Protein AF-E2SQD8-F1 (afdb_monomer)

Sequence (393 aa):
MLCFIKYACALCVSYMKLYTPKISGMHRVQAGEDYRCAGCKIPEKFRKTITMKTQLFQQERSAYTQLVFFISFQKEKTQGFQICFIYGIIYKRESWEYMNFLVISPQFPATNWNFCDRLKLNGINTLGIGYVPYEELRIEVRHALQDYIQIQQSQSYDAMLRAAAFFIYRYGRLHGIESFQEANCFVDARLRTDFHVTSGSRISEVQRYLDIGTRRAWMKACGLPLFPAQRAVSRQQLMRLMESATSISLYTPEQERLRVYQDKDKLLQAVNLCHDMLLPAGKEPLYVWEALLDHQGNIRIEAMQCNGLVIRKEEKKELSDFAEQACLRLTKAGWSCSFVHMLLVKQQSSWAVLDIHTGADCCHLLHETQDIYQLWADCICEEMEQALDTQEH

Mean predicted aligned error: 13.67 Å

Structure (mmCIF, N/CA/C/O backbone):
data_AF-E2SQD8-F1
#
_entry.id   AF-E2SQD8-F1
#
loop_
_atom_site.group_PDB
_atom_site.id
_atom_site.type_symbol
_atom_site.label_atom_id
_atom_site.label_alt_id
_atom_site.label_comp_id
_atom_site.label_asym_id
_atom_site.label_entity_id
_atom_site.label_seq_id
_atom_site.pdbx_PDB_ins_code
_atom_site.Cartn_x
_atom_site.Cartn_y
_atom_site.Cartn_z
_atom_site.occupancy
_atom_site.B_iso_or_equiv
_atom_site.auth_seq_id
_atom_site.auth_comp_id
_atom_site.auth_asym_id
_atom_site.auth_atom_id
_atom_site.pdbx_PDB_model_num
ATOM 1 N N . MET A 1 1 ? 3.929 -20.633 -33.764 1.00 28.05 1 MET A N 1
ATOM 2 C CA . MET A 1 1 ? 3.235 -21.852 -33.276 1.00 28.05 1 MET A CA 1
ATOM 3 C C . MET A 1 1 ? 4.158 -23.072 -33.122 1.00 28.05 1 MET A C 1
ATOM 5 O O . MET A 1 1 ? 4.371 -23.504 -31.998 1.00 28.05 1 MET A O 1
ATOM 9 N N . LEU A 1 2 ? 4.791 -23.593 -34.186 1.00 24.06 2 LEU A N 1
ATOM 10 C CA . LEU A 1 2 ? 5.706 -24.758 -34.106 1.00 24.06 2 LEU A CA 1
ATOM 11 C C . LEU A 1 2 ? 6.974 -24.535 -33.249 1.00 24.06 2 LEU A C 1
ATOM 13 O O . LEU A 1 2 ? 7.446 -25.471 -32.606 1.00 24.06 2 LEU A O 1
ATOM 17 N N . CYS A 1 3 ? 7.504 -23.306 -33.182 1.00 25.22 3 CYS A N 1
ATOM 18 C CA . CYS A 1 3 ? 8.618 -22.971 -32.280 1.00 25.22 3 CYS A CA 1
ATOM 19 C C . CYS A 1 3 ? 8.219 -22.991 -30.796 1.00 25.22 3 CYS A C 1
ATOM 21 O O . CYS A 1 3 ? 9.014 -23.427 -29.971 1.00 25.22 3 CYS A O 1
ATOM 23 N N . PHE A 1 4 ? 6.986 -22.596 -30.465 1.00 29.97 4 PHE A N 1
ATOM 24 C CA . PHE A 1 4 ? 6.482 -22.550 -29.086 1.00 29.97 4 PHE A CA 1
ATOM 25 C C . PHE A 1 4 ? 6.256 -23.960 -28.522 1.00 29.97 4 PHE A C 1
ATOM 27 O O . PHE A 1 4 ? 6.627 -24.253 -27.390 1.00 29.97 4 PHE A O 1
ATOM 34 N N . ILE A 1 5 ? 5.758 -24.874 -29.362 1.00 31.84 5 ILE A N 1
ATOM 35 C CA . ILE A 1 5 ? 5.580 -26.295 -29.019 1.00 31.84 5 ILE A CA 1
ATOM 36 C C . ILE A 1 5 ? 6.935 -26.973 -28.760 1.00 31.84 5 ILE A C 1
ATOM 38 O O . ILE A 1 5 ? 7.075 -27.738 -27.805 1.00 31.84 5 ILE A O 1
ATOM 42 N N . LYS A 1 6 ? 7.963 -26.653 -29.563 1.00 28.39 6 LYS A N 1
ATOM 43 C CA . LYS A 1 6 ? 9.334 -27.132 -29.321 1.00 28.39 6 LYS A CA 1
ATOM 44 C C . LYS A 1 6 ? 9.913 -26.581 -28.015 1.00 28.39 6 LYS A C 1
ATOM 46 O O . LYS A 1 6 ? 10.590 -27.325 -27.312 1.00 28.39 6 LYS A O 1
ATOM 51 N N . TYR A 1 7 ? 9.623 -25.322 -27.681 1.00 30.86 7 TYR A N 1
ATOM 52 C CA . TYR A 1 7 ? 10.106 -24.671 -26.460 1.00 30.86 7 TYR A CA 1
ATOM 53 C C . TYR A 1 7 ? 9.458 -25.254 -25.195 1.00 30.86 7 TYR A C 1
ATOM 55 O O . TYR A 1 7 ? 10.164 -25.606 -24.254 1.00 30.86 7 TYR A O 1
ATOM 63 N N . ALA A 1 8 ? 8.138 -25.463 -25.205 1.00 33.09 8 ALA A N 1
ATOM 64 C CA . ALA A 1 8 ? 7.403 -26.069 -24.093 1.00 33.09 8 ALA A CA 1
ATOM 65 C C . ALA A 1 8 ? 7.830 -27.528 -23.836 1.00 33.09 8 ALA A C 1
ATOM 67 O O . ALA A 1 8 ? 8.062 -27.920 -22.692 1.00 33.09 8 ALA A O 1
ATOM 68 N N . CYS A 1 9 ? 8.034 -28.320 -24.897 1.00 33.72 9 CYS A N 1
ATOM 69 C CA . CYS A 1 9 ? 8.573 -29.678 -24.762 1.00 33.72 9 CYS A CA 1
ATOM 70 C C . CYS A 1 9 ? 10.020 -29.677 -24.239 1.00 33.72 9 CYS A C 1
ATOM 72 O O . CYS A 1 9 ? 10.372 -30.514 -23.408 1.00 33.72 9 CYS A O 1
ATOM 74 N N . ALA A 1 10 ? 10.859 -28.735 -24.685 1.00 31.33 10 ALA A N 1
ATOM 75 C CA . ALA A 1 10 ? 12.237 -28.608 -24.210 1.00 31.33 10 ALA A CA 1
ATOM 76 C C . ALA A 1 10 ? 12.311 -28.198 -22.728 1.00 31.33 10 ALA A C 1
ATOM 78 O O . ALA A 1 10 ? 13.168 -28.709 -22.005 1.00 31.33 10 ALA A O 1
ATOM 79 N N . LEU A 1 11 ? 11.395 -27.342 -22.261 1.00 32.06 11 LEU A N 1
ATOM 80 C CA . LEU A 1 11 ? 11.258 -26.954 -20.853 1.00 32.06 11 LEU A CA 1
ATOM 81 C C . LEU A 1 11 ? 10.825 -28.134 -19.979 1.00 32.06 11 LEU A C 1
ATOM 83 O O . LEU A 1 11 ? 11.507 -28.424 -19.000 1.00 32.06 11 LEU A O 1
ATOM 87 N N . CYS A 1 12 ? 9.793 -28.890 -20.370 1.00 33.22 12 CYS A N 1
ATOM 88 C CA . CYS A 1 12 ? 9.381 -30.092 -19.632 1.00 33.22 12 CYS A CA 1
ATOM 89 C C . CYS A 1 12 ? 10.502 -31.141 -19.534 1.00 33.22 12 CYS A C 1
ATOM 91 O O . CYS A 1 12 ? 10.715 -31.724 -18.472 1.00 33.22 12 CYS A O 1
ATOM 93 N N . VAL A 1 13 ? 11.258 -31.367 -20.615 1.00 34.00 13 VAL A N 1
ATOM 94 C CA . VAL A 1 13 ? 12.369 -32.338 -20.627 1.00 34.00 13 VAL A CA 1
ATOM 95 C C . VAL A 1 13 ? 13.571 -31.843 -19.812 1.00 34.00 13 VAL A C 1
ATOM 97 O O . VAL A 1 13 ? 14.222 -32.640 -19.134 1.00 34.00 13 VAL A O 1
ATOM 100 N N . SER A 1 14 ? 13.860 -30.539 -19.832 1.00 31.72 14 SER A N 1
ATOM 101 C CA . SER A 1 14 ? 14.956 -29.948 -19.048 1.00 31.72 14 SER A CA 1
ATOM 102 C C . SER A 1 14 ? 14.639 -29.928 -17.550 1.00 31.72 14 SER A C 1
ATOM 104 O O . SER A 1 14 ? 15.516 -30.219 -16.740 1.00 31.72 14 SER A O 1
ATOM 106 N N . TYR A 1 15 ? 13.375 -29.692 -17.182 1.00 31.97 15 TYR A N 1
ATOM 107 C CA . TYR A 1 15 ? 12.914 -29.741 -15.793 1.00 31.97 15 TYR A CA 1
ATOM 108 C C . TYR A 1 15 ? 12.914 -31.176 -15.238 1.00 31.97 15 TYR A C 1
ATOM 110 O O . TYR A 1 15 ? 13.343 -31.411 -14.111 1.00 31.97 15 TYR A O 1
ATOM 118 N N . MET A 1 16 ? 12.553 -32.172 -16.058 1.00 31.48 16 MET A N 1
ATOM 119 C CA . MET A 1 16 ? 12.647 -33.591 -15.680 1.00 31.48 16 MET A CA 1
ATOM 120 C C . MET A 1 16 ? 14.098 -34.047 -15.447 1.00 31.48 16 MET A C 1
ATOM 122 O O . MET A 1 16 ? 14.350 -34.833 -14.533 1.00 31.48 16 MET A O 1
ATOM 126 N N . LYS A 1 17 ? 15.073 -33.515 -16.202 1.00 30.58 17 LYS A N 1
ATOM 127 C CA . LYS A 1 17 ? 16.509 -33.782 -15.980 1.00 30.58 17 LYS A CA 1
ATOM 128 C C . LYS A 1 17 ? 17.045 -33.206 -14.665 1.00 30.58 17 LYS A C 1
ATOM 130 O O . LYS A 1 17 ? 17.930 -33.817 -14.076 1.00 30.58 17 LYS A O 1
ATOM 135 N N . LEU A 1 18 ? 16.520 -32.068 -14.205 1.00 34.59 18 LEU A N 1
ATOM 136 C CA . LEU A 1 18 ? 16.942 -31.434 -12.947 1.00 34.59 18 LEU A CA 1
ATOM 137 C C . LEU A 1 18 ? 16.490 -32.217 -11.704 1.00 34.59 18 LEU A C 1
ATOM 139 O O . LEU A 1 18 ? 17.184 -32.191 -10.692 1.00 34.59 18 LEU A O 1
ATOM 143 N N . TYR A 1 19 ? 15.385 -32.965 -11.794 1.00 30.92 19 TYR A N 1
ATOM 144 C CA . TYR A 1 19 ? 14.799 -33.690 -10.657 1.00 30.92 19 TYR A CA 1
ATOM 145 C C . TYR A 1 19 ? 14.907 -35.226 -10.736 1.00 30.92 19 TYR A C 1
ATOM 147 O O . TYR A 1 19 ? 14.483 -35.914 -9.809 1.00 30.92 19 TYR A O 1
ATOM 155 N N . THR A 1 20 ? 15.524 -35.794 -11.785 1.00 29.77 20 THR A N 1
ATOM 156 C CA . THR A 1 20 ? 15.876 -37.230 -11.844 1.00 29.77 20 THR A CA 1
ATOM 157 C C . THR A 1 20 ? 17.321 -37.450 -12.330 1.00 29.77 20 THR A C 1
ATOM 159 O O . THR A 1 20 ? 17.601 -37.340 -13.523 1.00 29.77 20 THR A O 1
ATOM 162 N N . PRO A 1 21 ? 18.280 -37.809 -11.452 1.00 26.97 21 PRO A N 1
ATOM 163 C CA . PRO A 1 21 ? 19.713 -37.740 -11.766 1.00 26.97 21 PRO A CA 1
ATOM 164 C C . PRO A 1 21 ? 20.279 -38.940 -12.558 1.00 26.97 21 PRO A C 1
ATOM 166 O O . PRO A 1 21 ? 21.449 -39.282 -12.406 1.00 26.97 21 PRO A O 1
ATOM 169 N N . LYS A 1 22 ? 19.497 -39.619 -13.410 1.00 31.19 22 LYS A N 1
ATOM 170 C CA . LYS A 1 22 ? 19.991 -40.774 -14.195 1.00 31.19 22 LYS A CA 1
ATOM 171 C C . LYS A 1 22 ? 19.363 -40.891 -15.583 1.00 31.19 22 LYS A C 1
ATOM 173 O O . LYS A 1 22 ? 18.696 -41.877 -15.871 1.00 31.19 22 LYS A O 1
ATOM 178 N N . ILE A 1 23 ? 19.602 -39.929 -16.471 1.00 33.47 23 ILE A N 1
ATOM 179 C CA . ILE A 1 23 ? 19.393 -40.155 -17.911 1.00 33.47 23 ILE A CA 1
ATOM 180 C C . ILE A 1 2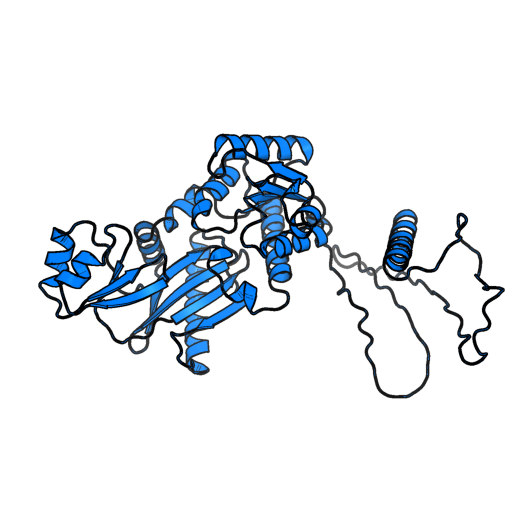3 ? 20.538 -39.493 -18.687 1.00 33.47 23 ILE A C 1
ATOM 182 O O . ILE A 1 23 ? 20.478 -38.314 -19.037 1.00 33.47 23 ILE A O 1
ATOM 186 N N . SER A 1 24 ? 21.607 -40.253 -18.934 1.00 26.92 24 SER A N 1
ATOM 187 C CA . SER A 1 24 ? 22.672 -39.885 -19.868 1.00 26.92 24 SER A CA 1
ATOM 188 C C . SER A 1 24 ? 22.360 -40.440 -21.261 1.00 26.92 24 SER A C 1
ATOM 190 O O . SER A 1 24 ? 22.044 -41.616 -21.420 1.00 26.92 24 SER A O 1
ATOM 192 N N . GLY A 1 25 ? 22.462 -39.571 -22.270 1.00 30.61 25 GLY A N 1
ATOM 193 C CA . GLY A 1 25 ? 22.346 -39.917 -23.689 1.00 30.61 25 GLY A CA 1
ATOM 194 C C . GLY A 1 25 ? 21.094 -39.346 -24.355 1.00 30.61 25 GLY A C 1
ATOM 195 O O . GLY A 1 25 ? 20.023 -39.935 -24.288 1.00 30.61 25 GLY A O 1
ATOM 196 N N . MET A 1 26 ? 21.230 -38.213 -25.048 1.00 27.81 26 MET A N 1
ATOM 197 C CA . MET A 1 26 ? 20.252 -37.786 -26.055 1.00 27.81 26 MET A CA 1
ATOM 198 C C . MET A 1 26 ? 20.970 -37.129 -27.236 1.00 27.81 26 MET A C 1
ATOM 200 O O . MET A 1 26 ? 21.639 -36.109 -27.075 1.00 27.81 26 MET A O 1
ATOM 204 N N . HIS A 1 27 ? 20.794 -37.719 -28.419 1.00 28.69 27 HIS A N 1
ATOM 205 C CA . HIS A 1 27 ? 21.041 -37.087 -29.713 1.00 28.69 27 HIS A CA 1
ATOM 206 C C . HIS A 1 27 ? 19.819 -36.246 -30.137 1.00 28.69 27 HIS A C 1
ATOM 208 O O . HIS A 1 27 ? 18.712 -36.446 -29.636 1.00 28.69 27 HIS A O 1
ATOM 214 N N . ARG A 1 28 ? 20.034 -35.278 -31.044 1.00 27.42 28 ARG A N 1
ATOM 215 C CA . ARG A 1 28 ? 19.006 -34.369 -31.595 1.00 27.42 28 ARG A CA 1
ATOM 216 C C . ARG A 1 28 ? 17.809 -35.143 -32.168 1.00 27.42 28 ARG A C 1
ATOM 218 O O . ARG A 1 28 ? 18.001 -36.027 -32.992 1.00 27.42 28 ARG A O 1
ATOM 225 N N . VAL A 1 29 ? 16.591 -34.735 -31.802 1.00 30.00 29 VAL A N 1
ATOM 226 C CA . VAL A 1 29 ? 15.326 -35.311 -32.296 1.00 30.00 29 VAL A CA 1
ATOM 227 C C . VAL A 1 29 ? 14.751 -34.448 -33.429 1.00 30.00 29 VAL A C 1
ATOM 229 O O . VAL A 1 29 ? 14.577 -33.238 -33.260 1.00 30.00 29 VAL A O 1
ATOM 232 N N . GLN A 1 30 ? 14.440 -35.064 -34.574 1.00 25.22 30 GLN A N 1
ATOM 233 C CA . GLN A 1 30 ? 13.564 -34.505 -35.613 1.00 25.22 30 GLN A CA 1
ATOM 234 C C . GLN A 1 30 ? 12.126 -35.016 -35.421 1.00 25.22 30 GLN A C 1
ATOM 236 O O . GLN A 1 30 ? 11.902 -36.087 -34.866 1.00 25.22 30 GLN A O 1
ATOM 241 N N . ALA A 1 31 ? 11.144 -34.209 -35.824 1.00 27.17 31 ALA A N 1
ATOM 242 C CA . ALA A 1 31 ? 9.727 -34.482 -35.595 1.00 27.17 31 ALA A CA 1
ATOM 243 C C . ALA A 1 31 ? 9.215 -35.599 -36.520 1.00 27.17 31 ALA A C 1
ATOM 245 O O . ALA A 1 31 ? 9.308 -35.447 -37.735 1.00 27.17 31 ALA A O 1
ATOM 246 N N . GLY A 1 32 ? 8.634 -36.664 -35.952 1.00 31.66 32 GLY A N 1
ATOM 247 C CA . GLY A 1 32 ? 7.845 -37.641 -36.715 1.00 31.66 32 GLY A CA 1
ATOM 248 C C . GLY A 1 32 ? 8.047 -39.129 -36.411 1.00 31.66 32 GLY A C 1
ATOM 249 O O . GLY A 1 32 ? 7.373 -39.930 -37.047 1.00 31.66 32 GLY A O 1
ATOM 250 N N . GLU A 1 33 ? 8.910 -39.533 -35.473 1.00 25.84 33 GLU A N 1
ATOM 251 C CA . GLU A 1 33 ? 9.147 -40.965 -35.206 1.00 25.84 33 GLU A CA 1
ATOM 252 C C . GLU A 1 33 ? 8.548 -41.457 -33.876 1.00 25.84 33 GLU A C 1
ATOM 254 O O . GLU A 1 33 ? 8.748 -40.856 -32.817 1.00 25.84 33 GLU A O 1
ATOM 259 N N . ASP A 1 34 ? 7.839 -42.591 -33.940 1.00 30.59 34 ASP A N 1
ATOM 260 C CA . ASP A 1 34 ? 7.335 -43.346 -32.789 1.00 30.59 34 ASP A CA 1
ATOM 261 C C . ASP A 1 34 ? 8.496 -43.968 -31.998 1.00 30.59 34 ASP A C 1
ATOM 263 O O . ASP A 1 34 ? 9.201 -44.863 -32.473 1.00 30.59 34 ASP A O 1
ATOM 267 N N . TYR A 1 35 ? 8.679 -43.548 -30.746 1.00 31.03 35 TYR A N 1
ATOM 268 C CA . TYR A 1 35 ? 9.737 -44.093 -29.896 1.00 31.03 35 TYR A CA 1
ATOM 269 C C . TYR A 1 35 ? 9.362 -45.490 -29.365 1.00 31.03 35 TYR A C 1
ATOM 271 O O . TYR A 1 35 ? 8.487 -45.634 -28.509 1.00 31.03 35 TYR A O 1
ATOM 279 N N . ARG A 1 36 ? 10.077 -46.539 -29.795 1.00 29.88 36 ARG A N 1
ATOM 280 C CA . ARG A 1 36 ? 10.145 -47.825 -29.073 1.00 29.88 36 ARG A CA 1
ATOM 281 C C . ARG A 1 36 ? 11.468 -47.895 -28.316 1.00 29.88 36 ARG A C 1
ATOM 283 O O . ARG A 1 36 ? 12.525 -48.046 -28.916 1.00 29.88 36 ARG A O 1
ATOM 290 N N . CYS A 1 37 ? 11.421 -47.812 -26.987 1.00 29.22 37 CYS A N 1
ATOM 291 C CA . CYS A 1 37 ? 12.603 -48.017 -26.149 1.00 29.22 37 CYS A CA 1
ATOM 292 C C . CYS A 1 37 ? 13.043 -49.493 -26.216 1.00 29.22 37 CYS A C 1
ATOM 294 O O . CYS A 1 37 ? 12.456 -50.361 -25.565 1.00 29.22 37 CYS A O 1
ATOM 296 N N . ALA A 1 38 ? 14.063 -49.791 -27.023 1.00 27.52 38 ALA A N 1
ATOM 297 C CA . ALA A 1 38 ? 14.763 -51.069 -26.992 1.00 27.52 38 ALA A CA 1
ATOM 298 C C . ALA A 1 38 ? 15.727 -51.076 -25.794 1.00 27.52 38 ALA A C 1
ATOM 300 O O . ALA A 1 38 ? 16.647 -50.266 -25.731 1.00 27.52 38 ALA A O 1
ATOM 301 N N . GLY A 1 39 ? 15.495 -51.970 -24.828 1.00 30.00 39 GLY A N 1
ATOM 302 C CA . GLY A 1 39 ? 16.414 -52.215 -23.706 1.00 30.00 39 GLY A CA 1
ATOM 303 C C . GLY A 1 39 ? 15.804 -52.147 -22.304 1.00 30.00 39 GLY A C 1
ATOM 304 O O . GLY A 1 39 ? 16.452 -52.561 -21.349 1.00 30.00 39 GLY A O 1
ATOM 305 N N . CYS A 1 40 ? 14.554 -51.703 -22.146 1.00 28.03 40 CYS A N 1
ATOM 306 C CA . CYS A 1 40 ? 13.905 -51.655 -20.833 1.00 28.03 40 CYS A CA 1
ATOM 307 C C . CYS A 1 40 ? 13.006 -52.888 -20.614 1.00 28.03 40 CYS A C 1
ATOM 309 O O . CYS A 1 40 ? 11.961 -53.027 -21.256 1.00 28.03 40 CYS A O 1
ATOM 311 N N . LYS A 1 41 ? 13.390 -53.793 -19.700 1.00 31.84 41 LYS A N 1
ATOM 312 C CA . LYS A 1 41 ? 12.522 -54.883 -19.213 1.00 31.84 41 LYS A CA 1
ATOM 313 C C . LYS A 1 41 ? 11.462 -54.311 -18.265 1.00 31.84 41 LYS A C 1
ATOM 315 O O . LYS A 1 41 ? 11.554 -54.446 -17.051 1.00 31.84 41 LYS A O 1
ATOM 320 N N . ILE A 1 42 ? 10.457 -53.656 -18.835 1.00 32.00 42 ILE A N 1
ATOM 321 C CA . ILE A 1 42 ? 9.232 -53.283 -18.125 1.00 32.00 42 ILE A CA 1
ATOM 322 C C . ILE A 1 42 ? 8.286 -54.499 -18.184 1.00 32.00 42 ILE A C 1
ATOM 324 O O . ILE A 1 42 ? 8.060 -55.011 -19.284 1.00 32.00 42 ILE A O 1
ATOM 328 N N . PRO A 1 43 ? 7.740 -54.987 -17.052 1.00 28.59 43 PRO A N 1
ATOM 329 C CA . PRO A 1 43 ? 6.798 -56.105 -17.040 1.00 28.59 43 PRO A CA 1
ATOM 330 C C . PRO A 1 43 ? 5.602 -55.838 -17.963 1.00 28.59 43 PRO A C 1
ATOM 332 O O . PRO A 1 43 ? 5.042 -54.742 -17.951 1.00 28.59 43 PRO A O 1
ATOM 335 N N . GLU A 1 44 ? 5.185 -56.852 -18.722 1.00 31.86 44 GLU A N 1
ATOM 336 C CA . GLU A 1 44 ? 4.204 -56.779 -19.824 1.00 31.86 44 GLU A CA 1
ATOM 337 C C . GLU A 1 44 ? 2.888 -56.056 -19.469 1.00 31.86 44 GLU A C 1
ATOM 339 O O . GLU A 1 44 ? 2.280 -55.395 -20.307 1.00 31.86 44 GLU A O 1
ATOM 344 N N . LYS A 1 45 ? 2.510 -56.067 -18.186 1.00 30.84 45 LYS A N 1
ATOM 345 C CA . LYS A 1 45 ? 1.338 -55.382 -17.616 1.00 30.84 45 LYS A CA 1
ATOM 346 C C . LYS A 1 45 ? 1.378 -53.840 -17.623 1.00 30.84 45 LYS A C 1
ATOM 348 O O . LYS A 1 45 ? 0.353 -53.223 -17.336 1.00 30.84 45 LYS A O 1
ATOM 353 N N . PHE A 1 46 ? 2.513 -53.212 -17.948 1.00 29.92 46 PHE A N 1
ATOM 354 C CA . PHE A 1 46 ? 2.673 -51.745 -17.954 1.00 29.92 46 PHE A CA 1
ATOM 355 C C . PHE A 1 46 ? 2.919 -51.122 -19.337 1.00 29.92 46 PHE A C 1
ATOM 357 O O . PHE A 1 46 ? 3.073 -49.906 -19.437 1.00 29.92 46 PHE A O 1
ATOM 364 N N . ARG A 1 47 ? 2.902 -51.900 -20.428 1.00 32.84 47 ARG A N 1
ATOM 365 C CA . ARG A 1 47 ? 2.923 -51.325 -21.784 1.00 32.84 47 ARG A CA 1
ATOM 366 C C . ARG A 1 47 ? 1.538 -50.782 -22.142 1.00 32.84 47 ARG A C 1
ATOM 368 O O . ARG A 1 47 ? 0.683 -51.525 -22.612 1.00 32.84 47 ARG A O 1
ATOM 375 N N . LYS A 1 48 ? 1.311 -49.483 -21.946 1.00 31.44 48 LYS A N 1
ATOM 376 C CA . LYS A 1 48 ? 0.206 -48.765 -22.595 1.00 31.44 48 LYS A CA 1
ATOM 377 C C . LYS A 1 48 ? 0.750 -47.575 -23.376 1.00 31.44 48 LYS A C 1
ATOM 379 O O . LYS A 1 48 ? 1.414 -46.706 -22.825 1.00 31.44 48 LYS A O 1
ATOM 384 N N . THR A 1 49 ? 0.484 -47.602 -24.674 1.00 30.64 49 THR A N 1
ATOM 385 C CA . THR A 1 49 ? 0.848 -46.609 -25.683 1.00 30.64 49 THR A CA 1
ATOM 386 C C . THR A 1 49 ? 0.278 -45.238 -25.319 1.00 30.64 49 THR A C 1
ATOM 388 O O . THR A 1 49 ? -0.936 -45.093 -25.183 1.00 30.64 49 THR A O 1
ATOM 391 N N . ILE A 1 50 ? 1.134 -44.225 -25.175 1.00 29.75 50 ILE A N 1
ATOM 392 C CA . ILE A 1 50 ? 0.702 -42.824 -25.096 1.00 29.75 50 ILE A CA 1
ATOM 393 C C . ILE A 1 50 ? 0.444 -42.371 -26.532 1.00 29.75 50 ILE A C 1
ATOM 395 O O . ILE A 1 50 ? 1.371 -42.311 -27.331 1.00 29.75 50 ILE A O 1
ATOM 399 N N . THR A 1 51 ? -0.811 -42.079 -26.871 1.00 28.36 51 THR A N 1
ATOM 400 C CA . THR A 1 51 ? -1.164 -41.462 -28.157 1.00 28.36 51 THR A CA 1
ATOM 401 C C . THR A 1 51 ? -1.569 -40.020 -27.874 1.00 28.36 51 THR A C 1
ATOM 403 O O . THR A 1 51 ? -2.624 -39.791 -27.286 1.00 28.36 51 THR A O 1
ATOM 406 N N . MET A 1 52 ? -0.737 -39.042 -28.242 1.00 27.48 52 MET A N 1
ATOM 407 C CA . MET A 1 52 ? -1.138 -37.634 -28.179 1.00 27.48 52 MET A CA 1
ATOM 408 C C . MET A 1 52 ? -2.022 -37.313 -29.385 1.00 27.48 52 MET A C 1
ATOM 410 O O . MET A 1 52 ? -1.575 -37.406 -30.525 1.00 27.48 52 MET A O 1
ATOM 414 N N . LYS A 1 53 ? -3.275 -36.922 -29.141 1.00 24.83 53 LYS A N 1
ATOM 415 C CA . LYS A 1 53 ? -4.129 -36.284 -30.149 1.00 24.83 53 LYS A CA 1
ATOM 416 C C . LYS A 1 53 ? -4.266 -34.808 -29.804 1.00 24.83 53 LYS A C 1
ATOM 418 O O . LYS A 1 53 ? -4.846 -34.467 -28.781 1.00 24.83 53 LYS A O 1
ATOM 423 N N . THR A 1 54 ? -3.751 -33.942 -30.665 1.00 27.69 54 THR A N 1
ATOM 424 C CA . THR A 1 54 ? -4.018 -32.502 -30.645 1.00 27.69 54 THR A CA 1
ATOM 425 C C . THR A 1 54 ? -5.263 -32.226 -31.487 1.00 27.69 54 THR A C 1
ATOM 427 O O . THR A 1 54 ? -5.284 -32.529 -32.677 1.00 27.69 54 THR A O 1
ATOM 430 N N . GLN A 1 55 ? -6.303 -31.649 -30.887 1.00 26.22 55 GLN A N 1
ATOM 431 C CA . GLN A 1 55 ? -7.412 -31.028 -31.616 1.00 26.22 55 GLN A CA 1
ATOM 432 C C . GLN A 1 55 ? -7.428 -29.540 -31.267 1.00 26.22 55 GLN A C 1
ATOM 434 O O . GLN A 1 55 ? -7.519 -29.184 -30.097 1.00 26.22 55 GLN A O 1
ATOM 439 N N . LEU A 1 56 ? -7.299 -28.684 -32.283 1.00 26.52 56 LEU A N 1
ATOM 440 C CA . LEU A 1 56 ? -7.514 -27.245 -32.159 1.00 26.52 56 LEU A CA 1
ATOM 441 C C . LEU A 1 56 ? -9.010 -26.967 -32.315 1.00 26.52 56 LEU A C 1
ATOM 443 O O . LEU A 1 56 ? -9.583 -27.285 -33.354 1.00 26.52 56 LEU A O 1
ATOM 447 N N . PHE A 1 57 ? -9.617 -26.349 -31.307 1.00 26.02 57 PHE A N 1
ATOM 448 C CA . PHE A 1 57 ? -10.912 -25.688 -31.440 1.00 26.02 57 PHE A CA 1
ATOM 449 C C . PHE A 1 57 ? -10.674 -24.178 -31.389 1.00 26.02 57 PHE A C 1
ATOM 451 O O . PHE A 1 57 ? -10.282 -23.647 -30.356 1.00 26.02 57 PHE A O 1
ATOM 458 N N . GLN A 1 58 ? -10.883 -23.495 -32.515 1.00 25.67 58 GLN A N 1
ATOM 459 C CA . GLN A 1 58 ? -11.029 -22.041 -32.559 1.00 25.67 58 GLN A CA 1
ATOM 460 C C . GLN A 1 58 ? -12.521 -21.734 -32.452 1.00 25.67 58 GLN A C 1
ATOM 462 O O . GLN A 1 58 ? -13.299 -22.154 -33.307 1.00 25.67 58 GLN A O 1
ATOM 467 N N . GLN A 1 59 ? -12.924 -21.019 -31.406 1.00 26.42 59 GLN A N 1
ATOM 468 C CA . GLN A 1 59 ? -14.262 -20.450 -31.320 1.00 26.42 59 GLN A CA 1
ATOM 469 C C . GLN A 1 59 ? -14.116 -18.939 -31.144 1.00 26.42 59 GLN A C 1
ATOM 471 O O . GLN A 1 59 ? -13.718 -18.460 -30.087 1.00 26.42 59 GLN A O 1
ATOM 476 N N . GLU A 1 60 ? -14.385 -18.191 -32.213 1.00 27.38 60 GLU A N 1
ATOM 477 C CA . GLU A 1 60 ? -14.340 -16.731 -32.209 1.00 27.38 60 GLU A CA 1
ATOM 478 C C . GLU A 1 60 ? -15.541 -16.166 -31.446 1.00 27.38 60 GLU A C 1
ATOM 480 O O . GLU A 1 60 ? -16.650 -16.071 -31.972 1.00 27.38 60 GLU A O 1
ATOM 485 N N . ARG A 1 61 ? -15.316 -15.753 -30.198 1.00 25.77 61 ARG A N 1
ATOM 486 C CA . ARG A 1 61 ? -16.073 -14.674 -29.554 1.00 25.77 61 ARG A CA 1
ATOM 487 C C . ARG A 1 61 ? -15.119 -13.876 -28.671 1.00 25.77 61 ARG A C 1
ATOM 489 O O . ARG A 1 61 ? -14.737 -14.357 -27.616 1.00 25.77 61 ARG A O 1
ATOM 496 N N . SER A 1 62 ? -14.791 -12.662 -29.123 1.00 32.00 62 SER A N 1
ATOM 497 C CA . SER A 1 62 ? -14.124 -11.587 -28.370 1.00 32.00 62 SER A CA 1
ATOM 498 C C . SER A 1 62 ? -12.773 -11.955 -27.731 1.00 32.00 62 SER A C 1
ATOM 500 O O . SER A 1 62 ? -12.750 -12.496 -26.644 1.00 32.00 62 SER A O 1
ATOM 502 N N . ALA A 1 63 ? -11.655 -11.607 -28.378 1.00 31.27 63 ALA A N 1
ATOM 503 C CA . ALA A 1 63 ? -10.323 -11.396 -27.774 1.00 31.27 63 ALA A CA 1
ATOM 504 C C . ALA A 1 63 ? -9.751 -12.439 -26.771 1.00 31.27 63 ALA A C 1
ATOM 506 O O . ALA A 1 63 ? -8.950 -12.079 -25.913 1.00 31.27 63 ALA A O 1
ATOM 507 N N . TYR A 1 64 ? -10.082 -13.730 -26.885 1.00 34.09 64 TYR A N 1
ATOM 508 C CA . TYR A 1 64 ? -9.466 -14.790 -26.072 1.00 34.09 64 TYR A CA 1
ATOM 509 C C . TYR A 1 64 ? -8.946 -15.934 -26.950 1.00 34.09 64 TYR A C 1
ATOM 511 O O . TYR A 1 64 ? -9.697 -16.504 -27.741 1.00 34.09 64 TYR A O 1
ATOM 519 N N . THR A 1 65 ? -7.685 -16.338 -26.762 1.00 30.20 65 THR A N 1
ATOM 520 C CA . THR A 1 65 ? -7.157 -17.600 -27.307 1.00 30.20 65 THR A CA 1
ATOM 521 C C . THR A 1 65 ? -7.100 -18.640 -26.189 1.00 30.20 65 THR A C 1
ATOM 523 O O . THR A 1 65 ? -6.185 -18.643 -25.370 1.00 30.20 65 THR A O 1
ATOM 526 N N . GLN A 1 66 ? -8.081 -19.544 -26.135 1.00 30.56 66 GLN A N 1
ATOM 527 C CA . GLN A 1 66 ? -8.044 -20.699 -25.232 1.00 30.56 66 GLN A CA 1
ATOM 528 C C . GLN A 1 66 ? -7.147 -21.798 -25.822 1.00 30.56 66 GLN A C 1
ATOM 530 O O . GLN A 1 66 ? -7.472 -22.378 -26.857 1.00 30.56 66 GLN A O 1
ATOM 535 N N . LEU A 1 67 ?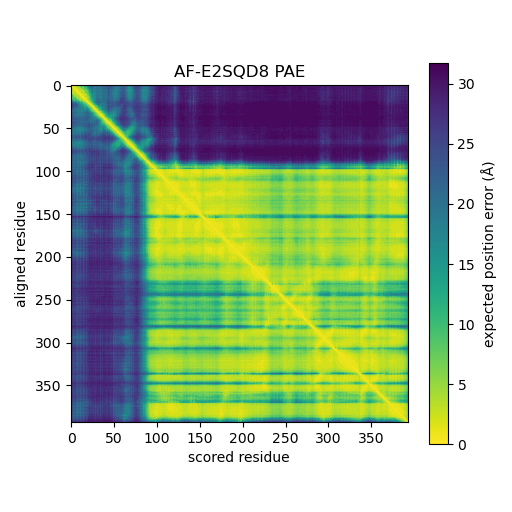 -6.037 -22.133 -25.155 1.00 31.64 67 LEU A N 1
ATOM 536 C CA . LEU A 1 67 ? -5.275 -23.351 -25.447 1.00 31.64 67 LEU A CA 1
ATOM 537 C C . LEU A 1 67 ? -5.630 -24.431 -24.419 1.00 31.64 67 LEU A C 1
ATOM 539 O O . LEU A 1 67 ? -5.105 -24.454 -23.308 1.00 31.64 67 LEU A O 1
ATOM 543 N N . VAL A 1 68 ? -6.532 -25.341 -24.789 1.00 30.28 68 VAL A N 1
ATOM 544 C CA . VAL A 1 68 ? -6.894 -26.494 -23.954 1.00 30.28 68 VAL A CA 1
ATOM 545 C C . VAL A 1 68 ? -6.071 -27.707 -24.390 1.00 30.28 68 VAL A C 1
ATOM 547 O O . VAL A 1 68 ? -6.249 -28.225 -25.492 1.00 30.28 68 VAL A O 1
ATOM 550 N N . PHE A 1 69 ? -5.176 -28.192 -23.526 1.00 31.27 69 PHE A N 1
ATOM 551 C CA . PHE A 1 69 ? -4.498 -29.475 -23.726 1.00 31.27 69 PHE A CA 1
ATOM 552 C C . PHE A 1 69 ? -5.281 -30.595 -23.030 1.00 31.27 69 PHE A C 1
ATOM 554 O O . PHE A 1 69 ? -5.286 -30.691 -21.806 1.00 31.27 69 PHE A O 1
ATOM 561 N N . PHE A 1 70 ? -5.912 -31.481 -23.803 1.00 27.39 70 PHE A N 1
ATOM 562 C CA . PHE A 1 70 ? -6.479 -32.724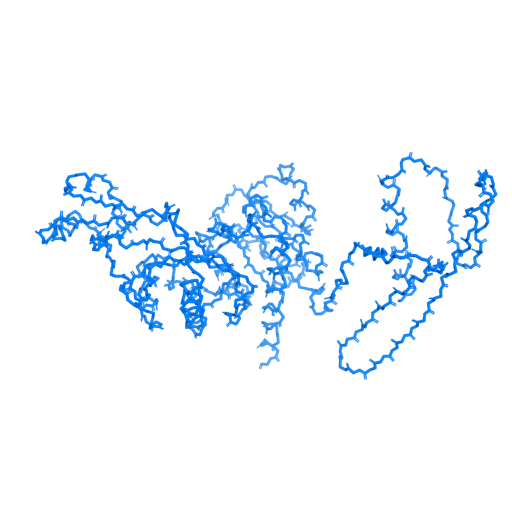 -23.273 1.00 27.39 70 PHE A CA 1
ATOM 563 C C . PHE A 1 70 ? -5.427 -33.838 -23.291 1.00 27.39 70 PHE A C 1
ATOM 565 O O . PHE A 1 70 ? -5.023 -34.305 -24.355 1.00 27.39 70 PHE A O 1
ATOM 572 N N . ILE A 1 71 ? -5.032 -34.329 -22.114 1.00 29.77 71 ILE A N 1
ATOM 573 C CA . ILE A 1 71 ? -4.337 -35.616 -21.980 1.00 29.77 71 ILE A CA 1
ATOM 574 C C . ILE A 1 71 ? -5.365 -36.632 -21.474 1.00 29.77 71 ILE A C 1
ATOM 576 O O . ILE A 1 71 ? -5.680 -36.684 -20.289 1.00 29.77 71 ILE A O 1
ATOM 580 N N . SER A 1 72 ? -5.935 -37.425 -22.383 1.00 24.44 72 SER A N 1
ATOM 581 C CA . SER A 1 72 ? -6.863 -38.501 -22.016 1.00 24.44 72 SER A CA 1
ATOM 582 C C . SER A 1 72 ? -6.099 -39.765 -21.622 1.00 24.44 72 SER A C 1
ATOM 584 O O . SER A 1 72 ? -5.452 -40.388 -22.462 1.00 24.44 72 SER A O 1
ATOM 586 N N . PHE A 1 73 ? -6.233 -40.197 -20.367 1.00 24.73 73 PHE A N 1
ATOM 587 C CA . PHE A 1 73 ? -5.880 -41.554 -19.948 1.00 24.73 73 PHE A CA 1
ATOM 588 C C . PHE A 1 73 ? -7.143 -42.416 -19.919 1.00 24.73 73 PHE A C 1
ATOM 590 O O . PHE A 1 73 ? -8.009 -42.233 -19.069 1.00 24.73 73 PHE A O 1
ATOM 597 N N . GLN A 1 74 ? -7.254 -43.389 -20.826 1.00 25.50 74 GLN A N 1
ATOM 598 C CA . GLN A 1 74 ? -8.302 -44.404 -20.725 1.00 25.50 74 GLN A CA 1
ATOM 599 C C . GLN A 1 74 ? -7.862 -45.545 -19.798 1.00 25.50 74 GLN A C 1
ATOM 601 O O . GLN A 1 74 ? -7.009 -46.373 -20.152 1.00 25.50 74 GLN A O 1
ATOM 606 N N . LYS A 1 75 ? -8.503 -45.654 -18.630 1.00 26.11 75 LYS A N 1
ATOM 607 C CA . LYS A 1 75 ? -8.675 -46.953 -17.974 1.00 26.11 75 LYS A CA 1
ATOM 608 C C . LYS A 1 75 ? -9.983 -47.018 -17.182 1.00 26.11 75 LYS A C 1
ATOM 610 O O . LYS A 1 75 ? -10.343 -46.087 -16.474 1.00 26.11 75 LYS A O 1
ATOM 615 N N . GLU A 1 76 ? -10.688 -48.124 -17.387 1.00 29.28 76 GLU A N 1
ATOM 616 C CA . GLU A 1 76 ? -12.031 -48.423 -16.899 1.00 29.28 76 GLU A CA 1
ATOM 617 C C . GLU A 1 76 ? -12.132 -48.475 -15.368 1.00 29.28 76 GLU A C 1
ATOM 619 O O . GLU A 1 76 ? -11.260 -49.021 -14.698 1.00 29.28 76 GLU A O 1
ATOM 624 N N . LYS A 1 77 ? -13.261 -47.941 -14.876 1.00 32.22 77 LYS A N 1
ATOM 625 C CA . LYS A 1 77 ? -13.962 -48.241 -13.616 1.00 32.22 77 LYS A CA 1
ATOM 626 C C . LYS A 1 77 ? -13.088 -48.526 -12.387 1.00 32.22 77 LYS A C 1
ATOM 628 O O . LYS A 1 77 ? -12.856 -49.683 -12.075 1.00 32.22 77 LYS A O 1
ATOM 633 N N . THR A 1 78 ? -12.782 -47.476 -11.622 1.00 23.17 78 THR A N 1
ATOM 634 C CA . THR A 1 78 ? -12.987 -47.400 -10.155 1.00 23.17 78 THR A CA 1
ATOM 635 C C . THR A 1 78 ? -12.573 -46.014 -9.655 1.00 23.17 78 THR A C 1
ATOM 637 O O . THR A 1 78 ? -11.467 -45.586 -9.950 1.00 23.17 78 THR A O 1
ATOM 640 N N . GLN A 1 79 ? -13.484 -45.362 -8.920 1.00 24.84 79 GLN A N 1
ATOM 641 C CA . GLN A 1 79 ? -13.315 -44.220 -8.001 1.00 24.84 79 GLN A CA 1
ATOM 642 C C . GLN A 1 79 ? -12.414 -43.054 -8.454 1.00 24.84 79 GLN A C 1
ATOM 644 O O . GLN A 1 79 ? -11.197 -43.161 -8.555 1.00 24.84 79 GLN A O 1
ATOM 649 N N . GLY A 1 80 ? -13.056 -41.905 -8.687 1.00 26.45 80 GLY A N 1
ATOM 650 C CA . GLY A 1 80 ? -12.438 -40.674 -9.168 1.00 26.45 80 GLY A CA 1
ATOM 651 C C . GLY A 1 80 ? -11.283 -40.189 -8.298 1.00 26.45 80 GLY A C 1
ATOM 652 O O . GLY A 1 80 ? -11.490 -39.554 -7.272 1.00 26.45 80 GLY A O 1
ATOM 653 N N . PHE A 1 81 ? -10.067 -40.428 -8.778 1.00 23.75 81 PHE A N 1
ATOM 654 C CA . PHE A 1 81 ? -8.894 -39.631 -8.455 1.00 23.75 81 PHE A CA 1
ATOM 655 C C . PHE A 1 81 ? -8.767 -38.557 -9.538 1.00 23.75 81 PHE A C 1
ATOM 657 O O . PHE A 1 81 ? -8.300 -38.822 -10.647 1.00 23.75 81 PHE A O 1
ATOM 664 N N . GLN A 1 82 ? -9.224 -37.342 -9.229 1.00 25.83 82 GLN A N 1
ATOM 665 C CA . GLN A 1 82 ? -8.833 -36.150 -9.975 1.00 25.83 82 GLN A CA 1
ATOM 666 C C . GLN A 1 82 ? -7.339 -35.936 -9.742 1.00 25.83 82 GLN A C 1
ATOM 668 O O . GLN A 1 82 ? -6.924 -35.390 -8.725 1.00 25.83 82 GLN A O 1
ATOM 673 N N . ILE A 1 83 ? -6.512 -36.382 -10.683 1.00 26.12 83 ILE A N 1
ATOM 674 C CA . ILE A 1 83 ? -5.138 -35.900 -10.765 1.00 26.12 83 ILE A CA 1
ATOM 675 C C . ILE A 1 83 ? -5.216 -34.527 -11.434 1.00 26.12 83 ILE A C 1
ATOM 677 O O . ILE A 1 83 ? -5.062 -34.390 -12.646 1.00 26.12 83 ILE A O 1
ATOM 681 N N . CYS A 1 84 ? -5.513 -33.513 -10.621 1.00 25.12 84 CYS A N 1
ATOM 682 C CA . CYS A 1 84 ? -5.179 -32.128 -10.910 1.00 25.12 84 CYS A CA 1
ATOM 683 C C . CYS A 1 84 ? -3.653 -32.054 -11.006 1.00 25.12 84 CYS A C 1
ATOM 685 O O . CYS A 1 84 ? -2.964 -31.916 -9.996 1.00 25.12 84 CYS A O 1
ATOM 687 N N . PHE A 1 85 ? -3.107 -32.201 -12.212 1.00 32.19 85 PHE A N 1
ATOM 688 C CA . PHE A 1 85 ? -1.728 -31.812 -12.473 1.00 32.19 85 PHE A CA 1
ATOM 689 C C . PHE A 1 85 ? -1.640 -30.288 -12.347 1.00 32.19 85 PHE A C 1
ATOM 691 O O . PHE A 1 85 ? -1.936 -29.555 -13.281 1.00 32.19 85 PHE A O 1
ATOM 698 N N . ILE A 1 86 ? -1.351 -29.859 -11.117 1.00 32.12 86 ILE A N 1
ATOM 699 C CA . ILE A 1 86 ? -0.390 -28.832 -10.697 1.00 32.12 86 ILE A CA 1
ATOM 700 C C . ILE A 1 86 ? 0.127 -27.986 -11.862 1.00 32.12 86 ILE A C 1
ATOM 702 O O . ILE A 1 86 ? 1.192 -28.250 -12.391 1.00 32.12 86 ILE A O 1
ATOM 706 N N . TYR A 1 87 ? -0.696 -27.055 -12.305 1.00 34.38 87 TYR A N 1
ATOM 707 C CA . TYR A 1 87 ? -0.425 -25.669 -12.671 1.00 34.38 87 TYR A CA 1
ATOM 708 C C . TYR A 1 87 ? -1.795 -25.224 -13.161 1.00 34.38 87 TYR A C 1
ATOM 710 O O . TYR A 1 87 ? -2.278 -25.699 -14.191 1.00 34.38 87 TYR A O 1
ATOM 718 N N . GLY A 1 88 ? -2.478 -24.404 -12.357 1.00 34.72 88 GLY A N 1
ATOM 719 C CA . GLY A 1 88 ? -3.687 -23.737 -12.819 1.00 34.72 88 GLY A CA 1
ATOM 720 C C . GLY A 1 88 ? -3.400 -23.142 -14.191 1.00 34.72 88 GLY A C 1
ATOM 721 O O . GLY A 1 88 ? -2.278 -22.707 -14.450 1.00 34.72 88 GLY A O 1
ATOM 722 N N . ILE A 1 89 ? -4.376 -23.202 -15.092 1.00 42.38 89 ILE A N 1
ATOM 723 C CA . ILE A 1 89 ? -4.308 -22.473 -16.354 1.00 42.38 89 ILE A CA 1
ATOM 724 C C . ILE A 1 89 ? -3.989 -21.026 -15.967 1.00 42.38 89 ILE A C 1
ATOM 726 O O . ILE A 1 89 ? -4.859 -20.330 -15.451 1.00 42.38 89 ILE A O 1
ATOM 730 N N . ILE A 1 90 ? -2.730 -20.606 -16.122 1.00 45.03 90 ILE A N 1
ATOM 731 C CA . ILE A 1 90 ? -2.365 -19.201 -16.006 1.00 45.03 90 ILE A CA 1
ATOM 732 C C . ILE A 1 90 ? -3.044 -18.591 -17.220 1.00 45.03 90 ILE A C 1
ATOM 734 O O . ILE A 1 90 ? -2.597 -18.784 -18.353 1.00 45.03 90 ILE A O 1
ATOM 738 N N . TYR A 1 91 ? -4.195 -17.960 -16.994 1.00 46.66 91 TYR A N 1
ATOM 739 C CA . TYR A 1 91 ? -4.871 -17.155 -17.998 1.00 46.66 91 TYR A CA 1
ATOM 740 C C . TYR A 1 91 ? -4.000 -15.927 -18.233 1.00 46.66 91 TYR A C 1
ATOM 742 O O . TYR A 1 91 ? -4.218 -14.865 -17.661 1.00 46.66 91 TYR A O 1
ATOM 750 N N . LYS A 1 92 ? -2.944 -16.113 -19.019 1.00 52.62 92 LYS A N 1
ATOM 751 C CA . LYS A 1 92 ? -1.986 -15.065 -19.314 1.00 52.62 92 LYS A CA 1
ATOM 752 C C . LYS A 1 92 ? -2.636 -14.128 -20.324 1.00 52.62 92 LYS A C 1
ATOM 754 O O . LYS A 1 92 ? -2.915 -14.536 -21.452 1.00 52.62 92 LYS A O 1
ATOM 759 N N . ARG A 1 93 ? -2.960 -12.909 -19.893 1.00 66.75 93 ARG A N 1
ATOM 760 C CA . ARG A 1 93 ? -3.457 -11.867 -20.794 1.00 66.75 93 ARG A CA 1
ATOM 761 C C . ARG A 1 93 ? -2.282 -11.342 -21.610 1.00 66.75 93 ARG A C 1
ATOM 763 O O . ARG A 1 93 ? -1.256 -10.983 -21.041 1.00 66.75 93 ARG A O 1
ATOM 770 N N . GLU A 1 94 ? -2.429 -11.299 -22.933 1.00 67.38 94 GLU A N 1
ATOM 771 C CA . GLU A 1 94 ? -1.372 -10.802 -23.830 1.00 67.38 94 GLU A CA 1
ATOM 772 C C . GLU A 1 94 ? -0.999 -9.341 -23.523 1.00 67.38 94 GLU A C 1
ATOM 774 O O . GLU A 1 94 ? 0.165 -8.969 -23.653 1.00 67.38 94 GLU A O 1
ATOM 779 N N . SER A 1 95 ? -1.955 -8.537 -23.039 1.00 74.00 95 SER A N 1
ATOM 780 C CA . SER A 1 95 ? -1.742 -7.143 -22.624 1.00 74.00 95 SER A CA 1
ATOM 781 C C . SER A 1 95 ? -0.676 -6.993 -21.535 1.00 74.00 95 SER A C 1
ATOM 783 O O . SER A 1 95 ? 0.012 -5.977 -21.482 1.00 74.00 95 SER A O 1
ATOM 785 N N . TRP A 1 96 ? -0.493 -8.005 -20.685 1.00 80.25 96 TRP A N 1
ATOM 786 C CA . TRP A 1 96 ? 0.439 -7.946 -19.561 1.00 80.25 96 TRP A CA 1
ATOM 787 C C . TRP A 1 96 ? 1.882 -8.278 -19.963 1.00 80.25 96 TRP A C 1
ATOM 789 O O . TRP A 1 96 ? 2.814 -7.800 -19.326 1.00 80.25 96 TRP A O 1
ATOM 799 N N . GLU A 1 97 ? 2.110 -9.042 -21.036 1.00 76.06 97 GLU A N 1
ATOM 800 C CA . GLU A 1 97 ? 3.433 -9.609 -21.374 1.00 76.06 97 GLU A CA 1
ATOM 801 C C . GLU A 1 97 ? 4.525 -8.578 -21.727 1.00 76.06 97 GLU A C 1
ATOM 803 O O . GLU A 1 97 ? 5.687 -8.942 -21.916 1.00 76.06 97 GLU A O 1
ATOM 808 N N . TYR A 1 98 ? 4.174 -7.294 -21.805 1.00 76.50 98 TYR A N 1
ATOM 809 C CA . TYR A 1 98 ? 5.080 -6.210 -22.187 1.00 76.50 98 TYR A CA 1
ATOM 810 C C . TYR A 1 98 ? 5.163 -5.080 -21.158 1.00 76.50 98 TYR A C 1
ATOM 812 O O . TYR A 1 98 ? 5.816 -4.064 -21.409 1.00 76.50 98 TYR A O 1
ATOM 820 N N . MET A 1 99 ? 4.526 -5.237 -19.998 1.00 94.31 99 MET A N 1
ATOM 821 C CA . MET A 1 99 ? 4.590 -4.224 -18.953 1.00 94.31 99 MET A CA 1
ATOM 822 C C . MET A 1 99 ? 5.869 -4.354 -18.124 1.00 94.31 99 MET A C 1
ATOM 824 O O . MET A 1 99 ? 6.436 -5.434 -17.949 1.00 94.31 99 MET A O 1
ATOM 828 N N . ASN A 1 100 ? 6.308 -3.226 -17.577 1.00 97.62 100 ASN A N 1
ATOM 829 C CA . ASN A 1 100 ? 7.482 -3.125 -16.718 1.00 97.62 100 ASN A CA 1
ATOM 830 C C . ASN A 1 100 ? 7.041 -2.611 -15.351 1.00 97.62 100 ASN A C 1
ATOM 832 O O . ASN A 1 100 ? 6.451 -1.532 -15.266 1.00 97.62 100 ASN A O 1
ATOM 836 N N . PHE A 1 101 ? 7.360 -3.348 -14.295 1.00 97.88 101 PHE A N 1
ATOM 837 C CA . PHE A 1 101 ? 7.031 -2.981 -12.925 1.00 97.88 101 PHE A CA 1
ATOM 838 C C . PHE A 1 101 ? 8.307 -2.774 -12.117 1.00 97.88 101 PHE A C 1
ATOM 840 O O . PHE A 1 101 ? 9.142 -3.675 -12.027 1.00 97.88 101 PHE A O 1
ATOM 847 N N . LEU A 1 102 ? 8.460 -1.591 -11.528 1.00 97.88 102 LEU A N 1
ATOM 848 C CA . LEU A 1 102 ? 9.591 -1.258 -10.671 1.00 97.88 102 LEU A CA 1
ATOM 849 C C . LEU A 1 102 ? 9.259 -1.557 -9.204 1.00 97.88 102 LEU A C 1
ATOM 851 O O . LEU A 1 102 ? 8.357 -0.957 -8.627 1.00 97.88 102 LEU A O 1
ATOM 855 N N . VAL A 1 103 ? 10.043 -2.432 -8.585 1.00 96.00 103 VAL A N 1
ATOM 856 C CA . VAL A 1 103 ? 9.982 -2.733 -7.154 1.00 96.00 103 VAL A CA 1
ATOM 857 C C . VAL A 1 103 ? 11.156 -2.070 -6.441 1.00 96.00 103 VAL A C 1
ATOM 859 O O . VAL A 1 103 ? 12.322 -2.308 -6.774 1.00 96.00 103 VAL A O 1
ATOM 862 N N . ILE A 1 104 ? 10.860 -1.260 -5.428 1.00 94.56 104 ILE A N 1
ATOM 863 C CA . ILE A 1 104 ? 11.866 -0.628 -4.571 1.00 94.56 104 ILE A CA 1
ATOM 864 C C . ILE A 1 104 ? 12.057 -1.477 -3.317 1.00 94.56 104 ILE A C 1
ATOM 866 O O . ILE A 1 104 ? 11.108 -1.837 -2.634 1.00 94.56 104 ILE A O 1
ATOM 870 N N . SER A 1 105 ? 13.311 -1.775 -2.989 1.00 92.00 105 SER A N 1
ATOM 871 C CA . SER A 1 105 ? 13.706 -2.680 -1.907 1.00 92.00 105 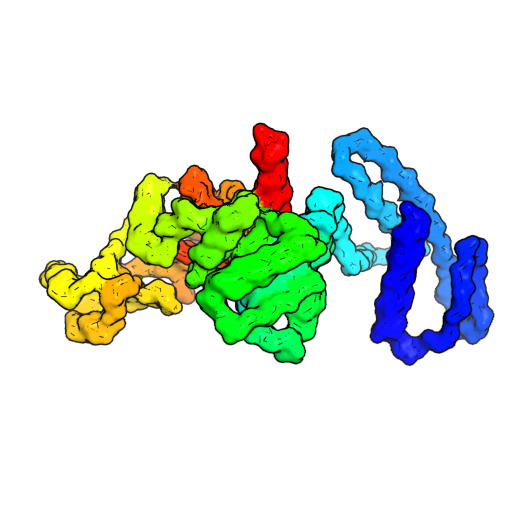SER A CA 1
ATOM 872 C C . SER A 1 105 ? 13.038 -4.064 -1.999 1.00 92.00 105 SER A C 1
ATOM 874 O O . SER A 1 105 ? 12.398 -4.493 -1.042 1.00 92.00 105 SER A O 1
ATOM 876 N N . PRO A 1 106 ? 13.219 -4.814 -3.105 1.00 92.06 106 PRO A N 1
ATOM 877 C CA . PRO A 1 106 ? 12.548 -6.104 -3.336 1.00 92.06 106 PRO A CA 1
ATOM 878 C C . PRO A 1 106 ? 12.865 -7.187 -2.285 1.00 92.06 106 PRO A C 1
ATOM 880 O O . PRO A 1 106 ? 12.172 -8.198 -2.193 1.00 92.06 106 PRO A O 1
ATOM 883 N N . GLN A 1 107 ? 13.910 -6.993 -1.477 1.00 87.19 107 GLN A N 1
ATOM 884 C CA . GLN A 1 107 ? 14.256 -7.849 -0.343 1.00 87.19 107 GLN A CA 1
ATOM 885 C C . GLN A 1 107 ? 13.362 -7.652 0.895 1.00 87.19 107 GLN A C 1
ATOM 887 O O . GLN A 1 107 ? 13.460 -8.446 1.834 1.00 87.19 107 GLN A O 1
ATOM 892 N N . PHE A 1 108 ? 12.555 -6.588 0.934 1.00 85.44 108 PHE A N 1
ATOM 893 C CA . PHE A 1 108 ? 11.723 -6.226 2.076 1.00 85.44 108 PHE A CA 1
ATOM 894 C C . PHE A 1 108 ? 10.246 -6.036 1.668 1.00 85.44 108 PHE A C 1
ATOM 896 O O . PHE A 1 108 ? 9.983 -5.416 0.639 1.00 85.44 108 PHE A O 1
ATOM 903 N N . PRO A 1 109 ? 9.285 -6.542 2.467 1.00 83.06 109 PRO A N 1
ATOM 904 C CA . PRO A 1 109 ? 9.475 -7.547 3.520 1.00 83.06 109 PRO A CA 1
ATOM 905 C C . PRO A 1 109 ? 10.084 -8.851 2.964 1.00 83.06 109 PRO A C 1
ATOM 907 O O . PRO A 1 109 ? 10.134 -9.068 1.757 1.00 83.06 109 PRO A O 1
ATOM 910 N N . ALA A 1 110 ? 10.571 -9.740 3.836 1.00 82.56 110 ALA A N 1
ATOM 911 C CA . ALA A 1 110 ? 11.354 -10.920 3.431 1.00 82.56 110 ALA A CA 1
ATOM 912 C C . ALA A 1 110 ? 10.628 -11.887 2.469 1.00 82.56 110 ALA A C 1
ATOM 914 O O . ALA A 1 110 ? 11.265 -12.742 1.851 1.00 82.56 110 ALA A O 1
ATOM 915 N N . THR A 1 111 ? 9.304 -11.776 2.369 1.00 85.06 111 THR A N 1
ATOM 916 C CA . THR A 1 111 ? 8.421 -12.567 1.507 1.00 85.06 111 THR A CA 1
ATOM 917 C C . THR A 1 111 ? 8.003 -11.837 0.226 1.00 85.06 111 THR A C 1
ATOM 919 O O . THR A 1 111 ? 7.354 -12.449 -0.618 1.00 85.06 111 THR A O 1
ATOM 922 N N . ASN A 1 112 ? 8.396 -10.573 0.035 1.00 86.38 112 ASN A N 1
ATOM 923 C CA . ASN A 1 112 ? 7.987 -9.727 -1.093 1.00 86.38 112 ASN A CA 1
ATOM 924 C C . ASN A 1 112 ? 8.458 -10.249 -2.464 1.00 86.38 112 ASN A C 1
ATOM 926 O O . ASN A 1 112 ? 7.846 -9.990 -3.499 1.00 86.38 112 ASN A O 1
ATOM 930 N N . TRP A 1 113 ? 9.500 -11.081 -2.484 1.00 90.62 113 TRP A N 1
ATOM 931 C CA . TRP A 1 113 ? 9.902 -11.791 -3.697 1.00 90.62 113 TRP A CA 1
ATOM 932 C C . TRP A 1 113 ? 8.778 -12.666 -4.273 1.00 90.62 113 TRP A C 1
ATOM 934 O O . TRP A 1 113 ? 8.756 -12.861 -5.482 1.00 90.62 113 TRP A O 1
ATOM 944 N N . ASN A 1 114 ? 7.828 -13.155 -3.458 1.00 91.62 114 ASN A N 1
ATOM 945 C CA . ASN A 1 114 ? 6.685 -13.923 -3.961 1.00 91.62 114 ASN A CA 1
ATOM 946 C C . ASN A 1 114 ? 5.810 -13.072 -4.884 1.00 91.62 114 ASN A C 1
ATOM 948 O O . ASN A 1 114 ? 5.384 -13.554 -5.926 1.00 91.62 114 ASN A O 1
ATOM 952 N N . PHE A 1 115 ? 5.571 -11.806 -4.532 1.00 92.12 115 PHE A N 1
ATOM 953 C CA . PHE A 1 115 ? 4.842 -10.875 -5.390 1.00 92.12 115 PHE A CA 1
ATOM 954 C C . PHE A 1 115 ? 5.580 -10.649 -6.713 1.00 92.12 115 PHE A C 1
ATOM 956 O O . PHE A 1 115 ? 4.992 -10.780 -7.785 1.00 92.12 115 PHE A O 1
ATOM 963 N N . CYS A 1 116 ? 6.889 -10.388 -6.639 1.00 94.25 116 CYS A N 1
ATOM 964 C CA . CYS A 1 116 ? 7.734 -10.215 -7.821 1.00 94.25 116 CYS A CA 1
ATOM 965 C C . CYS A 1 116 ? 7.702 -11.467 -8.720 1.00 94.25 116 CYS A C 1
ATOM 967 O O . CYS A 1 116 ? 7.584 -11.365 -9.937 1.00 94.25 116 CYS A O 1
ATOM 969 N N . ASP A 1 117 ? 7.752 -12.657 -8.121 1.00 93.31 117 ASP A N 1
ATOM 970 C CA . ASP A 1 117 ? 7.652 -13.926 -8.837 1.00 93.31 117 ASP A CA 1
ATOM 971 C C . ASP A 1 117 ? 6.292 -14.064 -9.535 1.00 93.31 117 ASP A C 1
ATOM 973 O O . ASP A 1 117 ? 6.247 -14.422 -10.711 1.00 93.31 117 ASP A O 1
ATOM 977 N N . ARG A 1 118 ? 5.185 -13.700 -8.868 1.00 93.44 118 ARG A N 1
ATOM 978 C CA . ARG A 1 118 ? 3.838 -13.759 -9.464 1.00 93.44 118 ARG A CA 1
ATOM 979 C C . ARG A 1 118 ? 3.654 -12.768 -10.609 1.00 93.44 118 ARG A C 1
ATOM 981 O O . ARG A 1 118 ? 3.150 -13.162 -11.656 1.00 93.44 118 ARG A O 1
ATOM 988 N N . LEU A 1 119 ? 4.148 -11.536 -10.477 1.00 93.50 119 LEU A N 1
ATOM 989 C CA . LEU A 1 119 ? 4.188 -10.584 -11.593 1.00 93.50 119 LEU A CA 1
ATOM 990 C C . LEU A 1 119 ? 4.984 -11.143 -12.783 1.00 93.50 119 LEU A C 1
ATOM 992 O O . LEU A 1 119 ? 4.527 -11.090 -13.926 1.00 93.50 119 LEU A O 1
ATOM 996 N N . LYS A 1 120 ? 6.154 -11.734 -12.523 1.00 92.31 120 LYS A N 1
ATOM 997 C CA . LYS A 1 120 ? 6.996 -12.329 -13.567 1.00 92.31 120 LYS A CA 1
ATOM 998 C C . LYS A 1 120 ? 6.323 -13.524 -14.246 1.00 92.31 120 LYS A C 1
ATOM 1000 O O . LYS A 1 120 ? 6.387 -13.650 -15.469 1.00 92.31 120 LYS A O 1
ATOM 1005 N N . LEU A 1 121 ? 5.630 -14.377 -13.489 1.00 90.06 121 LEU A N 1
ATOM 1006 C CA . LEU A 1 121 ? 4.819 -15.476 -14.031 1.00 90.06 121 LEU A CA 1
ATOM 1007 C C . LEU A 1 121 ? 3.633 -14.967 -14.866 1.00 90.06 121 LEU A C 1
ATOM 1009 O O . LEU A 1 121 ? 3.315 -15.570 -15.895 1.00 90.06 121 LEU A O 1
ATOM 1013 N N . ASN A 1 122 ? 3.057 -13.820 -14.495 1.00 88.56 122 ASN A N 1
ATOM 1014 C CA . ASN A 1 122 ? 2.048 -13.107 -15.285 1.00 88.56 122 ASN A CA 1
ATOM 1015 C C . ASN A 1 122 ? 2.622 -12.493 -16.581 1.00 88.56 122 ASN A C 1
ATOM 1017 O O . ASN A 1 122 ? 1.861 -12.104 -17.461 1.00 88.56 122 ASN A O 1
ATOM 1021 N N . GLY A 1 123 ? 3.949 -12.491 -16.760 1.00 89.88 123 GLY A N 1
ATOM 1022 C CA . GLY A 1 123 ? 4.638 -11.996 -17.956 1.00 89.88 123 GLY A CA 1
ATOM 1023 C C . GLY A 1 123 ? 5.202 -10.584 -17.831 1.00 89.88 123 GLY A C 1
ATOM 1024 O O . GLY A 1 123 ? 5.772 -10.096 -18.799 1.00 89.88 123 GLY A O 1
ATOM 1025 N N . ILE A 1 124 ? 5.079 -9.955 -16.662 1.00 94.12 124 ILE A N 1
ATOM 1026 C CA . ILE A 1 124 ? 5.581 -8.608 -16.388 1.00 94.12 124 ILE A CA 1
ATOM 1027 C C . ILE A 1 124 ? 7.104 -8.647 -16.202 1.00 94.12 124 ILE A C 1
ATOM 1029 O O . ILE A 1 124 ? 7.637 -9.516 -15.505 1.00 94.12 124 ILE A O 1
ATOM 1033 N N . ASN A 1 125 ? 7.820 -7.662 -16.742 1.00 95.69 125 ASN A N 1
ATOM 1034 C CA . ASN A 1 125 ? 9.224 -7.447 -16.397 1.00 95.69 125 ASN A CA 1
ATOM 1035 C C . ASN A 1 125 ? 9.323 -6.791 -15.017 1.00 95.69 125 ASN A C 1
ATOM 1037 O O . ASN A 1 125 ? 8.998 -5.616 -14.847 1.00 95.69 125 ASN A O 1
ATOM 1041 N N . THR A 1 126 ? 9.805 -7.536 -14.030 1.00 96.88 126 THR A N 1
ATOM 1042 C CA . THR A 1 126 ? 10.002 -7.056 -12.659 1.00 96.88 126 THR A CA 1
ATOM 1043 C C . THR A 1 126 ? 11.405 -6.487 -12.469 1.00 96.88 126 THR A C 1
ATOM 1045 O O . THR A 1 126 ? 12.406 -7.196 -12.526 1.00 96.88 126 THR A O 1
ATOM 1048 N N . LEU A 1 127 ? 11.510 -5.183 -12.249 1.00 98.25 127 LEU A N 1
ATOM 1049 C CA . LEU A 1 127 ? 12.776 -4.455 -12.172 1.00 98.25 127 LEU A CA 1
ATOM 1050 C C . LEU A 1 127 ? 13.019 -4.036 -10.725 1.00 98.25 127 LEU A C 1
ATOM 1052 O O . LEU A 1 127 ? 12.134 -3.462 -10.104 1.00 98.25 127 LEU A O 1
ATOM 1056 N N . GLY A 1 128 ? 14.188 -4.334 -10.165 1.00 97.25 128 GLY A N 1
ATOM 1057 C CA . GLY A 1 128 ? 14.485 -4.062 -8.759 1.00 97.25 128 GLY A CA 1
ATOM 1058 C C . GLY A 1 128 ? 15.456 -2.902 -8.560 1.00 97.25 128 GLY A C 1
ATOM 1059 O O . GLY A 1 128 ? 16.500 -2.846 -9.207 1.00 97.25 128 GLY A O 1
ATOM 1060 N N . ILE A 1 129 ? 15.169 -2.015 -7.607 1.00 97.00 129 ILE A N 1
ATOM 1061 C CA . ILE A 1 129 ? 16.156 -1.076 -7.049 1.00 97.00 129 ILE A CA 1
ATOM 1062 C C . ILE A 1 129 ? 16.297 -1.371 -5.564 1.00 97.00 129 ILE A C 1
ATOM 1064 O O . ILE A 1 129 ? 15.306 -1.384 -4.842 1.00 97.00 129 ILE A O 1
ATOM 1068 N N . GLY A 1 130 ? 17.513 -1.577 -5.074 1.00 94.62 130 GLY A N 1
ATOM 1069 C CA . GLY A 1 130 ? 17.748 -1.819 -3.652 1.00 94.62 130 GLY A CA 1
ATOM 1070 C C . GLY A 1 130 ? 19.150 -1.417 -3.229 1.00 94.62 130 GLY A C 1
ATOM 1071 O O . GLY A 1 130 ? 19.963 -1.003 -4.044 1.00 94.62 130 GLY A O 1
ATOM 1072 N N . TYR A 1 131 ? 19.439 -1.512 -1.937 1.00 92.38 131 TYR A N 1
ATOM 1073 C CA . TYR A 1 131 ? 20.749 -1.150 -1.384 1.00 92.38 131 TYR A CA 1
ATOM 1074 C C . TYR A 1 131 ? 21.625 -2.364 -1.059 1.00 92.38 131 TYR A C 1
ATOM 1076 O O . TYR A 1 131 ? 22.837 -2.235 -0.885 1.00 92.38 131 TYR A O 1
ATOM 1084 N N . VAL A 1 132 ? 21.018 -3.551 -0.995 1.00 93.50 132 VAL A N 1
ATOM 1085 C CA . VAL A 1 132 ? 21.720 -4.803 -0.713 1.00 93.50 132 VAL A CA 1
ATOM 1086 C C . VAL A 1 132 ? 22.562 -5.193 -1.934 1.00 93.50 132 VAL A C 1
ATOM 1088 O O . VAL A 1 132 ? 22.047 -5.134 -3.058 1.00 93.50 132 VAL A O 1
ATOM 1091 N N . PRO A 1 133 ? 23.838 -5.578 -1.755 1.00 94.81 133 PRO A N 1
ATOM 1092 C CA . PRO A 1 133 ? 24.650 -6.119 -2.837 1.00 94.81 133 PRO A CA 1
ATOM 1093 C C . PRO A 1 133 ? 23.965 -7.278 -3.555 1.00 94.81 133 PRO A C 1
ATOM 1095 O O . PRO A 1 133 ? 23.373 -8.143 -2.916 1.00 94.81 133 PRO A O 1
ATOM 1098 N N . TYR A 1 134 ? 24.057 -7.319 -4.888 1.00 95.06 134 TYR A N 1
ATOM 1099 C CA . TYR A 1 134 ? 23.357 -8.332 -5.690 1.00 95.06 134 TYR A CA 1
ATOM 1100 C C . TYR A 1 134 ? 23.683 -9.766 -5.247 1.00 95.06 134 TYR A C 1
ATOM 1102 O O . TYR A 1 134 ? 22.789 -10.602 -5.154 1.00 95.06 134 TYR A O 1
ATOM 1110 N N . GLU A 1 135 ? 24.942 -10.044 -4.904 1.00 95.25 135 GLU A N 1
ATOM 1111 C CA . GLU A 1 135 ? 25.366 -11.377 -4.454 1.00 95.25 135 GLU A CA 1
ATOM 1112 C C . GLU A 1 135 ? 24.890 -11.743 -3.044 1.00 95.25 135 GLU A C 1
ATOM 1114 O O . GLU A 1 135 ? 24.862 -12.921 -2.690 1.00 95.25 135 GLU A O 1
ATOM 1119 N N . GLU A 1 136 ? 24.475 -10.753 -2.255 1.00 95.69 136 GLU A N 1
ATOM 1120 C CA . GLU A 1 136 ? 23.893 -10.944 -0.924 1.00 95.69 136 GLU A CA 1
ATOM 1121 C C . GLU A 1 136 ? 22.365 -11.083 -0.974 1.00 95.69 136 GLU A C 1
ATOM 1123 O O . GLU A 1 136 ? 21.739 -11.465 0.019 1.00 95.69 136 GLU A O 1
ATOM 1128 N N . LEU A 1 137 ? 21.740 -10.813 -2.126 1.00 95.38 137 LEU A N 1
ATOM 1129 C CA . LEU A 1 137 ? 20.317 -11.061 -2.302 1.00 95.38 137 LEU A CA 1
ATOM 1130 C C . LEU A 1 137 ? 20.027 -12.560 -2.214 1.00 95.38 137 LEU A C 1
ATOM 1132 O O . LEU A 1 137 ? 20.671 -13.403 -2.853 1.00 95.38 137 LEU A O 1
ATOM 1136 N N . ARG A 1 138 ? 18.960 -12.877 -1.477 1.00 94.62 138 ARG A N 1
ATOM 1137 C CA . ARG A 1 138 ? 18.350 -14.208 -1.485 1.00 94.62 138 ARG A CA 1
ATOM 1138 C C . ARG A 1 138 ? 18.110 -14.663 -2.924 1.00 94.62 138 ARG A C 1
ATOM 1140 O O . ARG A 1 138 ? 17.733 -13.866 -3.787 1.00 94.62 138 ARG A O 1
ATOM 1147 N N . ILE A 1 139 ? 18.345 -15.946 -3.185 1.00 95.31 139 ILE A N 1
ATOM 1148 C CA . ILE A 1 139 ? 18.264 -16.496 -4.542 1.00 95.31 139 ILE A CA 1
ATOM 1149 C C . ILE A 1 139 ? 16.860 -16.323 -5.133 1.00 95.31 139 ILE A C 1
ATOM 1151 O O . ILE A 1 139 ? 16.719 -16.042 -6.318 1.00 95.31 139 ILE A O 1
ATOM 1155 N N . GLU A 1 140 ? 15.837 -16.394 -4.287 1.00 95.00 140 GLU A N 1
ATOM 1156 C CA . GLU A 1 140 ? 14.440 -16.195 -4.642 1.00 95.00 140 GLU A CA 1
ATOM 1157 C C . GLU A 1 140 ? 14.183 -14.774 -5.152 1.00 95.00 140 GLU A C 1
ATOM 1159 O O . GLU A 1 140 ? 13.548 -14.607 -6.187 1.00 95.00 140 GLU A O 1
ATOM 1164 N N . VAL A 1 141 ? 14.754 -13.753 -4.498 1.00 95.56 141 VAL A N 1
ATOM 1165 C CA . VAL A 1 141 ? 14.663 -12.354 -4.955 1.00 95.56 141 VAL A CA 1
ATOM 1166 C C . VAL A 1 141 ? 15.321 -12.211 -6.326 1.00 95.56 141 VAL A C 1
ATOM 1168 O O . VAL A 1 141 ? 14.732 -11.636 -7.236 1.00 95.56 141 VAL A O 1
ATOM 1171 N N . ARG A 1 142 ? 16.520 -12.780 -6.509 1.00 96.00 142 ARG A N 1
ATOM 1172 C CA . ARG A 1 142 ? 17.232 -12.718 -7.796 1.00 96.00 142 ARG A CA 1
ATOM 1173 C C . ARG A 1 142 ? 16.442 -13.377 -8.923 1.00 96.00 142 ARG A C 1
ATOM 1175 O O . ARG A 1 142 ? 16.368 -12.832 -10.016 1.00 96.00 142 ARG A O 1
ATOM 1182 N N . HIS A 1 143 ? 15.835 -14.532 -8.662 1.00 95.62 143 HIS A N 1
ATOM 1183 C CA . HIS A 1 143 ? 15.024 -15.239 -9.653 1.00 95.62 143 HIS A CA 1
ATOM 1184 C C . HIS A 1 143 ? 13.708 -14.525 -9.970 1.00 95.62 143 HIS A C 1
ATOM 1186 O O . HIS A 1 143 ? 13.267 -14.555 -11.123 1.00 95.62 143 HIS A O 1
ATOM 1192 N N . ALA A 1 144 ? 13.110 -13.871 -8.977 1.00 95.81 144 ALA A N 1
ATOM 1193 C CA . ALA A 1 144 ? 11.860 -13.142 -9.123 1.00 95.81 144 ALA A CA 1
ATOM 1194 C C . ALA A 1 144 ? 12.007 -11.828 -9.909 1.00 95.81 144 ALA A C 1
ATOM 1196 O O . ALA A 1 144 ? 11.005 -11.291 -10.372 1.00 95.81 144 ALA A O 1
ATOM 1197 N N . LEU A 1 145 ? 13.232 -11.323 -10.088 1.00 96.94 145 LEU A N 1
ATOM 1198 C CA . LEU A 1 145 ? 13.529 -10.100 -10.836 1.00 96.94 145 LEU A CA 1
ATOM 1199 C C . LEU A 1 145 ? 14.022 -10.403 -12.259 1.00 96.94 145 LEU A C 1
ATOM 1201 O O . LEU A 1 145 ? 14.598 -11.454 -12.549 1.00 96.94 145 LEU A O 1
ATOM 1205 N N . GLN A 1 146 ? 13.765 -9.478 -13.174 1.00 96.69 146 GLN A N 1
ATOM 1206 C CA . GLN A 1 146 ? 14.339 -9.428 -14.516 1.00 96.69 146 GLN A CA 1
ATOM 1207 C C . GLN A 1 146 ? 15.696 -8.710 -14.517 1.00 96.69 146 GLN A C 1
ATOM 1209 O O . GLN A 1 146 ? 16.601 -9.112 -15.249 1.00 96.69 146 GLN A O 1
ATOM 1214 N N . ASP A 1 147 ? 15.839 -7.661 -13.708 1.00 97.62 147 ASP A N 1
ATOM 1215 C CA . ASP A 1 147 ? 17.080 -6.902 -13.545 1.00 97.62 147 ASP A CA 1
ATOM 1216 C C . ASP A 1 147 ? 17.107 -6.209 -12.174 1.00 97.62 147 ASP A C 1
ATOM 1218 O O . ASP A 1 147 ? 16.058 -6.009 -11.555 1.00 97.62 147 ASP A O 1
ATOM 1222 N N . TYR A 1 148 ? 18.296 -5.849 -11.691 1.00 98.06 148 TYR A N 1
ATOM 1223 C CA . TYR A 1 148 ? 18.482 -5.229 -10.380 1.00 98.06 148 TYR A CA 1
ATOM 1224 C C . TYR A 1 148 ? 19.596 -4.183 -10.399 1.00 98.06 148 TYR A C 1
ATOM 1226 O O . TYR A 1 148 ? 20.728 -4.471 -10.786 1.00 98.06 148 TYR A O 1
ATOM 1234 N N . ILE A 1 149 ? 19.295 -2.984 -9.901 1.00 97.69 149 ILE A N 1
ATOM 1235 C CA . ILE A 1 149 ? 20.291 -1.941 -9.660 1.00 97.69 149 ILE A CA 1
ATOM 1236 C C . ILE A 1 149 ? 20.480 -1.765 -8.158 1.00 97.69 149 ILE A C 1
ATOM 1238 O O . ILE A 1 149 ? 19.565 -1.373 -7.430 1.00 97.69 149 ILE A O 1
ATOM 1242 N N . GLN A 1 150 ? 21.712 -2.001 -7.713 1.00 96.44 150 GLN A N 1
ATOM 1243 C CA . GLN A 1 150 ? 22.136 -1.633 -6.375 1.00 96.44 150 GLN A CA 1
ATOM 1244 C C . GLN A 1 150 ? 22.454 -0.132 -6.312 1.00 96.44 150 GLN A C 1
ATOM 1246 O O . GLN A 1 150 ? 23.288 0.367 -7.069 1.00 96.44 150 GLN A O 1
ATOM 1251 N N . ILE A 1 151 ? 21.861 0.571 -5.353 1.00 94.81 151 ILE A N 1
ATOM 1252 C CA . ILE A 1 151 ? 22.227 1.936 -4.968 1.00 94.81 151 ILE A CA 1
ATOM 1253 C C . ILE A 1 151 ? 22.981 1.926 -3.634 1.00 94.81 151 ILE A C 1
ATOM 1255 O O . ILE A 1 151 ? 22.743 1.090 -2.773 1.00 94.81 151 ILE A O 1
ATOM 1259 N N . GLN A 1 152 ? 23.904 2.868 -3.440 1.00 87.62 152 GLN A N 1
ATOM 1260 C CA . GLN A 1 152 ? 24.754 2.895 -2.238 1.00 87.62 152 GLN A CA 1
ATOM 1261 C C . GLN A 1 152 ? 24.001 3.332 -0.970 1.00 87.62 152 GLN A C 1
ATOM 1263 O O . GLN A 1 152 ? 24.386 2.973 0.138 1.00 87.62 152 GLN A O 1
ATOM 1268 N N . GLN A 1 153 ? 22.939 4.128 -1.121 1.00 81.25 153 GLN A N 1
ATOM 1269 C CA . GLN A 1 153 ? 22.161 4.679 -0.011 1.00 81.25 153 GLN A CA 1
ATOM 1270 C C . GLN A 1 153 ? 20.679 4.405 -0.240 1.00 81.25 153 GLN A C 1
ATOM 1272 O O . GLN A 1 153 ? 20.118 4.848 -1.241 1.00 81.25 153 GLN A O 1
ATOM 1277 N N . SER A 1 154 ? 20.041 3.721 0.711 1.00 72.00 154 SER A N 1
ATOM 1278 C CA . SER A 1 154 ? 18.643 3.277 0.617 1.00 72.00 154 SER A CA 1
ATOM 1279 C C . SER A 1 154 ? 17.619 4.407 0.506 1.00 72.00 154 SER A C 1
ATOM 1281 O O . SER A 1 154 ? 16.507 4.150 0.072 1.00 72.00 154 SER A O 1
ATOM 1283 N N . GLN A 1 155 ? 17.985 5.639 0.872 1.00 76.94 155 GLN A N 1
ATOM 1284 C CA . GLN A 1 155 ? 17.095 6.808 0.890 1.00 76.94 155 GLN A CA 1
ATOM 1285 C C . GLN A 1 155 ? 17.506 7.904 -0.112 1.00 76.94 155 GLN A C 1
ATOM 1287 O O . GLN A 1 155 ? 17.030 9.037 -0.046 1.00 76.94 155 GLN A O 1
ATOM 1292 N N . SER A 1 156 ? 18.417 7.605 -1.046 1.00 90.56 156 SER A N 1
ATOM 1293 C CA . SER A 1 156 ? 18.834 8.585 -2.055 1.00 90.56 156 SER A CA 1
ATOM 1294 C C . SER A 1 156 ? 17.847 8.635 -3.221 1.00 90.56 156 SER A C 1
ATOM 1296 O O . SER A 1 156 ? 17.898 7.805 -4.132 1.00 90.56 156 SER A O 1
ATOM 1298 N N . TYR A 1 157 ? 16.981 9.653 -3.221 1.00 94.62 157 TYR A N 1
ATOM 1299 C CA . TYR A 1 157 ? 16.028 9.867 -4.311 1.00 94.62 157 TYR A CA 1
ATOM 1300 C C . TYR A 1 157 ? 16.714 10.060 -5.671 1.00 94.62 157 TYR A C 1
ATOM 1302 O O . TYR A 1 157 ? 16.273 9.487 -6.658 1.00 94.62 157 TYR A O 1
ATOM 1310 N N . ASP A 1 158 ? 17.808 10.830 -5.740 1.00 95.75 158 ASP A N 1
ATOM 1311 C CA . ASP A 1 158 ? 18.537 11.050 -7.003 1.00 95.75 158 ASP A CA 1
ATOM 1312 C C . ASP A 1 158 ? 19.093 9.733 -7.568 1.00 95.75 158 ASP A C 1
ATOM 1314 O O . ASP A 1 158 ? 18.983 9.479 -8.767 1.00 95.75 158 ASP A O 1
ATOM 1318 N N . ALA A 1 159 ? 19.606 8.845 -6.708 1.00 95.94 159 ALA A N 1
ATOM 1319 C CA . ALA A 1 159 ? 20.067 7.529 -7.141 1.00 95.94 159 ALA A CA 1
ATOM 1320 C C . ALA A 1 159 ? 18.909 6.656 -7.654 1.00 95.94 159 ALA A C 1
ATOM 1322 O O . ALA A 1 159 ? 19.045 6.029 -8.705 1.00 95.94 159 ALA A O 1
ATOM 1323 N N . MET A 1 160 ? 17.766 6.647 -6.956 1.00 96.06 160 MET A N 1
ATOM 1324 C CA . MET A 1 160 ? 16.565 5.923 -7.395 1.00 96.06 160 MET A CA 1
ATOM 1325 C C . MET A 1 160 ? 16.025 6.459 -8.722 1.00 96.06 160 MET A C 1
ATOM 1327 O O . MET A 1 160 ? 15.734 5.676 -9.621 1.00 96.06 160 MET A O 1
ATOM 1331 N N . LEU A 1 161 ? 15.955 7.782 -8.874 1.00 97.56 161 LEU A N 1
ATOM 1332 C CA . LEU A 1 161 ? 15.524 8.448 -10.100 1.00 97.56 161 LEU A CA 1
ATOM 1333 C C . LEU A 1 161 ? 16.419 8.053 -11.283 1.00 97.56 161 LEU A C 1
ATOM 1335 O O . LEU A 1 161 ? 15.917 7.663 -12.334 1.00 97.56 161 LEU A O 1
ATOM 1339 N N . ARG A 1 162 ? 17.748 8.094 -11.114 1.00 97.75 162 ARG A N 1
ATOM 1340 C CA . ARG A 1 162 ? 18.702 7.682 -12.160 1.00 97.75 162 ARG A CA 1
ATOM 1341 C C . ARG A 1 162 ? 18.582 6.200 -12.507 1.00 97.75 162 ARG A C 1
ATOM 1343 O O . ARG A 1 162 ? 18.643 5.849 -13.683 1.00 97.75 162 ARG A O 1
ATOM 1350 N N . ALA A 1 163 ? 18.407 5.341 -11.506 1.00 97.94 163 ALA A N 1
ATOM 1351 C CA . ALA A 1 163 ? 18.229 3.906 -11.703 1.00 97.94 163 ALA A CA 1
ATOM 1352 C C . ALA A 1 163 ? 16.922 3.591 -12.455 1.00 97.94 163 ALA A C 1
ATOM 1354 O O . ALA A 1 163 ? 16.938 2.842 -13.431 1.00 97.94 163 ALA A O 1
ATOM 1355 N N . ALA A 1 164 ? 15.813 4.232 -12.080 1.00 98.19 164 ALA A N 1
ATOM 1356 C CA . ALA A 1 164 ? 14.542 4.128 -12.792 1.00 98.19 164 ALA A CA 1
ATOM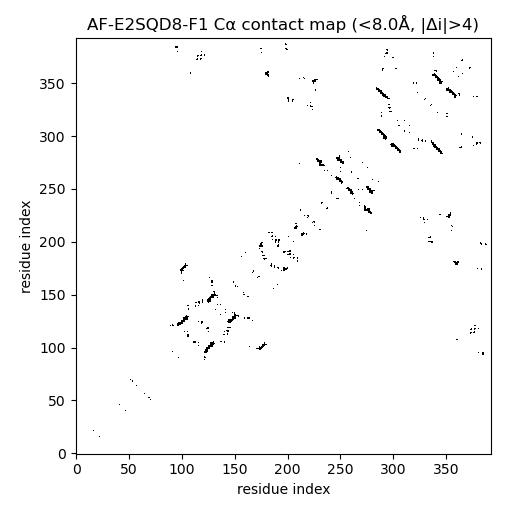 1357 C C . ALA A 1 164 ? 14.648 4.655 -14.236 1.00 98.19 164 ALA A C 1
ATOM 1359 O O . ALA A 1 164 ? 14.186 3.996 -15.166 1.00 98.19 164 ALA A O 1
ATOM 1360 N N . ALA A 1 165 ? 15.338 5.779 -14.455 1.00 98.50 165 ALA A N 1
ATOM 1361 C CA . ALA A 1 165 ? 15.594 6.307 -15.797 1.00 98.50 165 ALA A CA 1
ATOM 1362 C C . ALA A 1 165 ? 16.423 5.338 -16.663 1.00 98.50 165 ALA A C 1
ATOM 1364 O O . ALA A 1 165 ? 16.131 5.163 -17.847 1.00 98.50 165 ALA A O 1
ATOM 1365 N N . PHE A 1 166 ? 17.428 4.670 -16.084 1.00 98.56 166 PHE A N 1
ATOM 1366 C CA . PHE A 1 166 ? 18.195 3.634 -16.781 1.00 98.56 166 PHE A CA 1
ATOM 1367 C C . PHE A 1 166 ? 17.313 2.448 -17.185 1.00 98.56 166 PHE A C 1
ATOM 1369 O O . PHE A 1 166 ? 17.401 1.965 -18.316 1.00 98.56 166 PHE A O 1
ATOM 1376 N N . PHE A 1 167 ? 16.437 1.995 -16.287 1.00 98.44 167 PHE A N 1
ATOM 1377 C CA . PHE A 1 167 ? 15.478 0.945 -16.605 1.00 98.44 167 PHE A CA 1
ATOM 1378 C C . PHE A 1 167 ? 14.526 1.348 -17.727 1.00 98.44 167 PHE A C 1
ATOM 1380 O O . PHE A 1 167 ? 14.311 0.545 -18.631 1.00 98.44 167 PHE A O 1
ATOM 1387 N N . ILE A 1 168 ? 14.052 2.595 -17.742 1.00 98.06 168 ILE A N 1
ATOM 1388 C CA . ILE A 1 168 ? 13.220 3.107 -18.836 1.00 98.06 168 ILE A CA 1
ATOM 1389 C C . ILE A 1 168 ? 13.972 3.093 -20.167 1.00 98.06 168 ILE A C 1
ATOM 1391 O O . ILE A 1 168 ? 13.431 2.653 -21.179 1.00 98.06 168 ILE A O 1
ATOM 1395 N N . TYR A 1 169 ? 15.235 3.524 -20.170 1.00 98.12 169 TYR A N 1
ATOM 1396 C CA . TYR A 1 169 ? 16.084 3.473 -21.360 1.00 98.12 169 TYR A CA 1
ATOM 1397 C C . TYR A 1 169 ? 16.264 2.040 -21.894 1.00 98.12 169 TYR A C 1
ATOM 1399 O O . TYR A 1 169 ? 16.277 1.833 -23.106 1.00 98.12 169 TYR A O 1
ATOM 1407 N N . ARG A 1 170 ? 16.400 1.049 -21.004 1.00 97.94 170 ARG A N 1
ATOM 1408 C CA . ARG A 1 170 ? 16.707 -0.342 -21.371 1.00 97.94 170 ARG A CA 1
ATOM 1409 C C . ARG A 1 170 ? 15.479 -1.191 -21.709 1.00 97.94 170 ARG A C 1
ATOM 1411 O O . ARG A 1 170 ? 15.552 -2.001 -22.629 1.00 97.94 170 ARG A O 1
ATOM 1418 N N . TYR A 1 171 ? 14.395 -1.044 -20.952 1.00 96.38 171 TYR A N 1
ATOM 1419 C CA . TYR A 1 171 ? 13.215 -1.917 -20.998 1.00 96.38 171 TYR A CA 1
ATOM 1420 C C . TYR A 1 171 ? 11.954 -1.209 -21.515 1.00 96.38 171 TYR A C 1
ATOM 1422 O O . TYR A 1 171 ? 10.940 -1.859 -21.762 1.00 96.38 171 TYR A O 1
ATOM 1430 N N . GLY A 1 172 ? 12.007 0.111 -21.715 1.00 95.69 172 GLY A N 1
ATOM 1431 C CA . GLY A 1 172 ? 10.846 0.931 -22.051 1.00 95.69 172 GLY A CA 1
ATOM 1432 C C . GLY A 1 172 ? 10.127 1.463 -20.811 1.00 95.69 172 GLY A C 1
ATOM 1433 O O . GLY A 1 172 ? 10.579 1.292 -19.682 1.00 95.69 172 GLY A O 1
ATOM 1434 N N . ARG A 1 173 ? 8.998 2.149 -21.019 1.00 95.75 173 ARG A N 1
ATOM 1435 C CA . ARG A 1 173 ? 8.265 2.847 -19.948 1.00 95.75 173 ARG A CA 1
ATOM 1436 C C . ARG A 1 173 ? 7.933 1.934 -18.761 1.00 95.75 173 ARG A C 1
ATOM 1438 O O . ARG A 1 173 ? 7.646 0.748 -18.937 1.00 95.75 173 ARG A O 1
ATOM 1445 N N . LEU A 1 174 ? 7.934 2.512 -17.563 1.00 97.44 174 LEU A N 1
ATOM 1446 C CA . LEU A 1 174 ? 7.399 1.862 -16.370 1.00 97.44 174 LEU A CA 1
ATOM 1447 C C . LEU A 1 174 ? 5.875 1.961 -16.388 1.00 97.44 174 LEU A C 1
ATOM 1449 O O . LEU A 1 174 ? 5.323 2.995 -16.754 1.00 97.44 174 LEU A O 1
ATOM 1453 N N . HIS A 1 175 ? 5.224 0.873 -16.001 1.00 96.81 175 HIS A N 1
ATOM 1454 C CA . HIS A 1 175 ? 3.772 0.760 -15.938 1.00 96.81 175 HIS A CA 1
ATOM 1455 C C . HIS A 1 175 ? 3.275 0.759 -14.502 1.00 96.81 175 HIS A C 1
ATOM 1457 O O . HIS A 1 175 ? 2.186 1.252 -14.276 1.00 96.81 175 HIS A O 1
ATOM 1463 N N . GLY A 1 176 ? 4.095 0.294 -13.555 1.00 96.06 176 GLY A N 1
ATOM 1464 C CA . GLY A 1 176 ? 3.839 0.369 -12.121 1.00 96.06 176 GLY A CA 1
ATOM 1465 C C . GLY A 1 176 ? 5.135 0.544 -11.330 1.00 96.06 176 GLY A C 1
ATOM 1466 O O . GLY A 1 176 ? 6.223 0.209 -11.810 1.00 96.06 176 GLY A O 1
ATOM 1467 N N . ILE A 1 177 ? 5.022 1.127 -10.136 1.00 96.12 177 ILE A N 1
ATOM 1468 C CA . ILE A 1 177 ? 6.136 1.386 -9.211 1.00 96.12 177 ILE A CA 1
ATOM 1469 C C . ILE A 1 177 ? 5.626 1.184 -7.790 1.00 96.12 177 ILE A C 1
ATOM 1471 O O . ILE A 1 177 ? 4.642 1.832 -7.451 1.00 96.12 177 ILE A O 1
ATOM 1475 N N . GLU A 1 178 ? 6.289 0.380 -6.958 1.00 91.62 178 GLU A N 1
ATOM 1476 C CA . GLU A 1 178 ? 5.938 0.201 -5.538 1.00 91.62 178 GLU A CA 1
ATOM 1477 C C . GLU A 1 178 ? 7.151 -0.172 -4.663 1.00 91.62 178 GLU A C 1
ATOM 1479 O O . GLU A 1 178 ? 8.014 -0.952 -5.075 1.00 91.62 178 GLU A O 1
ATOM 1484 N N . SER A 1 179 ? 7.188 0.330 -3.424 1.00 88.69 179 SER A N 1
ATOM 1485 C CA . SER A 1 179 ? 8.101 -0.126 -2.356 1.00 88.69 179 SER A CA 1
ATOM 1486 C C . SER A 1 179 ? 7.431 -1.036 -1.326 1.00 88.69 179 SER A C 1
ATOM 1488 O O . SER A 1 179 ? 8.117 -1.705 -0.547 1.00 88.69 179 SER A O 1
ATOM 1490 N N . PHE A 1 180 ? 6.094 -1.018 -1.304 1.00 84.25 180 PHE A N 1
ATOM 1491 C CA . PHE A 1 180 ? 5.233 -1.743 -0.368 1.00 84.25 180 PHE A CA 1
ATOM 1492 C C . PHE A 1 180 ? 5.469 -1.442 1.113 1.00 84.25 180 PHE A C 1
ATOM 1494 O O . PHE A 1 180 ? 5.067 -2.236 1.964 1.00 84.25 180 PHE A O 1
ATOM 1501 N N . GLN A 1 181 ? 6.097 -0.299 1.393 1.00 85.81 181 GLN A N 1
ATOM 1502 C CA . GLN A 1 181 ? 6.355 0.227 2.727 1.00 85.81 181 GLN A CA 1
ATOM 1503 C C . GLN A 1 181 ? 5.666 1.574 2.892 1.00 85.81 181 GLN A C 1
ATOM 1505 O O . GLN A 1 181 ? 5.936 2.493 2.113 1.00 85.81 181 GLN A O 1
ATOM 1510 N N . GLU A 1 182 ? 4.846 1.734 3.933 1.00 84.31 182 GLU A N 1
ATOM 1511 C CA . GLU A 1 182 ? 4.104 2.987 4.156 1.00 84.31 182 GLU A CA 1
ATOM 1512 C C . GLU A 1 182 ? 5.043 4.203 4.195 1.00 84.31 182 GLU A C 1
ATOM 1514 O O . GLU A 1 182 ? 4.802 5.223 3.545 1.00 84.31 182 GLU A O 1
ATOM 1519 N N . ALA A 1 183 ? 6.177 4.062 4.888 1.00 83.56 183 ALA A N 1
ATOM 1520 C CA . ALA A 1 183 ? 7.170 5.122 5.055 1.00 83.56 183 ALA A CA 1
ATOM 1521 C C . ALA A 1 183 ? 7.793 5.604 3.730 1.00 83.56 183 ALA A C 1
ATOM 1523 O O . ALA A 1 183 ? 8.260 6.741 3.644 1.00 83.56 183 ALA A O 1
ATOM 1524 N N . ASN A 1 184 ? 7.786 4.763 2.692 1.00 87.75 184 ASN A N 1
ATOM 1525 C CA . ASN A 1 184 ? 8.347 5.068 1.377 1.00 87.75 184 ASN A CA 1
ATOM 1526 C C . ASN A 1 184 ? 7.270 5.449 0.347 1.00 87.75 184 ASN A C 1
ATOM 1528 O O . ASN A 1 184 ? 7.617 5.816 -0.776 1.00 87.75 184 ASN A O 1
ATOM 1532 N N . CYS A 1 185 ? 5.985 5.465 0.722 1.00 87.69 185 CYS A N 1
ATOM 1533 C CA . CYS A 1 185 ? 4.875 5.779 -0.185 1.00 87.69 185 CYS A CA 1
ATOM 1534 C C . CYS A 1 185 ? 5.069 7.127 -0.913 1.00 87.69 185 CYS A C 1
ATOM 1536 O O . CYS A 1 185 ? 4.742 7.269 -2.092 1.00 87.69 185 CYS A O 1
ATOM 1538 N N . PHE A 1 186 ? 5.675 8.118 -0.244 1.00 91.00 186 PHE A N 1
ATOM 1539 C CA . PHE A 1 186 ? 6.020 9.399 -0.869 1.00 91.00 186 PHE A CA 1
ATOM 1540 C C . PHE A 1 186 ? 7.054 9.263 -1.998 1.00 91.00 186 PHE A C 1
ATOM 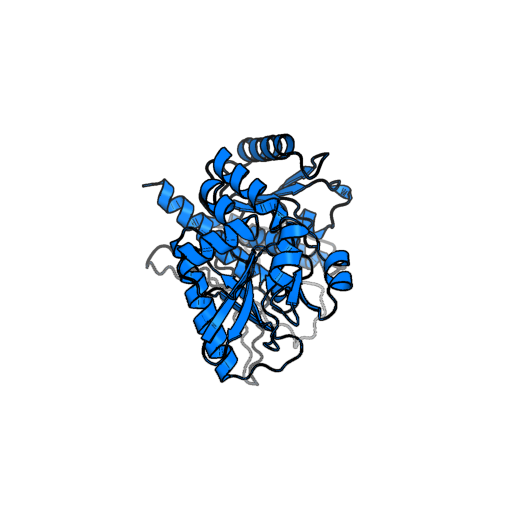1542 O O . PHE A 1 186 ? 6.936 9.934 -3.024 1.00 91.00 186 PHE A O 1
ATOM 1549 N N . VAL A 1 187 ? 8.070 8.415 -1.818 1.00 92.12 187 VAL A N 1
ATOM 1550 C CA . VAL A 1 187 ? 9.118 8.170 -2.819 1.00 92.12 187 VAL A CA 1
ATOM 1551 C C . VAL A 1 187 ? 8.520 7.487 -4.045 1.00 92.12 187 VAL A C 1
ATOM 1553 O O . VAL A 1 187 ? 8.762 7.944 -5.164 1.00 92.12 187 VAL A O 1
ATOM 1556 N N . ASP A 1 188 ? 7.679 6.474 -3.829 1.00 92.69 188 ASP A N 1
ATOM 1557 C CA . ASP A 1 188 ? 6.980 5.751 -4.895 1.00 92.69 188 ASP A CA 1
ATOM 1558 C C . ASP A 1 188 ? 6.132 6.714 -5.731 1.00 92.69 188 ASP A C 1
ATOM 1560 O O . ASP A 1 188 ? 6.275 6.810 -6.951 1.00 92.69 188 ASP A O 1
ATOM 1564 N N . ALA A 1 189 ? 5.309 7.517 -5.056 1.00 93.25 189 ALA A N 1
ATOM 1565 C CA . ALA A 1 189 ? 4.423 8.491 -5.680 1.00 93.25 189 ALA A CA 1
ATOM 1566 C C . ALA A 1 189 ? 5.166 9.596 -6.440 1.00 93.25 189 ALA A C 1
ATOM 1568 O O . ALA A 1 189 ? 4.698 10.074 -7.482 1.00 93.25 189 ALA A O 1
ATOM 1569 N N . ARG A 1 190 ? 6.333 10.009 -5.934 1.00 95.44 190 ARG A N 1
ATOM 1570 C CA . ARG A 1 190 ? 7.191 10.985 -6.606 1.00 95.44 190 ARG A CA 1
ATOM 1571 C C . ARG A 1 190 ? 7.802 10.401 -7.879 1.00 95.44 190 ARG A C 1
ATOM 1573 O O . ARG A 1 190 ? 7.722 11.058 -8.911 1.00 95.44 190 ARG A O 1
ATOM 1580 N N . LEU A 1 191 ? 8.299 9.161 -7.852 1.00 96.81 191 LEU A N 1
ATOM 1581 C CA . LEU A 1 191 ? 8.783 8.482 -9.062 1.00 96.81 191 LEU A CA 1
ATOM 1582 C C . LEU A 1 191 ? 7.661 8.291 -10.089 1.00 96.81 191 LEU A C 1
ATOM 1584 O O . LEU A 1 191 ? 7.876 8.542 -11.274 1.00 96.81 191 LEU A O 1
ATOM 1588 N N . ARG A 1 192 ? 6.449 7.920 -9.646 1.00 96.19 192 ARG A N 1
ATOM 1589 C CA . ARG A 1 192 ? 5.279 7.838 -10.537 1.00 96.19 192 ARG A CA 1
ATOM 1590 C C . ARG A 1 192 ? 4.983 9.181 -11.197 1.00 96.19 192 ARG A C 1
ATOM 1592 O O . ARG A 1 192 ? 4.701 9.233 -12.387 1.00 96.19 192 ARG A O 1
ATOM 1599 N N . THR A 1 193 ? 5.096 10.276 -10.450 1.00 96.00 193 THR A N 1
ATOM 1600 C CA . THR A 1 193 ? 4.878 11.630 -10.975 1.00 96.00 193 THR A CA 1
ATOM 1601 C C . THR A 1 193 ? 5.963 12.030 -11.977 1.00 96.00 193 THR A C 1
ATOM 1603 O O . THR A 1 193 ? 5.630 12.465 -13.077 1.00 96.00 193 THR A O 1
ATOM 1606 N N . ASP A 1 194 ? 7.238 11.838 -11.632 1.00 97.06 194 ASP A N 1
ATOM 1607 C CA . ASP A 1 194 ? 8.381 12.241 -12.463 1.00 97.06 194 ASP A CA 1
ATOM 1608 C C . ASP A 1 194 ? 8.433 11.471 -13.797 1.00 97.06 194 ASP A C 1
ATOM 1610 O O . ASP A 1 194 ? 8.808 12.040 -14.822 1.00 97.06 194 ASP A O 1
ATOM 1614 N N . PHE A 1 195 ? 8.016 10.199 -13.807 1.00 96.75 195 PHE A N 1
ATOM 1615 C CA . PHE A 1 195 ? 7.983 9.359 -15.013 1.00 96.75 195 PHE A CA 1
ATOM 1616 C C . PHE A 1 195 ? 6.599 9.205 -15.648 1.00 96.75 195 PHE A C 1
ATOM 1618 O O . PHE A 1 195 ? 6.456 8.442 -16.602 1.00 96.75 195 PHE A O 1
ATOM 1625 N N . HIS A 1 196 ? 5.592 9.929 -15.154 1.00 95.19 196 HIS A N 1
ATOM 1626 C CA . HIS A 1 196 ? 4.211 9.844 -15.634 1.00 95.19 196 HIS A CA 1
ATOM 1627 C C . HIS A 1 196 ? 3.641 8.406 -15.623 1.00 95.19 196 HIS A C 1
ATOM 1629 O O . HIS A 1 196 ? 2.966 7.972 -16.555 1.00 95.19 196 HIS A O 1
ATOM 1635 N N . VAL A 1 197 ? 3.907 7.656 -14.552 1.00 95.19 197 VAL A N 1
ATOM 1636 C CA . VAL A 1 197 ? 3.254 6.369 -14.282 1.00 95.19 197 VAL A CA 1
ATOM 1637 C C . VAL A 1 197 ? 1.897 6.641 -13.642 1.00 95.19 197 VAL A C 1
ATOM 1639 O O . VAL A 1 197 ? 1.793 7.388 -12.666 1.00 95.19 197 VAL A O 1
ATOM 1642 N N . THR A 1 198 ? 0.842 6.088 -14.233 1.00 91.81 198 THR A N 1
ATOM 1643 C CA . THR A 1 198 ? -0.543 6.475 -13.928 1.00 91.81 198 THR A CA 1
ATOM 1644 C C . THR A 1 198 ? -1.325 5.426 -13.152 1.00 91.81 198 THR A C 1
ATOM 1646 O O . THR A 1 198 ? -2.371 5.775 -12.616 1.00 91.81 198 THR A O 1
ATOM 1649 N N . SER A 1 199 ? -0.794 4.207 -13.016 1.00 92.25 199 SER A N 1
ATOM 1650 C CA . SER A 1 199 ? -1.222 3.262 -11.983 1.00 92.25 199 SER A CA 1
ATOM 1651 C C . SER A 1 199 ? -0.722 3.729 -10.611 1.00 92.25 199 SER A C 1
ATOM 1653 O O . SER A 1 199 ? 0.447 4.118 -10.485 1.00 92.25 199 SER A O 1
ATOM 1655 N N . GLY A 1 200 ? -1.549 3.611 -9.580 1.00 90.12 200 GLY A N 1
ATOM 1656 C CA . GLY A 1 200 ? -1.224 3.978 -8.209 1.00 90.12 200 GLY A CA 1
ATOM 1657 C C . GLY A 1 200 ? -1.297 5.482 -7.928 1.00 90.12 200 GLY A C 1
ATOM 1658 O O . GLY A 1 200 ? -1.364 6.328 -8.821 1.00 90.12 200 GLY A O 1
ATOM 1659 N N . SER A 1 201 ? -1.251 5.830 -6.642 1.00 89.25 201 SER A N 1
ATOM 1660 C CA . SER A 1 201 ? -1.324 7.222 -6.181 1.00 89.25 201 SER A CA 1
ATOM 1661 C C . SER A 1 201 ? -0.093 8.039 -6.595 1.00 89.25 201 SER A C 1
ATOM 1663 O O . SER A 1 201 ? 1.047 7.610 -6.387 1.00 89.25 201 SER A O 1
ATOM 1665 N N . ARG A 1 202 ? -0.297 9.256 -7.112 1.00 90.44 202 ARG A N 1
ATOM 1666 C CA . ARG A 1 202 ? 0.783 10.221 -7.375 1.00 90.44 202 ARG A CA 1
ATOM 1667 C C . ARG A 1 202 ? 1.006 11.135 -6.171 1.00 90.44 202 ARG A C 1
ATOM 1669 O O . ARG A 1 202 ? 0.345 11.038 -5.134 1.00 90.44 202 ARG A O 1
ATOM 1676 N N . ILE A 1 203 ? 2.006 12.012 -6.273 1.00 90.44 203 ILE A N 1
ATOM 1677 C CA . ILE A 1 203 ? 2.460 12.833 -5.143 1.00 90.44 203 ILE A CA 1
ATOM 1678 C C . ILE A 1 203 ? 1.341 13.722 -4.571 1.00 90.44 203 ILE A C 1
ATOM 1680 O O . ILE A 1 203 ? 1.280 13.936 -3.362 1.00 90.44 203 ILE A O 1
ATOM 1684 N N . SER A 1 204 ? 0.431 14.200 -5.424 1.00 86.50 204 SER A N 1
ATOM 1685 C CA . SER A 1 204 ? -0.720 15.029 -5.049 1.00 86.50 204 SER A CA 1
ATOM 1686 C C . SER A 1 204 ? -1.772 14.296 -4.212 1.00 86.50 204 SER A C 1
ATOM 1688 O O . SER A 1 204 ? -2.509 14.926 -3.447 1.00 86.50 204 SER A O 1
ATOM 1690 N N . GLU A 1 205 ? -1.875 12.979 -4.371 1.00 87.56 205 GLU A N 1
ATOM 1691 C CA . GLU A 1 205 ? -2.796 12.125 -3.631 1.00 87.56 205 GLU A CA 1
ATOM 1692 C C . GLU A 1 205 ? -2.167 11.673 -2.313 1.00 87.56 205 GLU A C 1
ATOM 1694 O O . GLU A 1 205 ? -2.782 11.843 -1.260 1.00 87.56 205 GLU A O 1
ATOM 1699 N N . VAL A 1 206 ? -0.921 11.184 -2.351 1.00 87.38 206 VAL A N 1
ATOM 1700 C CA . VAL A 1 206 ? -0.247 10.596 -1.178 1.00 87.38 206 VAL A CA 1
ATOM 1701 C C . VAL A 1 206 ? -0.067 11.592 -0.033 1.00 87.38 206 VAL A C 1
ATOM 1703 O O . VAL A 1 206 ? -0.227 11.230 1.131 1.00 87.38 206 VAL A O 1
ATOM 1706 N N . GLN A 1 207 ? 0.178 12.873 -0.334 1.00 85.25 207 GLN A N 1
ATOM 1707 C CA . GLN A 1 207 ? 0.323 13.931 0.680 1.00 85.25 207 GLN A CA 1
ATOM 1708 C C . GLN A 1 207 ? -0.850 14.025 1.669 1.00 85.25 207 GLN A C 1
ATOM 1710 O O . GLN A 1 207 ? -0.692 14.569 2.760 1.00 85.25 207 GLN A O 1
ATOM 1715 N N . ARG A 1 208 ? -2.025 13.501 1.307 1.00 84.62 208 ARG A N 1
ATOM 1716 C CA . ARG A 1 208 ? -3.230 13.538 2.140 1.00 84.62 208 ARG A CA 1
ATOM 1717 C C . ARG A 1 208 ? -3.182 12.557 3.308 1.00 84.62 208 ARG A C 1
ATOM 1719 O O . ARG A 1 208 ? -3.979 12.720 4.225 1.00 84.62 208 ARG A O 1
ATOM 1726 N N . TYR A 1 209 ? -2.305 11.550 3.271 1.00 81.12 209 TYR A N 1
ATOM 1727 C CA . TYR A 1 209 ? -2.327 10.445 4.233 1.00 81.12 209 TYR A CA 1
ATOM 1728 C C . TYR A 1 209 ? -0.957 9.986 4.763 1.00 81.12 209 TYR A C 1
ATOM 1730 O O . TYR A 1 209 ? -0.888 8.951 5.422 1.00 81.12 209 TYR A O 1
ATOM 1738 N N . LEU A 1 210 ? 0.110 10.769 4.550 1.00 79.75 210 LEU A N 1
ATOM 1739 C CA . LEU A 1 210 ? 1.465 10.449 5.034 1.00 79.75 210 LEU A CA 1
ATOM 1740 C C . LEU A 1 210 ? 1.640 10.571 6.547 1.00 79.75 210 LEU A C 1
ATOM 1742 O O . LEU A 1 210 ? 2.370 9.789 7.145 1.00 79.75 210 LEU A O 1
ATOM 1746 N N . ASP A 1 211 ? 1.021 11.574 7.167 1.00 82.69 211 ASP A N 1
ATOM 1747 C CA . ASP A 1 211 ? 1.077 11.741 8.614 1.00 82.69 211 ASP A CA 1
ATOM 1748 C C . ASP A 1 211 ? -0.321 11.615 9.210 1.00 82.69 211 ASP A C 1
ATOM 1750 O O . ASP A 1 211 ? -1.319 12.013 8.611 1.00 82.69 211 ASP A O 1
ATOM 1754 N N . ILE A 1 212 ? -0.403 11.110 10.438 1.00 82.94 212 ILE A N 1
ATOM 1755 C CA . ILE A 1 212 ? -1.680 10.807 11.097 1.00 82.94 212 ILE A CA 1
ATOM 1756 C C . ILE A 1 212 ? -2.639 12.015 11.188 1.00 82.94 212 ILE A C 1
ATOM 1758 O O . ILE A 1 212 ? -3.848 11.863 11.323 1.00 82.94 212 ILE A O 1
ATOM 1762 N N . GLY A 1 213 ? -2.129 13.244 11.105 1.00 85.19 213 GLY A N 1
ATOM 1763 C CA . GLY A 1 213 ? -2.896 14.483 11.194 1.00 85.19 213 GLY A CA 1
ATOM 1764 C C . GLY A 1 213 ? -3.546 14.822 9.861 1.00 85.19 213 GLY A C 1
ATOM 1765 O O . GLY A 1 213 ? -4.766 14.998 9.813 1.00 85.19 213 GLY A O 1
ATOM 1766 N N . THR A 1 214 ? -2.753 14.860 8.786 1.00 88.38 214 THR A N 1
ATOM 1767 C CA . THR A 1 214 ? -3.271 15.016 7.417 1.00 88.38 214 THR A CA 1
ATOM 1768 C C . THR A 1 214 ? -4.208 13.870 7.059 1.00 88.38 214 THR A C 1
ATOM 1770 O O . THR A 1 214 ? -5.334 14.131 6.636 1.00 88.38 214 THR A O 1
ATOM 1773 N N . ARG A 1 215 ? -3.825 12.628 7.378 1.00 90.38 215 ARG A N 1
ATOM 1774 C CA . ARG A 1 215 ? -4.634 11.425 7.155 1.00 90.38 215 ARG A CA 1
ATOM 1775 C C . ARG A 1 215 ? -6.001 11.509 7.809 1.00 90.38 215 ARG A C 1
ATOM 1777 O O . ARG A 1 215 ? -7.019 11.318 7.149 1.00 90.38 215 ARG A O 1
ATOM 1784 N N . ARG A 1 216 ? -6.063 11.866 9.095 1.00 92.06 216 ARG A N 1
ATOM 1785 C CA . ARG A 1 216 ? -7.344 12.029 9.802 1.00 92.06 216 ARG A CA 1
ATOM 1786 C C . ARG A 1 216 ? -8.164 13.194 9.258 1.00 92.06 216 ARG A C 1
ATOM 1788 O O . ARG A 1 216 ? -9.380 13.066 9.137 1.00 92.06 216 ARG A O 1
ATOM 1795 N N . ALA A 1 217 ? -7.536 14.316 8.904 1.00 91.94 217 ALA A N 1
ATOM 1796 C CA . ALA A 1 217 ? -8.243 15.429 8.271 1.00 91.94 217 ALA A CA 1
ATOM 1797 C C . ALA A 1 217 ? -8.857 15.013 6.923 1.00 91.94 217 ALA A C 1
ATOM 1799 O O . ALA A 1 217 ? -10.018 15.324 6.651 1.00 91.94 217 ALA A O 1
ATOM 1800 N N . TRP A 1 218 ? -8.114 14.252 6.121 1.00 93.31 218 TRP A N 1
ATOM 1801 C CA . TRP A 1 218 ? -8.566 13.718 4.844 1.00 93.31 218 TRP A CA 1
ATOM 1802 C C . TRP A 1 218 ? -9.685 12.680 4.998 1.00 93.31 218 TRP A C 1
ATOM 1804 O O . TRP A 1 218 ? -10.727 12.827 4.359 1.00 93.31 218 TRP A O 1
ATOM 1814 N N . MET A 1 219 ? -9.554 11.702 5.901 1.00 95.12 219 MET A N 1
ATOM 1815 C CA . MET A 1 219 ? -10.626 10.734 6.186 1.00 95.12 219 MET A CA 1
ATOM 1816 C C . MET A 1 219 ? -11.919 11.435 6.629 1.00 95.12 219 MET A C 1
ATOM 1818 O O . MET A 1 219 ? -13.011 11.089 6.175 1.00 95.12 219 MET A O 1
ATOM 1822 N N . LYS A 1 220 ? -11.804 12.477 7.465 1.00 95.50 220 LYS A N 1
ATOM 1823 C CA . LYS A 1 220 ? -12.949 13.304 7.868 1.00 95.50 220 LYS A CA 1
ATOM 1824 C C . LYS A 1 220 ? -13.580 14.022 6.673 1.00 95.50 220 LYS A C 1
ATOM 1826 O O . LYS A 1 220 ? -14.804 14.056 6.573 1.00 95.50 220 LYS A O 1
ATOM 1831 N N . ALA A 1 221 ? -12.772 14.578 5.767 1.00 95.19 221 ALA A N 1
ATOM 1832 C CA . ALA A 1 221 ? -13.254 15.218 4.541 1.00 95.19 221 ALA A CA 1
ATOM 1833 C C . ALA A 1 221 ? -13.952 14.224 3.591 1.00 95.19 221 ALA A C 1
ATOM 1835 O O . ALA A 1 221 ? -14.893 14.602 2.900 1.00 95.19 221 ALA A O 1
ATOM 1836 N N . CYS A 1 222 ? -13.558 12.948 3.622 1.00 95.31 222 CYS A N 1
ATOM 1837 C CA . CYS A 1 222 ? -14.230 11.850 2.918 1.00 95.31 222 CYS A CA 1
ATOM 1838 C C . CYS A 1 222 ? -15.524 11.376 3.616 1.00 95.31 222 CYS A C 1
ATOM 1840 O O . CYS A 1 222 ? -16.194 10.457 3.143 1.00 95.31 222 CYS A O 1
ATOM 1842 N N . GLY A 1 223 ? -15.892 11.986 4.748 1.00 96.06 223 GLY A N 1
ATOM 1843 C CA . GLY A 1 223 ? -17.109 11.673 5.492 1.00 96.06 223 GLY A CA 1
ATOM 1844 C C . GLY A 1 223 ? -17.024 10.396 6.329 1.00 96.06 223 GLY A C 1
ATOM 1845 O O . GLY A 1 223 ? -18.067 9.831 6.659 1.00 96.06 223 GLY A O 1
ATOM 1846 N N . LEU A 1 224 ? -15.826 9.902 6.656 1.00 96.00 224 LEU A N 1
ATOM 1847 C CA . LEU A 1 224 ? -15.680 8.745 7.543 1.00 96.00 224 LEU A CA 1
ATOM 1848 C C . LEU A 1 224 ? -15.990 9.153 8.996 1.00 96.00 224 LEU A C 1
ATOM 1850 O O . LEU A 1 224 ? -15.482 10.179 9.464 1.00 96.00 224 LEU A O 1
ATOM 1854 N N . PRO A 1 225 ? -16.781 8.361 9.744 1.00 95.75 225 PRO A N 1
ATOM 1855 C CA . PRO A 1 225 ? -16.902 8.523 11.188 1.00 95.75 225 PRO A CA 1
ATOM 1856 C C . PRO A 1 225 ? -15.547 8.252 11.842 1.00 95.75 225 PRO A C 1
ATOM 1858 O O . PRO A 1 225 ? -15.014 7.150 11.724 1.00 95.75 225 PRO A O 1
ATOM 1861 N N . LEU A 1 226 ? -14.978 9.249 12.519 1.00 94.38 226 LEU A N 1
ATOM 1862 C CA . LEU A 1 226 ? -13.682 9.114 13.183 1.00 94.38 226 LEU A CA 1
ATOM 1863 C C . LEU A 1 226 ? -13.846 8.990 14.689 1.00 94.38 226 LEU A C 1
ATOM 1865 O O . LEU A 1 226 ? -14.542 9.794 15.313 1.00 94.38 226 LEU A O 1
ATOM 1869 N N . PHE A 1 227 ? -13.128 8.040 15.283 1.00 92.19 227 PHE A N 1
ATOM 1870 C CA . PHE A 1 227 ? -13.015 7.968 16.730 1.00 92.19 227 PHE A CA 1
ATOM 1871 C C . PHE A 1 227 ? -12.267 9.218 17.219 1.00 92.19 227 PHE A C 1
ATOM 1873 O O . PHE A 1 227 ? -11.236 9.564 16.626 1.00 92.19 227 PHE A O 1
ATOM 1880 N N . PRO A 1 228 ? -12.751 9.935 18.252 1.00 89.50 228 PRO A N 1
ATOM 1881 C CA . PRO A 1 228 ? -12.088 11.138 18.736 1.00 89.50 228 PRO A CA 1
ATOM 1882 C C . PRO A 1 228 ? -10.649 10.841 19.153 1.00 89.50 228 PRO A C 1
ATOM 1884 O O . PRO A 1 228 ? -10.390 10.025 20.032 1.00 89.50 228 PRO A O 1
ATOM 1887 N N . ALA A 1 229 ? -9.708 11.520 18.512 1.00 88.38 229 ALA A N 1
ATOM 1888 C CA . ALA A 1 229 ? -8.296 11.410 18.823 1.00 88.38 229 ALA A CA 1
ATOM 1889 C C . ALA A 1 229 ? -7.616 12.733 18.482 1.00 88.38 229 ALA A C 1
ATOM 1891 O O . ALA A 1 229 ? -7.934 13.356 17.462 1.00 88.38 229 ALA A O 1
ATOM 1892 N N . GLN A 1 230 ? -6.683 13.149 19.329 1.00 85.38 230 GLN A N 1
ATOM 1893 C CA . GLN A 1 230 ? -5.955 14.403 19.194 1.00 85.38 230 GLN A CA 1
ATOM 1894 C C . GLN A 1 230 ? -4.467 14.196 19.441 1.00 85.38 230 GLN A C 1
ATOM 1896 O O . GLN A 1 230 ? -4.063 13.513 20.377 1.00 85.38 230 GLN A O 1
ATOM 1901 N N . ARG A 1 231 ? -3.643 14.832 18.618 1.00 84.38 231 ARG A N 1
ATOM 1902 C CA . ARG A 1 231 ? -2.199 14.862 18.817 1.00 84.38 231 ARG A CA 1
ATOM 1903 C C . ARG A 1 231 ? -1.861 15.942 19.841 1.00 84.38 231 ARG A C 1
ATOM 1905 O O . ARG A 1 231 ? -2.337 17.074 19.717 1.00 84.38 231 ARG A O 1
ATOM 1912 N N . ALA A 1 232 ? -1.023 15.621 20.822 1.00 78.38 232 ALA A N 1
ATOM 1913 C CA . ALA A 1 232 ? -0.381 16.648 21.634 1.00 78.38 232 ALA A CA 1
ATOM 1914 C C . ALA A 1 232 ? 0.920 17.083 20.959 1.00 78.38 232 ALA A C 1
ATOM 1916 O O . ALA A 1 232 ? 1.830 16.278 20.758 1.00 78.38 232 ALA A O 1
ATOM 1917 N N . VAL A 1 233 ? 1.006 18.369 20.625 1.00 81.88 233 VAL A N 1
ATOM 1918 C CA . VAL A 1 233 ? 2.215 18.960 20.029 1.00 81.88 233 VAL A CA 1
ATOM 1919 C C . VAL A 1 233 ? 3.093 19.660 21.066 1.00 81.88 233 VAL A C 1
ATOM 1921 O O . VAL A 1 233 ? 4.209 20.071 20.768 1.00 81.88 233 VAL A O 1
ATOM 1924 N N . SER A 1 234 ? 2.612 19.798 22.306 1.00 85.44 234 SER A N 1
ATOM 1925 C CA . SER A 1 234 ? 3.394 20.350 23.410 1.00 85.44 234 SER A CA 1
ATOM 1926 C C . SER A 1 234 ? 2.967 19.788 24.762 1.00 85.44 234 SER A C 1
ATOM 1928 O O . SER A 1 234 ? 1.818 19.386 24.961 1.00 85.44 234 SER A O 1
ATOM 1930 N N . ARG A 1 235 ? 3.887 19.843 25.734 1.00 84.12 235 ARG A N 1
ATOM 1931 C CA . ARG A 1 235 ? 3.596 19.490 27.132 1.00 84.12 235 ARG A CA 1
ATOM 1932 C C . ARG A 1 235 ? 2.451 20.324 27.708 1.00 84.12 235 ARG A C 1
ATOM 1934 O O . ARG A 1 235 ? 1.600 19.784 28.400 1.00 84.12 235 ARG A O 1
ATOM 1941 N N . GLN A 1 236 ? 2.384 21.617 27.393 1.00 85.38 236 GLN A N 1
ATOM 1942 C CA . GLN A 1 236 ? 1.317 22.492 27.889 1.00 85.38 236 GLN A CA 1
ATOM 1943 C C . GLN A 1 236 ? -0.055 22.116 27.316 1.00 85.38 236 GLN A C 1
ATOM 1945 O O . GLN A 1 236 ? -1.061 22.183 28.018 1.00 85.38 236 GLN A O 1
ATOM 1950 N N . GLN A 1 237 ? -0.123 21.730 26.039 1.00 84.31 237 GLN A N 1
ATOM 1951 C CA . GLN A 1 237 ? -1.365 21.223 25.461 1.00 84.31 237 GLN A CA 1
ATOM 1952 C C . GLN A 1 237 ? -1.768 19.908 26.127 1.00 84.31 237 GLN A C 1
ATOM 1954 O O . GLN A 1 237 ? -2.914 19.786 26.542 1.00 84.31 237 GLN A O 1
ATOM 1959 N N . LEU A 1 238 ? -0.828 18.973 26.285 1.00 83.69 238 LEU A N 1
ATOM 1960 C CA . LEU A 1 238 ? -1.081 17.708 26.969 1.00 83.69 238 LEU A CA 1
ATOM 1961 C C . LEU A 1 238 ? -1.634 17.937 28.388 1.00 83.69 238 LEU A C 1
ATOM 1963 O O . LEU A 1 238 ? -2.682 17.396 28.719 1.00 83.69 238 LEU A O 1
ATOM 1967 N N . MET A 1 239 ? -1.002 18.808 29.181 1.00 84.44 239 MET A N 1
ATOM 1968 C CA . MET A 1 239 ? -1.463 19.142 30.536 1.00 84.44 239 MET A CA 1
ATOM 1969 C C . MET A 1 239 ? -2.900 19.681 30.547 1.00 84.44 239 MET A C 1
ATOM 1971 O O . MET A 1 239 ? -3.711 19.203 31.334 1.00 84.44 239 MET A O 1
ATOM 1975 N N . ARG A 1 240 ? -3.249 20.594 29.628 1.00 84.75 240 ARG A N 1
ATOM 1976 C CA . ARG A 1 240 ? -4.623 21.119 29.497 1.00 84.75 240 ARG A CA 1
ATOM 1977 C C . ARG A 1 240 ? -5.639 20.030 29.160 1.00 84.75 240 ARG A C 1
ATOM 1979 O O . ARG A 1 240 ? -6.721 19.999 29.732 1.00 84.75 240 ARG A O 1
ATOM 1986 N N . LEU A 1 241 ? -5.291 19.111 28.260 1.00 77.38 241 LEU A N 1
ATOM 1987 C CA . LEU A 1 241 ? -6.155 17.976 27.909 1.00 77.38 241 LEU A CA 1
ATOM 1988 C C . LEU A 1 241 ? -6.373 17.019 29.088 1.00 77.38 241 LEU A C 1
ATOM 1990 O O . LEU A 1 241 ? -7.377 16.314 29.138 1.00 77.38 241 LEU A O 1
ATOM 1994 N N . MET A 1 242 ? -5.443 17.015 30.040 1.00 77.56 242 MET A N 1
ATOM 1995 C CA . MET A 1 242 ? -5.483 16.194 31.244 1.00 77.56 242 MET A CA 1
ATOM 1996 C C . MET A 1 242 ? -6.151 16.881 32.435 1.00 77.56 242 MET A C 1
ATOM 1998 O O . MET A 1 242 ? -6.371 16.225 33.451 1.00 77.56 242 MET A O 1
ATOM 2002 N N . GLU A 1 243 ? -6.444 18.181 32.385 1.00 82.81 243 GLU A N 1
ATOM 2003 C CA . GLU A 1 243 ? -7.094 18.888 33.500 1.00 82.81 243 GLU A CA 1
ATOM 2004 C C . GLU A 1 243 ? -8.516 18.375 33.743 1.00 82.81 243 GLU A C 1
ATOM 2006 O O . GLU A 1 243 ? -8.916 18.210 34.893 1.00 82.81 243 GLU A O 1
ATOM 2011 N N . SER A 1 244 ? -9.243 18.048 32.674 1.00 74.81 244 SER A N 1
ATOM 2012 C CA . SER A 1 244 ? -10.640 17.602 32.727 1.00 74.81 244 SER A CA 1
ATOM 2013 C C . SER A 1 244 ? -10.830 16.082 32.692 1.00 74.81 244 SER A C 1
ATOM 2015 O O . SER A 1 244 ? -11.955 15.611 32.850 1.00 74.81 244 SER A O 1
ATOM 2017 N N . ALA A 1 245 ? -9.761 15.303 32.494 1.00 78.38 245 ALA A N 1
ATOM 2018 C CA . ALA A 1 245 ? -9.834 13.856 32.310 1.00 78.38 245 ALA A CA 1
ATOM 2019 C C . ALA A 1 245 ? -9.243 13.095 33.507 1.00 78.38 245 ALA A C 1
ATOM 2021 O O . ALA A 1 245 ? -8.096 13.309 33.896 1.00 78.38 245 ALA A O 1
ATOM 2022 N N . THR A 1 246 ? -10.007 12.148 34.061 1.00 79.50 246 THR A N 1
ATOM 2023 C CA . THR A 1 246 ? -9.533 11.212 35.101 1.00 79.50 246 THR A CA 1
ATOM 2024 C C . THR A 1 246 ? -8.592 10.142 34.549 1.00 79.50 246 THR A C 1
ATOM 2026 O O . THR A 1 246 ? -7.832 9.528 35.291 1.00 79.50 246 THR A O 1
ATOM 2029 N N . SER A 1 247 ? -8.657 9.899 33.243 1.00 85.19 247 SER A N 1
ATOM 2030 C CA . SER A 1 247 ? -7.819 8.949 32.522 1.00 85.19 247 SER A CA 1
ATOM 2031 C C . SER A 1 247 ? -7.775 9.323 31.047 1.00 85.19 247 SER A C 1
ATOM 2033 O O . SER A 1 247 ? -8.750 9.861 30.519 1.00 85.19 247 SER A O 1
ATOM 2035 N N . ILE A 1 248 ? -6.670 9.004 30.376 1.00 87.75 248 ILE A N 1
ATOM 2036 C CA . ILE A 1 248 ? -6.484 9.219 28.936 1.00 87.75 248 ILE A CA 1
ATOM 2037 C C . ILE A 1 248 ? -5.897 7.959 28.310 1.00 87.75 248 ILE A C 1
ATOM 2039 O O . ILE A 1 248 ? -5.028 7.310 28.896 1.00 87.75 248 ILE A O 1
ATOM 2043 N N . SER A 1 249 ? -6.365 7.625 27.113 1.00 88.81 249 SER A N 1
ATOM 2044 C CA . SER A 1 249 ? -5.774 6.567 26.305 1.00 88.81 249 SER A CA 1
ATOM 2045 C C . SER A 1 249 ? -4.713 7.150 25.369 1.00 88.81 249 SER A C 1
ATOM 2047 O O . SER A 1 249 ? -4.945 8.162 24.716 1.00 88.81 249 SER A O 1
ATOM 2049 N N . LEU A 1 250 ? -3.551 6.512 25.299 1.00 88.88 250 LEU A N 1
ATOM 2050 C CA . LEU A 1 250 ? -2.462 6.815 24.379 1.00 88.88 250 LEU A CA 1
ATOM 2051 C C . LEU A 1 250 ? -2.427 5.727 23.305 1.00 88.88 250 LEU A C 1
ATOM 2053 O O . LEU A 1 250 ? -2.254 4.550 23.630 1.00 88.88 250 LEU A O 1
ATOM 2057 N N . TYR A 1 251 ? -2.607 6.121 22.052 1.00 88.12 251 TYR A N 1
ATOM 2058 C CA . TYR A 1 251 ? -2.382 5.278 20.887 1.00 88.12 251 TYR A CA 1
ATOM 2059 C C . TYR A 1 251 ? -1.030 5.636 20.272 1.00 88.12 251 TYR A C 1
ATOM 2061 O O . TYR A 1 251 ? -0.805 6.796 19.920 1.00 88.12 251 TYR A O 1
ATOM 2069 N N . THR A 1 252 ? -0.157 4.637 20.154 1.00 86.25 252 THR A N 1
ATOM 2070 C CA . THR A 1 252 ? 1.147 4.756 19.493 1.00 86.25 252 THR A CA 1
ATOM 2071 C C . THR A 1 252 ? 1.067 4.087 18.122 1.00 86.25 252 THR A C 1
ATOM 2073 O O . THR A 1 252 ? 1.015 2.854 18.092 1.00 86.25 252 THR A O 1
ATOM 2076 N N . PRO A 1 253 ? 1.066 4.856 17.012 1.00 80.75 253 PRO A N 1
ATOM 2077 C CA . PRO A 1 253 ? 0.890 4.313 15.664 1.00 80.75 253 PRO A CA 1
ATOM 2078 C C . PRO A 1 253 ? 1.937 3.270 15.281 1.00 80.75 253 PRO A C 1
ATOM 2080 O O . PRO A 1 253 ? 1.584 2.190 14.838 1.00 80.75 253 PRO A O 1
ATOM 2083 N N . GLU A 1 254 ? 3.216 3.536 15.564 1.00 76.44 254 GLU A N 1
ATOM 2084 C CA . GLU A 1 254 ? 4.326 2.621 15.238 1.00 76.44 254 GLU A CA 1
ATOM 2085 C C . GLU A 1 254 ? 4.208 1.235 15.888 1.00 76.44 254 GLU A C 1
ATOM 2087 O O . GLU A 1 254 ? 4.843 0.282 15.451 1.00 76.44 254 GLU A O 1
ATOM 2092 N N . GLN A 1 255 ? 3.456 1.134 16.984 1.00 76.81 255 GLN A N 1
ATOM 2093 C CA . GLN A 1 255 ? 3.292 -0.105 17.744 1.00 76.81 255 GLN A CA 1
ATOM 2094 C C . GLN A 1 255 ? 1.867 -0.646 17.658 1.00 76.81 255 GLN A C 1
ATOM 2096 O O . GLN A 1 255 ? 1.574 -1.632 18.334 1.00 76.81 255 GLN A O 1
ATOM 2101 N N . GLU A 1 256 ? 0.979 0.058 16.948 1.00 77.75 256 GLU A N 1
ATOM 2102 C CA . GLU A 1 256 ? -0.462 -0.203 16.871 1.00 77.75 256 GLU A CA 1
ATOM 2103 C C . GLU A 1 256 ? -1.094 -0.463 18.251 1.00 77.75 256 GLU A C 1
ATOM 2105 O O . GLU A 1 256 ? -2.020 -1.256 18.429 1.00 77.75 256 GLU A O 1
ATOM 2110 N N . ARG A 1 257 ? -0.566 0.202 19.289 1.00 80.62 257 ARG A N 1
ATOM 2111 C CA . ARG A 1 257 ? -0.855 -0.153 20.682 1.00 80.62 257 ARG A CA 1
ATOM 2112 C C . ARG A 1 257 ? -1.603 0.952 21.393 1.00 80.62 257 ARG A C 1
ATOM 2114 O O . ARG A 1 257 ? -1.115 2.074 21.519 1.00 80.62 257 ARG A O 1
ATOM 2121 N N . LEU A 1 258 ? -2.747 0.583 21.959 1.00 84.62 258 LEU A N 1
ATOM 2122 C CA . LEU A 1 258 ? -3.533 1.429 22.846 1.00 84.62 258 LEU A CA 1
ATOM 2123 C C . LEU A 1 258 ? -3.180 1.150 24.314 1.00 84.62 258 LEU A C 1
ATOM 2125 O O . LEU A 1 258 ? -3.123 -0.002 24.747 1.00 84.62 258 LEU A O 1
ATOM 2129 N N . ARG A 1 259 ? -2.944 2.202 25.101 1.00 86.50 259 ARG A N 1
ATOM 2130 C CA . ARG A 1 259 ? -2.636 2.115 26.539 1.00 86.50 259 ARG A CA 1
ATOM 2131 C C . ARG A 1 259 ? -3.439 3.137 27.316 1.00 86.50 259 ARG A C 1
ATOM 2133 O O . ARG A 1 259 ? -3.478 4.297 26.932 1.00 86.50 259 ARG A O 1
ATOM 2140 N N . VAL A 1 260 ? -4.010 2.738 28.444 1.00 88.38 260 VAL A N 1
ATOM 2141 C CA . VAL A 1 260 ? -4.754 3.654 29.317 1.00 88.38 260 VAL A CA 1
ATOM 2142 C C . VAL A 1 260 ? -3.848 4.140 30.442 1.00 88.38 260 VAL A C 1
ATOM 2144 O O . VAL A 1 260 ? -3.239 3.336 31.146 1.00 88.38 260 VAL A O 1
ATOM 2147 N N . TYR A 1 261 ? -3.792 5.454 30.635 1.00 88.50 261 TYR A N 1
ATOM 2148 C CA . TYR A 1 261 ? -3.048 6.104 31.707 1.00 88.50 261 TYR A CA 1
ATOM 2149 C C . TYR A 1 261 ? -4.010 6.832 32.647 1.00 88.50 261 TYR A C 1
ATOM 2151 O O . TYR A 1 261 ? -4.831 7.643 32.221 1.00 88.50 261 TYR A O 1
ATOM 2159 N N . GLN A 1 262 ? -3.896 6.533 33.940 1.00 87.94 262 GLN A N 1
ATOM 2160 C CA . GLN A 1 262 ? -4.566 7.264 35.028 1.00 87.94 262 GLN A CA 1
ATOM 2161 C C . GLN A 1 262 ? -3.617 8.269 35.695 1.00 87.94 262 GLN A C 1
ATOM 2163 O O . GLN A 1 262 ? -4.038 9.290 36.227 1.00 87.94 262 GLN A O 1
ATOM 2168 N N . ASP A 1 263 ? -2.321 7.966 35.654 1.00 87.06 263 ASP A N 1
ATOM 2169 C CA . ASP A 1 263 ? -1.256 8.773 36.231 1.00 87.06 263 ASP A CA 1
ATOM 2170 C C . ASP A 1 263 ? -0.720 9.748 35.180 1.00 87.06 263 ASP A C 1
ATOM 2172 O O . ASP A 1 263 ? -0.300 9.350 34.085 1.00 87.06 263 ASP A O 1
ATOM 2176 N N . LYS A 1 264 ? -0.758 11.033 35.533 1.00 83.31 264 LYS A N 1
ATOM 2177 C CA . LYS A 1 264 ? -0.401 12.127 34.638 1.00 83.31 264 LYS A CA 1
ATOM 2178 C C . LYS A 1 264 ? 1.089 12.152 34.312 1.00 83.31 264 LYS A C 1
ATOM 2180 O O . LYS A 1 264 ? 1.460 12.332 33.151 1.00 83.31 264 LYS A O 1
ATOM 2185 N N . ASP A 1 265 ? 1.932 11.917 35.308 1.00 86.12 265 ASP A N 1
ATOM 2186 C CA . ASP A 1 265 ? 3.381 11.967 35.147 1.00 86.12 265 ASP A CA 1
ATOM 2187 C C . ASP A 1 265 ? 3.869 10.785 34.310 1.00 86.12 265 ASP A C 1
ATOM 2189 O O . ASP A 1 265 ? 4.728 10.948 33.441 1.00 86.12 265 ASP A O 1
ATOM 2193 N N . LYS A 1 266 ? 3.254 9.608 34.482 1.00 89.75 266 LYS A N 1
ATOM 2194 C CA . LYS A 1 266 ? 3.550 8.438 33.639 1.00 89.75 266 LYS A CA 1
ATOM 2195 C C . LYS A 1 266 ? 3.179 8.661 32.177 1.00 89.75 266 LYS A C 1
ATOM 2197 O O . LYS A 1 266 ? 3.934 8.245 31.302 1.00 89.75 266 LYS A O 1
ATOM 2202 N N . LEU A 1 267 ? 2.049 9.313 31.897 1.00 88.38 267 LEU A N 1
ATOM 2203 C CA . LEU A 1 267 ? 1.677 9.659 30.523 1.00 88.38 267 LEU A CA 1
ATOM 2204 C C . LEU A 1 267 ? 2.665 10.665 29.919 1.00 88.38 267 LEU A C 1
ATOM 2206 O O . LEU A 1 267 ? 3.113 10.477 28.792 1.00 88.38 267 LEU A O 1
ATOM 2210 N N . LEU A 1 268 ? 3.046 11.698 30.679 1.00 87.38 268 LEU A N 1
ATOM 2211 C CA . LEU A 1 268 ? 3.988 12.730 30.235 1.00 87.38 268 LEU A CA 1
ATOM 2212 C C . LEU A 1 268 ? 5.381 12.162 29.913 1.00 87.38 268 LEU A C 1
ATOM 2214 O O . LEU A 1 268 ? 6.070 12.689 29.041 1.00 87.38 268 LEU A O 1
ATOM 2218 N N . GLN A 1 269 ? 5.788 11.099 30.611 1.00 88.25 269 GLN A N 1
ATOM 2219 C CA . GLN A 1 269 ? 7.030 10.368 30.345 1.00 88.25 269 GLN A CA 1
ATOM 2220 C C . GLN A 1 269 ? 6.916 9.406 29.157 1.00 88.25 269 GLN A C 1
ATOM 2222 O O . GLN A 1 269 ? 7.916 9.150 28.493 1.00 88.25 269 GLN A O 1
ATOM 2227 N N . ALA A 1 270 ? 5.727 8.855 28.905 1.00 87.25 270 ALA A N 1
ATOM 2228 C CA . ALA A 1 270 ? 5.514 7.846 27.872 1.00 87.25 270 ALA A CA 1
ATOM 2229 C C . ALA A 1 270 ? 5.199 8.426 26.488 1.00 87.25 270 ALA A C 1
ATOM 2231 O O . ALA A 1 270 ? 5.493 7.770 25.494 1.00 87.25 270 ALA A O 1
ATOM 2232 N N . VAL A 1 271 ? 4.575 9.606 26.420 1.00 87.19 271 VAL A N 1
ATOM 2233 C CA . VAL A 1 271 ? 4.127 10.203 25.157 1.00 87.19 271 VAL A CA 1
ATOM 2234 C C . VAL A 1 271 ? 5.309 10.609 24.275 1.00 87.19 271 VAL A C 1
ATOM 2236 O O . VAL A 1 271 ? 6.199 11.354 24.692 1.00 87.19 271 VAL A O 1
ATOM 2239 N N . ASN A 1 272 ? 5.274 10.196 23.013 1.00 88.25 272 ASN A N 1
ATOM 2240 C CA . ASN A 1 272 ? 6.074 10.797 21.960 1.00 88.25 272 ASN A CA 1
ATOM 2241 C C . ASN A 1 272 ? 5.269 11.933 21.317 1.00 88.25 272 ASN A C 1
ATOM 2243 O O . ASN A 1 272 ? 4.353 11.713 20.516 1.00 88.25 272 ASN A O 1
ATOM 2247 N N . LEU A 1 273 ? 5.590 13.170 21.708 1.00 83.31 273 LEU A N 1
ATOM 2248 C CA . LEU A 1 273 ? 4.931 14.356 21.165 1.00 83.31 273 LEU A CA 1
ATOM 2249 C C . LEU A 1 273 ? 5.029 14.374 19.638 1.00 83.31 273 LEU A C 1
ATOM 2251 O O . LEU A 1 273 ? 6.003 13.922 19.038 1.00 83.31 273 LEU A O 1
ATOM 2255 N N . CYS A 1 274 ? 3.996 14.927 19.014 1.00 76.00 274 CYS A N 1
ATOM 2256 C CA . CYS A 1 274 ? 3.845 15.003 17.565 1.00 76.00 274 CYS A CA 1
ATOM 2257 C C . CYS A 1 274 ? 3.633 13.665 16.824 1.00 76.00 274 CYS A C 1
ATOM 2259 O O . CYS A 1 274 ? 3.273 13.724 15.650 1.00 76.00 274 CYS A O 1
ATOM 2261 N N . HIS A 1 275 ? 3.787 12.506 17.470 1.00 81.62 275 HIS A N 1
ATOM 2262 C CA . HIS A 1 275 ? 3.601 11.190 16.842 1.00 81.62 275 HIS A CA 1
ATOM 2263 C C . HIS A 1 275 ? 2.395 10.457 17.430 1.00 81.62 275 HIS A C 1
ATOM 2265 O O . HIS A 1 275 ? 1.513 10.022 16.691 1.00 81.62 275 HIS A O 1
ATOM 2271 N N . ASP A 1 276 ? 2.318 10.389 18.759 1.00 87.12 276 ASP A N 1
ATOM 2272 C CA . ASP A 1 276 ? 1.246 9.677 19.443 1.00 87.12 276 ASP A CA 1
ATOM 2273 C C . ASP A 1 276 ? -0.086 10.439 19.429 1.00 87.12 276 ASP A C 1
ATOM 2275 O O . ASP A 1 276 ? -0.153 11.677 19.382 1.00 87.12 276 ASP A O 1
ATOM 2279 N N . MET A 1 277 ? -1.170 9.674 19.561 1.00 88.06 277 MET A N 1
ATOM 2280 C CA . MET A 1 277 ? -2.529 10.191 19.660 1.00 88.06 277 MET A CA 1
ATOM 2281 C C . MET A 1 277 ? -3.105 9.971 21.051 1.00 88.06 277 MET A C 1
ATOM 2283 O O . MET A 1 277 ? -3.025 8.891 21.629 1.00 88.06 277 MET A O 1
ATOM 2287 N N . LEU A 1 278 ? -3.759 11.007 21.563 1.00 88.62 278 LEU A N 1
ATOM 2288 C CA . LEU A 1 278 ? -4.530 10.971 22.794 1.00 88.62 278 LEU A CA 1
ATOM 2289 C C . LEU A 1 278 ? -5.996 10.750 22.455 1.00 88.62 278 LEU A C 1
ATOM 2291 O O . LEU A 1 278 ? -6.586 11.489 21.664 1.00 88.62 278 LEU A O 1
ATOM 2295 N N . LEU A 1 279 ? -6.578 9.741 23.074 1.00 88.69 279 LEU A N 1
ATOM 2296 C CA . LEU A 1 279 ? -7.956 9.322 22.904 1.00 88.69 279 LEU A CA 1
ATOM 2297 C C . LEU A 1 279 ? -8.689 9.502 24.242 1.00 88.69 279 LEU A C 1
ATOM 2299 O O . LEU A 1 279 ? -8.067 9.356 25.305 1.00 88.69 279 LEU A O 1
ATOM 2303 N N . PRO A 1 280 ? -10.007 9.780 24.229 1.00 84.50 280 PRO A N 1
ATOM 2304 C CA . PRO A 1 280 ? -10.826 9.638 25.423 1.00 84.50 280 PRO A CA 1
ATOM 2305 C C . PRO A 1 280 ? -10.588 8.266 26.056 1.00 84.50 280 PRO A C 1
ATOM 2307 O O . PRO A 1 280 ? -10.508 7.257 25.352 1.00 84.50 280 PRO A O 1
ATOM 2310 N N . ALA A 1 281 ? -10.440 8.229 27.380 1.00 75.62 281 ALA A N 1
ATOM 2311 C CA . ALA A 1 281 ? -10.329 6.952 28.061 1.00 75.62 281 ALA A CA 1
ATOM 2312 C C . ALA A 1 281 ? -11.632 6.173 27.921 1.00 75.62 281 ALA A C 1
ATOM 2314 O O . ALA A 1 281 ? -12.719 6.690 28.178 1.00 75.62 281 ALA A O 1
ATOM 2315 N N . GLY A 1 282 ? -11.480 4.917 27.533 1.00 72.75 282 GLY A N 1
ATOM 2316 C CA . GLY A 1 282 ? -12.569 4.042 27.166 1.00 72.75 282 GLY A CA 1
ATOM 2317 C C . GLY A 1 282 ? -12.164 2.583 27.341 1.00 72.75 282 GLY A C 1
ATOM 2318 O O . GLY A 1 282 ? -10.976 2.264 27.448 1.00 72.75 282 GLY A O 1
ATOM 2319 N N . LYS A 1 283 ? -13.162 1.705 27.455 1.00 72.00 283 LYS A N 1
ATOM 2320 C CA . LYS A 1 283 ? -12.976 0.243 27.531 1.00 72.00 283 LYS A CA 1
ATOM 2321 C C . LYS A 1 283 ? -13.317 -0.439 26.206 1.00 72.00 283 LYS A C 1
ATOM 2323 O O . LYS A 1 283 ? -13.401 -1.664 26.157 1.00 72.00 283 LYS A O 1
ATOM 2328 N N . GLU A 1 284 ? -13.579 0.343 25.167 1.00 79.00 284 GLU A N 1
ATOM 2329 C CA . GLU A 1 284 ? -13.927 -0.154 23.852 1.00 79.00 284 GLU A CA 1
ATOM 2330 C C . GLU A 1 284 ? -12.749 -0.960 23.292 1.00 79.00 284 GLU A C 1
ATOM 2332 O O . GLU A 1 284 ? -11.602 -0.501 23.338 1.00 79.00 284 GLU A O 1
ATOM 2337 N N . PRO A 1 285 ? -13.003 -2.176 22.788 1.00 83.69 285 PRO A N 1
ATOM 2338 C CA . PRO A 1 285 ? -11.957 -2.957 22.164 1.00 83.69 285 PRO A CA 1
ATOM 2339 C C . PRO A 1 285 ? -11.508 -2.304 20.851 1.00 83.69 285 PRO A C 1
ATOM 2341 O O . PRO A 1 285 ? -12.310 -1.707 20.127 1.00 83.69 285 PRO A O 1
ATOM 2344 N N . LEU A 1 286 ? -10.213 -2.437 20.562 1.00 87.19 286 LEU A N 1
ATOM 2345 C CA . LEU A 1 286 ? -9.623 -2.057 19.286 1.00 87.19 286 LEU A CA 1
ATOM 2346 C C . LEU A 1 286 ? -9.755 -3.234 18.320 1.00 87.19 286 LEU A C 1
ATOM 2348 O O . LEU A 1 286 ? -9.294 -4.340 18.617 1.00 87.19 286 LEU A O 1
ATOM 2352 N N . TYR A 1 287 ? -10.387 -2.973 17.185 1.00 91.62 287 TYR A N 1
ATOM 2353 C CA . TYR A 1 287 ? -10.511 -3.903 16.078 1.00 91.62 287 TYR A CA 1
ATOM 2354 C C . TYR A 1 287 ? -9.488 -3.542 15.010 1.00 91.62 287 TYR A C 1
ATOM 2356 O O . TYR A 1 287 ? -9.285 -2.369 14.703 1.00 91.62 287 TYR A O 1
ATOM 2364 N N . VAL A 1 288 ? -8.882 -4.571 14.443 1.00 91.38 288 VAL A N 1
ATOM 2365 C CA . VAL A 1 288 ? -8.015 -4.498 13.276 1.00 91.38 288 VAL A CA 1
ATOM 2366 C C . VAL A 1 288 ? -8.779 -5.156 12.141 1.00 91.38 288 VAL A C 1
ATOM 2368 O O . VAL A 1 288 ? -9.182 -6.315 12.260 1.00 91.38 288 VAL A O 1
ATOM 2371 N N . TRP A 1 289 ? -9.009 -4.414 11.068 1.00 93.56 289 TRP A N 1
ATOM 2372 C CA . TRP A 1 289 ? -9.528 -4.940 9.815 1.00 93.56 289 TRP A CA 1
ATOM 2373 C C . TRP A 1 289 ? -8.462 -4.755 8.746 1.00 93.56 289 TRP A C 1
ATOM 2375 O O . TRP A 1 2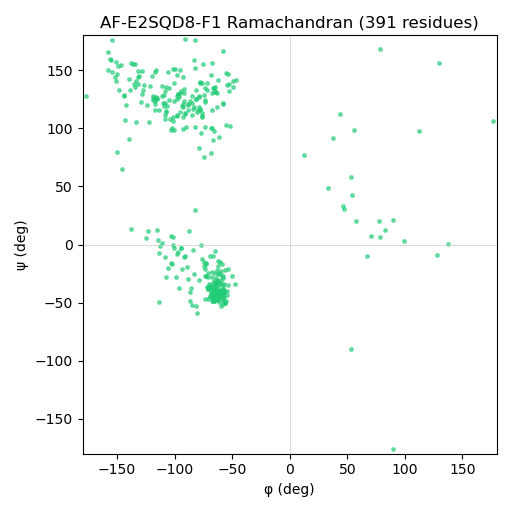89 ? -7.966 -3.649 8.549 1.00 93.56 289 TRP A O 1
ATOM 2385 N N . GLU A 1 290 ? -8.101 -5.831 8.071 1.00 93.12 290 GLU A N 1
ATOM 2386 C CA . GLU A 1 290 ? -7.121 -5.811 6.994 1.00 93.12 290 GLU A CA 1
ATOM 2387 C C . GLU A 1 290 ? -7.771 -6.299 5.716 1.00 93.12 290 GLU A C 1
ATOM 2389 O O . GLU A 1 290 ? -8.585 -7.223 5.758 1.00 93.12 290 GLU A O 1
ATOM 2394 N N . ALA A 1 291 ? -7.379 -5.729 4.582 1.00 92.69 291 ALA A N 1
ATOM 2395 C CA . ALA A 1 291 ? -7.815 -6.230 3.292 1.00 92.69 291 ALA A CA 1
ATOM 2396 C C . ALA A 1 291 ? -6.789 -6.011 2.189 1.00 92.69 291 ALA A C 1
ATOM 2398 O O . ALA A 1 291 ? -6.000 -5.066 2.216 1.00 92.69 291 ALA A O 1
ATOM 2399 N N . LEU A 1 292 ? -6.873 -6.885 1.188 1.00 92.50 292 LEU A N 1
ATOM 2400 C CA . LEU A 1 292 ? -6.406 -6.609 -0.161 1.00 92.50 292 LEU A CA 1
ATOM 2401 C C . LEU A 1 292 ? -7.593 -6.080 -0.971 1.00 92.50 292 LEU A C 1
ATOM 2403 O O . LEU A 1 292 ? -8.592 -6.785 -1.145 1.00 92.50 292 LEU A O 1
ATOM 2407 N N . LEU A 1 293 ? -7.463 -4.862 -1.472 1.00 91.19 293 LEU A N 1
ATOM 2408 C CA . LEU A 1 293 ? -8.391 -4.202 -2.372 1.00 91.19 293 LEU A CA 1
ATOM 2409 C C . LEU A 1 293 ? -7.865 -4.260 -3.809 1.00 91.19 293 LEU A C 1
ATOM 2411 O O . LEU A 1 293 ? -6.653 -4.276 -4.040 1.00 91.19 293 LEU A O 1
ATOM 2415 N N . ASP A 1 294 ? -8.777 -4.265 -4.777 1.00 89.50 294 ASP A N 1
ATOM 2416 C CA . ASP A 1 294 ? -8.434 -3.906 -6.154 1.00 89.50 294 ASP A CA 1
ATOM 2417 C C . ASP A 1 294 ? -8.427 -2.376 -6.353 1.00 89.50 294 ASP A C 1
ATOM 2419 O O . ASP A 1 294 ? -8.774 -1.604 -5.456 1.00 89.50 294 ASP A O 1
ATOM 2423 N N . HIS A 1 295 ? -8.050 -1.920 -7.551 1.00 84.62 295 HIS A N 1
ATOM 2424 C CA . HIS A 1 295 ? -7.963 -0.494 -7.893 1.00 84.62 295 HIS A CA 1
ATOM 2425 C C . HIS A 1 295 ? -9.308 0.259 -7.824 1.00 84.62 295 HIS A C 1
ATOM 2427 O O . HIS A 1 295 ? -9.329 1.488 -7.836 1.00 84.62 295 HIS A O 1
ATOM 2433 N N . GLN A 1 296 ? -10.439 -0.452 -7.753 1.00 85.75 296 GLN A N 1
ATOM 2434 C CA . GLN A 1 296 ? -11.776 0.136 -7.609 1.00 85.75 296 GLN A CA 1
ATOM 2435 C C . GLN A 1 296 ? -12.220 0.198 -6.144 1.00 85.75 296 GLN A C 1
ATOM 2437 O O . GLN A 1 296 ? -13.282 0.746 -5.843 1.00 85.75 296 GLN A O 1
ATOM 2442 N N . GLY A 1 297 ? -11.398 -0.320 -5.228 1.00 87.19 297 GLY A N 1
ATOM 2443 C CA . GLY A 1 297 ? -11.698 -0.403 -3.807 1.00 87.19 297 GLY A CA 1
ATOM 2444 C C . GLY A 1 297 ? -12.548 -1.618 -3.437 1.00 87.19 297 GLY A C 1
ATOM 2445 O O . GLY A 1 297 ? -13.052 -1.659 -2.315 1.00 87.19 297 GLY A O 1
ATOM 2446 N N . ASN A 1 298 ? -12.720 -2.599 -4.335 1.00 89.44 298 ASN A N 1
ATOM 2447 C CA . ASN A 1 298 ? -13.442 -3.824 -3.999 1.00 89.44 298 ASN A CA 1
ATOM 2448 C C . ASN A 1 298 ? -12.549 -4.751 -3.174 1.00 89.44 298 ASN A C 1
ATOM 2450 O O . ASN A 1 298 ? -11.370 -4.943 -3.480 1.00 89.44 298 ASN A O 1
ATOM 2454 N N . ILE A 1 299 ? -13.134 -5.391 -2.166 1.00 91.75 299 ILE A N 1
ATOM 2455 C CA . ILE A 1 299 ? -12.430 -6.334 -1.297 1.00 91.75 299 ILE A CA 1
ATOM 2456 C C . ILE A 1 299 ? -12.184 -7.645 -2.049 1.00 91.75 299 ILE A C 1
ATOM 2458 O O . ILE A 1 299 ? -13.116 -8.309 -2.503 1.00 91.75 299 ILE A O 1
ATOM 2462 N N . ARG A 1 300 ? -10.916 -8.046 -2.150 1.00 91.69 300 ARG A N 1
ATOM 2463 C CA . ARG A 1 300 ? -10.497 -9.329 -2.735 1.00 91.69 300 ARG A CA 1
ATOM 2464 C C . ARG A 1 300 ? -10.285 -10.387 -1.665 1.00 91.69 300 ARG A C 1
ATOM 2466 O O . ARG A 1 300 ? -10.629 -11.549 -1.867 1.00 91.69 300 ARG A O 1
ATOM 2473 N N . ILE A 1 301 ? -9.746 -9.971 -0.526 1.00 91.75 301 ILE A N 1
ATOM 2474 C CA . ILE A 1 301 ? -9.689 -10.757 0.701 1.00 91.75 301 ILE A CA 1
ATOM 2475 C C . ILE A 1 301 ? -9.623 -9.816 1.901 1.00 91.75 301 ILE A C 1
ATOM 2477 O O . ILE A 1 301 ? -9.043 -8.738 1.799 1.00 91.75 301 ILE A O 1
ATOM 2481 N N . GLU A 1 302 ? -10.196 -10.236 3.026 1.00 93.19 302 GLU A N 1
ATOM 2482 C CA . GLU A 1 302 ? -10.162 -9.508 4.292 1.00 93.19 302 GLU A CA 1
ATOM 2483 C C . GLU A 1 302 ? -9.867 -10.434 5.483 1.00 93.19 302 GLU A C 1
ATOM 2485 O O . GLU A 1 302 ? -10.158 -11.634 5.453 1.00 93.19 302 GLU A O 1
ATOM 2490 N N . ALA A 1 303 ? -9.328 -9.856 6.554 1.00 91.44 303 ALA A N 1
ATOM 2491 C CA . ALA A 1 303 ? -9.218 -10.475 7.868 1.00 91.44 303 ALA A CA 1
ATOM 2492 C C . ALA A 1 303 ? -9.562 -9.474 8.969 1.00 91.44 303 ALA A C 1
ATOM 2494 O O . ALA A 1 303 ? -9.478 -8.260 8.803 1.00 91.44 303 ALA A O 1
ATOM 2495 N N . MET A 1 304 ? -9.976 -10.010 10.116 1.00 91.94 304 MET A N 1
ATOM 2496 C CA . MET A 1 304 ? -10.419 -9.221 11.260 1.00 91.94 304 MET A CA 1
ATOM 2497 C C . MET A 1 304 ? -9.882 -9.800 12.554 1.00 91.94 304 MET A C 1
ATOM 2499 O O . MET A 1 304 ? -10.041 -10.995 12.822 1.00 91.94 304 MET A O 1
ATOM 2503 N N . GLN A 1 305 ? -9.336 -8.929 13.393 1.00 89.62 305 GLN A N 1
ATOM 2504 C CA . GLN A 1 305 ? -8.830 -9.264 14.715 1.00 89.62 305 GLN A CA 1
ATOM 2505 C C . GLN A 1 305 ? -9.308 -8.235 15.743 1.00 89.62 305 GLN A C 1
ATOM 2507 O O . GLN A 1 305 ? -9.658 -7.107 15.410 1.00 89.62 305 GLN A O 1
ATOM 2512 N N . CYS A 1 306 ? -9.371 -8.633 17.013 1.00 87.81 306 CYS A N 1
ATOM 2513 C CA . CYS A 1 306 ? -9.863 -7.772 18.088 1.00 87.81 306 CYS A CA 1
ATOM 2514 C C . CYS A 1 306 ? -9.177 -8.119 19.413 1.00 87.81 306 CYS A C 1
ATOM 2516 O O . CYS A 1 306 ? -9.759 -8.841 20.213 1.00 87.81 306 CYS A O 1
ATOM 2518 N N . ASN A 1 307 ? -7.944 -7.657 19.652 1.00 78.94 307 ASN A N 1
ATOM 2519 C CA . ASN A 1 307 ? -7.200 -7.782 20.925 1.00 78.94 307 ASN A CA 1
ATOM 2520 C C . ASN A 1 307 ? -7.457 -9.078 21.742 1.00 78.94 307 ASN A C 1
ATOM 2522 O O . ASN A 1 307 ? -7.725 -9.026 22.943 1.00 78.94 307 ASN A O 1
ATOM 2526 N N . GLY A 1 308 ? -7.401 -10.250 21.096 1.00 72.56 308 GLY A N 1
ATOM 2527 C CA . GLY A 1 308 ? -7.592 -11.562 21.740 1.00 72.56 308 GLY A CA 1
ATOM 2528 C C . GLY A 1 308 ? -9.044 -11.974 22.037 1.00 72.56 308 GLY A C 1
ATOM 2529 O O . GLY A 1 308 ? -9.271 -13.008 22.663 1.00 72.56 308 GLY A O 1
ATOM 2530 N N . LEU A 1 309 ? -10.032 -11.199 21.594 1.00 83.06 309 LEU A N 1
ATOM 2531 C CA . LEU A 1 309 ? -11.455 -11.506 21.690 1.00 83.06 309 LEU A CA 1
ATOM 2532 C C . LEU A 1 309 ? -11.954 -12.211 20.426 1.00 83.06 309 LEU A C 1
ATOM 2534 O O . LEU A 1 309 ? -11.563 -11.896 19.302 1.00 83.06 309 LEU A O 1
ATOM 2538 N N . VAL A 1 310 ? -12.882 -13.149 20.617 1.00 87.50 310 VAL A N 1
ATOM 2539 C CA . VAL A 1 310 ? -13.600 -13.789 19.513 1.00 87.50 310 VAL A CA 1
ATOM 2540 C C . VAL A 1 310 ? -14.685 -12.839 19.012 1.00 87.50 310 VAL A C 1
ATOM 2542 O O . VAL A 1 310 ? -15.632 -12.534 19.736 1.00 87.50 310 VAL A O 1
ATOM 2545 N N . ILE A 1 311 ? -14.564 -12.411 17.757 1.00 89.94 311 ILE A N 1
ATOM 2546 C CA . ILE A 1 311 ? -15.564 -11.572 17.088 1.00 89.94 311 ILE A CA 1
ATOM 2547 C C . ILE A 1 311 ? -16.736 -12.453 16.639 1.00 89.94 311 ILE A C 1
ATOM 2549 O O . ILE A 1 311 ? -16.535 -13.463 15.951 1.00 89.94 311 ILE A O 1
ATOM 2553 N N . ARG A 1 312 ? -17.963 -12.081 17.022 1.00 90.94 312 ARG A N 1
ATOM 2554 C CA . ARG A 1 312 ? -19.186 -12.813 16.639 1.00 90.94 312 ARG A CA 1
ATOM 2555 C C . ARG A 1 312 ? -19.448 -12.690 15.139 1.00 90.94 312 ARG A C 1
ATOM 2557 O O . ARG A 1 312 ? -19.025 -11.728 14.509 1.00 90.94 312 ARG A O 1
ATOM 2564 N N . LYS A 1 313 ? -20.179 -13.643 14.557 1.00 92.12 313 LYS A N 1
ATOM 2565 C CA . LYS A 1 313 ? -20.429 -13.679 13.106 1.00 92.12 313 LYS A CA 1
ATOM 2566 C C . LYS A 1 313 ? -21.171 -12.434 12.610 1.00 92.12 313 LYS A C 1
ATOM 2568 O O . LYS A 1 313 ? -20.817 -11.891 11.570 1.00 92.12 313 LYS A O 1
ATOM 2573 N N . GLU A 1 314 ? -22.176 -11.987 13.354 1.00 91.12 314 GLU A N 1
ATOM 2574 C CA . GLU A 1 314 ? -22.969 -10.799 13.030 1.00 91.12 314 GLU A CA 1
ATOM 2575 C C . GLU A 1 314 ? -22.100 -9.539 13.091 1.00 91.12 314 GLU A C 1
ATOM 2577 O O . GLU A 1 314 ? -22.130 -8.715 12.186 1.00 91.12 314 GLU A O 1
ATOM 2582 N N . GLU A 1 315 ? -21.248 -9.449 14.110 1.00 91.25 315 GLU A N 1
ATOM 2583 C CA . GLU A 1 315 ? -20.325 -8.333 14.300 1.00 91.25 315 GLU A CA 1
ATOM 2584 C C . GLU A 1 315 ? -19.228 -8.286 13.232 1.00 91.25 315 GLU A C 1
ATOM 2586 O O . GLU A 1 315 ? -18.883 -7.202 12.776 1.00 91.25 315 GLU A O 1
ATOM 2591 N N . LYS A 1 316 ? -18.725 -9.442 12.774 1.00 92.69 316 LYS A N 1
ATOM 2592 C CA . LYS A 1 316 ? -17.816 -9.510 11.619 1.00 92.69 316 LYS A CA 1
ATOM 2593 C C . LYS A 1 316 ? -18.466 -8.950 10.361 1.00 92.69 316 LYS A C 1
ATOM 2595 O O . LYS A 1 316 ? -17.822 -8.220 9.621 1.00 92.69 316 LYS A O 1
ATOM 2600 N N . LYS A 1 317 ? -19.742 -9.274 10.131 1.00 94.06 317 LYS A N 1
ATOM 2601 C CA . LYS A 1 317 ? -20.480 -8.745 8.984 1.00 94.06 317 LYS A CA 1
ATOM 2602 C C . LYS A 1 317 ? -20.650 -7.228 9.086 1.00 94.06 317 LYS A C 1
ATOM 2604 O O . LYS A 1 317 ? -20.324 -6.530 8.140 1.00 94.06 317 LYS A O 1
ATOM 2609 N N . GLU A 1 318 ? -21.082 -6.720 10.242 1.00 94.69 318 GLU A N 1
ATOM 2610 C CA . GLU A 1 318 ? -21.186 -5.271 10.481 1.00 94.69 318 GLU A CA 1
ATOM 2611 C C . GLU A 1 318 ? -19.847 -4.548 10.272 1.00 94.69 318 GLU A C 1
ATOM 2613 O O . GLU A 1 318 ? -19.817 -3.443 9.734 1.00 94.69 318 GLU A O 1
ATOM 2618 N N . LEU A 1 319 ? -18.750 -5.166 10.720 1.00 94.75 319 LEU A N 1
ATOM 2619 C CA . LEU A 1 319 ? -17.397 -4.642 10.572 1.00 94.75 319 LEU A CA 1
ATOM 2620 C C . LEU A 1 319 ? -16.960 -4.606 9.101 1.00 94.75 319 LEU A C 1
ATOM 2622 O O . LEU A 1 319 ? -16.448 -3.579 8.664 1.00 94.75 319 LEU A O 1
ATOM 2626 N N . SER A 1 320 ? -17.198 -5.690 8.352 1.00 94.94 320 SER A N 1
ATOM 2627 C CA . SER A 1 320 ? -16.910 -5.780 6.910 1.00 94.94 320 SER A CA 1
ATOM 2628 C C . SER A 1 320 ? -17.681 -4.717 6.136 1.00 94.94 320 SER A C 1
ATOM 2630 O O . SER A 1 320 ? -17.076 -3.893 5.455 1.00 94.94 320 SER A O 1
ATOM 2632 N N . ASP A 1 321 ? -19.003 -4.656 6.341 1.00 95.38 321 ASP A N 1
ATOM 2633 C CA . ASP A 1 321 ? -19.886 -3.706 5.665 1.00 95.38 321 ASP A CA 1
ATOM 2634 C C . ASP A 1 321 ? -19.436 -2.257 5.951 1.00 95.38 321 ASP A C 1
ATOM 2636 O O . ASP A 1 321 ? -19.437 -1.401 5.066 1.00 95.38 321 ASP A O 1
ATOM 2640 N N . PHE A 1 322 ? -19.013 -1.954 7.185 1.00 96.25 322 PHE A N 1
ATOM 2641 C CA . PHE A 1 322 ? -18.482 -0.634 7.529 1.00 96.25 322 PHE A CA 1
ATOM 2642 C C . PHE A 1 322 ? -17.146 -0.333 6.837 1.00 96.25 322 PHE A C 1
ATOM 2644 O O . PHE A 1 322 ? -16.979 0.758 6.282 1.00 96.25 322 PHE A O 1
ATOM 2651 N N . ALA A 1 323 ? -16.197 -1.270 6.891 1.00 95.50 323 ALA A N 1
ATOM 2652 C CA . ALA A 1 323 ? -14.863 -1.100 6.327 1.00 95.50 323 ALA A CA 1
ATOM 2653 C C . ALA A 1 323 ? -14.909 -0.970 4.797 1.00 95.50 323 ALA A C 1
ATOM 2655 O O . ALA A 1 323 ? -14.291 -0.059 4.251 1.00 95.50 323 ALA A O 1
ATOM 2656 N N . GLU A 1 324 ? -15.731 -1.775 4.120 1.00 93.88 324 GLU A N 1
ATOM 2657 C CA . GLU A 1 324 ? -15.982 -1.677 2.680 1.00 93.88 324 GLU A CA 1
ATOM 2658 C C . GLU A 1 324 ? -16.483 -0.278 2.300 1.00 93.88 324 GLU A C 1
ATOM 2660 O O . GLU A 1 324 ? -15.925 0.388 1.426 1.00 93.88 324 GLU A O 1
ATOM 2665 N N . GLN A 1 325 ? -17.498 0.229 3.007 1.00 94.56 325 GLN A N 1
ATOM 2666 C CA . GLN A 1 325 ? -18.037 1.566 2.749 1.00 94.56 325 GLN A CA 1
ATOM 2667 C C . GLN A 1 325 ? -17.013 2.674 3.019 1.00 94.56 325 GLN A C 1
ATOM 2669 O O . GLN A 1 325 ? -17.026 3.703 2.336 1.00 94.56 325 GLN A O 1
ATOM 2674 N N . ALA A 1 326 ? -16.129 2.494 4.002 1.00 94.62 326 ALA A N 1
ATOM 2675 C CA . ALA A 1 326 ? -15.021 3.408 4.239 1.00 94.62 326 ALA A CA 1
ATOM 2676 C C . ALA A 1 326 ? -14.020 3.376 3.071 1.00 94.62 326 ALA A C 1
ATOM 2678 O O . ALA A 1 326 ? -13.708 4.436 2.527 1.00 94.62 326 ALA A O 1
ATOM 2679 N N . CYS A 1 327 ? -13.590 2.191 2.629 1.00 93.56 327 CYS A N 1
ATOM 2680 C CA . CYS A 1 327 ? -12.684 2.010 1.494 1.00 93.56 327 CYS A CA 1
ATOM 2681 C C . CYS A 1 327 ? -13.241 2.632 0.210 1.00 93.56 327 CYS A C 1
ATOM 2683 O O . CYS A 1 327 ? -12.566 3.459 -0.395 1.00 93.56 327 CYS A O 1
ATOM 2685 N N . LEU A 1 328 ? -14.505 2.371 -0.140 1.00 92.25 328 LEU A N 1
ATOM 2686 C CA . LEU A 1 328 ? -15.150 2.963 -1.321 1.00 92.25 328 LEU A CA 1
ATOM 2687 C C . LEU A 1 328 ? -15.150 4.502 -1.292 1.00 92.25 328 LEU A C 1
ATOM 2689 O O . LEU A 1 328 ? -14.944 5.154 -2.320 1.00 92.25 328 LEU A O 1
ATOM 2693 N N . ARG A 1 329 ? -15.358 5.115 -0.116 1.00 93.50 329 ARG A N 1
ATOM 2694 C CA . ARG A 1 329 ? -15.287 6.582 0.043 1.00 93.50 329 ARG A CA 1
ATOM 2695 C C . ARG A 1 329 ? -13.872 7.108 -0.159 1.00 93.50 329 ARG A C 1
ATOM 2697 O O . ARG A 1 329 ? -13.709 8.143 -0.805 1.00 93.50 329 ARG A O 1
ATOM 2704 N N . LEU A 1 330 ? -12.872 6.417 0.385 1.00 91.56 330 LEU A N 1
ATOM 2705 C CA . LEU A 1 330 ? -11.466 6.786 0.235 1.00 91.56 330 LEU A CA 1
ATOM 2706 C C . LEU A 1 330 ? -11.016 6.635 -1.223 1.00 91.56 330 LEU A C 1
ATOM 2708 O O . LEU A 1 330 ? -10.426 7.567 -1.771 1.00 91.56 330 LEU A O 1
ATOM 2712 N N . THR A 1 331 ? -11.370 5.532 -1.886 1.00 89.38 331 THR A N 1
ATOM 2713 C CA . THR A 1 331 ? -11.047 5.290 -3.299 1.00 89.38 331 THR A CA 1
ATOM 2714 C C . THR A 1 331 ? -11.676 6.339 -4.206 1.00 89.38 331 THR A C 1
ATOM 2716 O O . THR A 1 331 ? -10.989 6.942 -5.030 1.00 89.38 331 THR A O 1
ATOM 2719 N N . LYS A 1 332 ? -12.947 6.697 -3.974 1.00 89.25 332 LYS A N 1
ATOM 2720 C CA . LYS A 1 332 ? -13.600 7.812 -4.681 1.00 89.25 332 LYS A CA 1
ATOM 2721 C C . LYS A 1 332 ? -12.887 9.157 -4.476 1.00 89.25 332 LYS A C 1
ATOM 2723 O O . LYS A 1 332 ? -12.982 10.039 -5.326 1.00 89.25 332 LYS A O 1
ATOM 2728 N N . ALA A 1 333 ? -12.179 9.326 -3.361 1.00 88.12 333 ALA A N 1
ATOM 2729 C CA . ALA A 1 333 ? -11.378 10.508 -3.064 1.00 88.12 333 ALA A CA 1
ATOM 2730 C C . ALA A 1 333 ? -9.933 10.433 -3.604 1.00 88.12 333 ALA A C 1
ATOM 2732 O O . ALA A 1 333 ? -9.115 11.290 -3.253 1.00 88.12 333 ALA A O 1
ATOM 2733 N N . GLY A 1 334 ? -9.621 9.461 -4.469 1.00 82.31 334 GLY A N 1
ATOM 2734 C CA . GLY A 1 334 ? -8.321 9.315 -5.130 1.00 82.31 334 GLY A CA 1
ATOM 2735 C C . GLY A 1 334 ? -7.316 8.457 -4.363 1.00 82.31 334 GLY A C 1
ATOM 2736 O O . GLY A 1 334 ? -6.115 8.609 -4.558 1.00 82.31 334 GLY A O 1
ATOM 2737 N N . TRP A 1 335 ? -7.779 7.599 -3.457 1.00 85.12 335 TRP A N 1
ATOM 2738 C CA . TRP A 1 335 ? -6.925 6.594 -2.833 1.00 85.12 335 TRP A CA 1
ATOM 2739 C C . TRP A 1 335 ? -6.812 5.367 -3.737 1.00 85.12 335 TRP A C 1
ATOM 2741 O O . TRP A 1 335 ? -7.814 4.708 -3.998 1.00 85.12 335 TRP A O 1
ATOM 2751 N N . SER A 1 336 ? -5.601 5.051 -4.191 1.00 77.06 336 SER A N 1
ATOM 2752 C CA . SER A 1 336 ? -5.287 3.744 -4.771 1.00 77.06 336 SER A CA 1
ATOM 2753 C C . SER A 1 336 ? -4.314 3.033 -3.839 1.00 77.06 336 SER A C 1
ATOM 2755 O O . SER A 1 336 ? -3.209 3.526 -3.592 1.00 77.06 336 SER A O 1
ATOM 2757 N N . CYS A 1 337 ? -4.740 1.914 -3.258 1.00 68.75 337 CYS A N 1
ATOM 2758 C CA . CYS A 1 337 ? -3.843 1.027 -2.531 1.00 68.75 337 CYS A CA 1
ATOM 2759 C C . CYS A 1 337 ? -4.337 -0.416 -2.630 1.00 68.75 337 CYS A C 1
ATOM 2761 O O . CYS A 1 337 ? -5.544 -0.659 -2.623 1.00 68.75 337 CYS A O 1
ATOM 2763 N N . SER A 1 338 ? -3.400 -1.363 -2.662 1.00 80.38 338 SER A N 1
ATOM 2764 C CA . SER A 1 338 ? -3.731 -2.784 -2.590 1.00 80.38 338 SER A CA 1
ATOM 2765 C C . SER A 1 338 ? -3.992 -3.207 -1.144 1.00 80.38 338 SER A C 1
ATOM 2767 O O . SER A 1 338 ? -5.085 -3.653 -0.832 1.00 80.38 338 SER A O 1
ATOM 2769 N N . PHE A 1 339 ? -3.025 -3.044 -0.235 1.00 89.81 339 PHE A N 1
ATOM 2770 C CA . PHE A 1 339 ? -3.186 -3.449 1.164 1.00 89.81 339 PHE A CA 1
ATOM 2771 C C . PHE A 1 339 ? -3.587 -2.290 2.063 1.00 89.81 339 PHE A C 1
ATOM 2773 O O . PHE A 1 339 ? -2.909 -1.259 2.105 1.00 89.81 339 PHE A O 1
ATOM 2780 N N . VAL A 1 340 ? -4.641 -2.519 2.839 1.00 90.75 340 VAL A N 1
ATOM 2781 C CA . VAL A 1 340 ? -5.105 -1.623 3.892 1.00 90.75 340 VAL A CA 1
ATOM 2782 C C . VAL A 1 340 ? -5.105 -2.339 5.230 1.00 90.75 340 VAL A C 1
ATOM 2784 O O . VAL A 1 340 ? -5.569 -3.472 5.348 1.00 90.75 340 VAL A O 1
ATOM 2787 N N . HIS A 1 341 ? -4.625 -1.630 6.242 1.00 91.38 341 HIS A N 1
ATOM 2788 C CA . HIS A 1 341 ? -4.776 -1.975 7.643 1.00 91.38 341 HIS A CA 1
ATOM 2789 C C . HIS A 1 341 ? -5.585 -0.858 8.315 1.00 91.38 341 HIS A C 1
ATOM 2791 O O . HIS A 1 341 ? -5.171 0.300 8.346 1.00 91.38 341 HIS A O 1
ATOM 2797 N N . MET A 1 342 ? -6.782 -1.175 8.801 1.00 93.12 342 MET A N 1
ATOM 2798 C CA . MET A 1 342 ? -7.745 -0.225 9.353 1.00 93.12 342 MET A CA 1
ATOM 2799 C C . MET A 1 342 ? -7.996 -0.515 10.830 1.00 93.12 342 MET A C 1
ATOM 2801 O O . MET A 1 342 ? -8.417 -1.607 11.213 1.00 93.12 342 MET A O 1
ATOM 2805 N N . LEU A 1 343 ? -7.796 0.507 11.655 1.00 92.44 343 LEU A N 1
ATOM 2806 C CA . LEU A 1 343 ? -8.027 0.453 13.090 1.00 92.44 343 LEU A CA 1
ATOM 2807 C C . LEU A 1 343 ? -9.386 1.039 13.429 1.00 92.44 343 LEU A C 1
ATOM 2809 O O . LEU A 1 343 ? -9.705 2.176 13.074 1.00 92.44 343 LEU A O 1
ATOM 2813 N N . LEU A 1 344 ? -10.189 0.255 14.134 1.00 93.31 344 LEU A N 1
ATOM 2814 C CA . LEU A 1 344 ? -11.617 0.485 14.296 1.00 93.31 344 LEU A CA 1
ATOM 2815 C C . LEU A 1 344 ? -12.015 0.366 15.759 1.00 93.31 344 LEU A C 1
ATOM 2817 O O . LEU A 1 344 ? -11.508 -0.466 16.509 1.00 93.31 344 LEU A O 1
ATOM 2821 N N . VAL A 1 345 ? -12.961 1.204 16.165 1.00 90.31 345 VAL A N 1
ATOM 2822 C CA . VAL A 1 345 ? -13.543 1.167 17.505 1.00 90.31 345 VAL A CA 1
ATOM 2823 C C . VAL A 1 345 ? -15.057 1.099 17.378 1.00 90.31 345 VAL A C 1
ATOM 2825 O O . VAL A 1 345 ? -15.665 1.875 16.636 1.00 90.31 345 VAL A O 1
ATOM 2828 N N . LYS A 1 346 ? -15.674 0.183 18.128 1.00 89.31 346 LYS A N 1
ATOM 2829 C CA . LYS A 1 346 ? -17.132 0.069 18.218 1.00 89.31 346 LYS A CA 1
ATOM 2830 C C . LYS A 1 346 ? -17.653 0.928 19.369 1.00 89.31 346 LYS A C 1
ATOM 2832 O O . LYS A 1 346 ? -17.409 0.626 20.534 1.00 89.31 346 LYS A O 1
ATOM 2837 N N . GLN A 1 347 ? -18.388 1.987 19.044 1.00 83.00 347 GLN A N 1
ATOM 2838 C CA . GLN A 1 347 ? -19.067 2.857 20.002 1.00 83.00 347 GLN A CA 1
ATOM 2839 C C . GLN A 1 347 ? -20.554 2.507 20.057 1.00 83.00 347 GLN A C 1
ATOM 2841 O O . GLN A 1 347 ? -21.306 2.850 19.144 1.00 83.00 347 GLN A O 1
ATOM 2846 N N . GLN A 1 348 ? -20.993 1.858 21.141 1.00 80.38 348 GLN A N 1
ATOM 2847 C CA . GLN A 1 348 ? -22.379 1.409 21.345 1.00 80.38 348 GLN A CA 1
ATOM 2848 C C . GLN A 1 348 ? -22.911 0.549 20.177 1.00 80.38 348 GLN A C 1
ATOM 2850 O O . GLN A 1 348 ? -22.766 -0.669 20.200 1.00 80.38 348 GLN A O 1
ATOM 2855 N N . SER A 1 349 ? -23.514 1.182 19.165 1.00 80.56 349 SER A N 1
ATOM 2856 C CA . SER A 1 349 ? -24.109 0.573 17.964 1.00 80.56 349 SER A CA 1
ATOM 2857 C C . SER A 1 349 ? -23.527 1.113 16.646 1.00 80.56 349 SER A C 1
ATOM 2859 O O . SER A 1 349 ? -24.075 0.858 15.579 1.00 80.56 349 SER A O 1
ATOM 2861 N N . SER A 1 350 ? -22.420 1.857 16.703 1.00 89.44 350 SER A N 1
ATOM 2862 C CA . SER A 1 350 ? -21.777 2.468 15.535 1.00 89.44 350 SER A CA 1
ATOM 2863 C C . SER A 1 350 ? -20.274 2.208 15.508 1.00 89.44 350 SER A C 1
ATOM 2865 O O . SER A 1 350 ? -19.632 2.088 16.552 1.00 89.44 350 SER A O 1
ATOM 2867 N N . TRP A 1 351 ? -19.718 2.129 14.305 1.00 94.88 351 TRP A N 1
ATOM 2868 C CA . TRP A 1 351 ? -18.287 1.976 14.070 1.00 94.88 351 TRP A CA 1
ATOM 2869 C C . TRP A 1 351 ? -17.640 3.323 13.772 1.00 94.88 351 TRP A C 1
ATOM 2871 O O . TRP A 1 351 ? -18.244 4.197 13.145 1.00 94.88 351 TRP A O 1
ATOM 2881 N N . ALA A 1 352 ? -16.398 3.480 14.217 1.00 94.88 352 ALA A N 1
ATOM 2882 C CA . ALA A 1 352 ? -15.594 4.653 13.931 1.00 94.88 352 ALA A CA 1
ATOM 2883 C C . ALA A 1 352 ? -14.141 4.263 13.644 1.00 94.88 352 ALA A C 1
ATOM 2885 O O . ALA A 1 352 ? -13.581 3.381 14.296 1.00 94.88 352 ALA A O 1
ATOM 2886 N N . VAL A 1 353 ? -13.527 4.963 12.692 1.00 95.19 353 VAL A N 1
ATOM 2887 C CA . VAL A 1 353 ? -12.131 4.771 12.296 1.00 95.19 353 VAL A CA 1
ATOM 2888 C C . VAL A 1 353 ? -11.213 5.512 13.259 1.00 95.19 353 VAL A C 1
ATOM 2890 O O . VAL A 1 353 ? -11.355 6.719 13.490 1.00 95.19 353 VAL A O 1
ATOM 2893 N N . LEU A 1 354 ? -10.259 4.789 13.832 1.00 91.75 354 LEU A N 1
ATOM 2894 C CA . LEU A 1 354 ? -9.168 5.360 14.607 1.00 91.75 354 LEU A CA 1
ATOM 2895 C C . LEU A 1 354 ? -8.022 5.788 13.689 1.00 91.75 354 LEU A C 1
ATOM 2897 O O . LEU A 1 354 ? -7.587 6.938 13.756 1.00 91.75 354 LEU A O 1
ATOM 2901 N N . ASP A 1 355 ? -7.554 4.893 12.830 1.00 90.69 355 ASP A N 1
ATOM 2902 C CA . ASP A 1 355 ? -6.505 5.194 11.861 1.00 90.69 355 ASP A CA 1
ATOM 2903 C C . ASP A 1 355 ? -6.538 4.208 10.690 1.00 90.69 355 ASP A C 1
ATOM 2905 O O . ASP A 1 355 ? -7.194 3.167 10.771 1.00 90.69 355 ASP A O 1
ATOM 2909 N N . ILE A 1 356 ? -5.837 4.550 9.612 1.00 90.50 356 ILE A N 1
ATOM 2910 C CA . ILE A 1 356 ? -5.579 3.654 8.483 1.00 90.50 356 ILE A CA 1
ATOM 2911 C C . ILE A 1 356 ? -4.093 3.669 8.144 1.00 90.50 356 ILE A C 1
ATOM 2913 O O . ILE A 1 356 ? -3.445 4.710 8.220 1.00 90.50 356 ILE A O 1
ATOM 2917 N N . HIS A 1 357 ? -3.596 2.518 7.731 1.00 88.00 357 HIS A N 1
ATOM 2918 C CA . HIS A 1 357 ? -2.231 2.269 7.301 1.00 88.00 357 HIS A CA 1
ATOM 2919 C C . HIS A 1 357 ? -2.267 1.574 5.940 1.00 88.00 357 HIS A C 1
ATOM 2921 O O . HIS A 1 357 ? -3.231 0.871 5.610 1.00 88.00 357 HIS A O 1
ATOM 2927 N N . THR A 1 358 ? -1.246 1.815 5.123 1.00 85.44 358 THR A N 1
ATOM 2928 C CA . THR A 1 358 ? -1.168 1.291 3.751 1.00 85.44 358 THR A CA 1
ATOM 2929 C C . THR A 1 358 ? 0.183 0.661 3.518 1.00 85.44 358 THR A C 1
ATOM 2931 O O . THR A 1 358 ? 1.191 1.278 3.839 1.00 85.44 358 THR A O 1
ATOM 2934 N N . GLY A 1 359 ? 0.217 -0.486 2.858 1.00 81.56 359 GLY A N 1
ATOM 2935 C CA . GLY A 1 359 ? 1.469 -1.185 2.595 1.00 81.56 359 GLY A CA 1
ATOM 2936 C C . GLY A 1 359 ? 1.385 -2.644 3.000 1.00 81.56 359 GLY A C 1
ATOM 2937 O O . GLY A 1 359 ? 0.559 -3.050 3.818 1.00 81.56 359 GLY A O 1
ATOM 2938 N N . ALA A 1 360 ? 2.232 -3.449 2.372 1.00 81.56 360 ALA A N 1
ATOM 2939 C CA . ALA A 1 360 ? 2.319 -4.875 2.655 1.00 81.56 360 ALA A CA 1
ATOM 2940 C C . ALA A 1 360 ? 3.013 -5.132 4.002 1.00 81.56 360 ALA A C 1
ATOM 2942 O O . ALA A 1 360 ? 2.772 -6.150 4.642 1.00 81.56 360 ALA A O 1
ATOM 2943 N N . ASP A 1 361 ? 3.878 -4.215 4.435 1.00 78.88 361 ASP A N 1
ATOM 2944 C CA . ASP A 1 361 ? 4.648 -4.295 5.675 1.00 78.88 361 ASP A CA 1
ATOM 2945 C C . ASP A 1 361 ? 3.799 -4.200 6.950 1.00 78.88 361 ASP A C 1
ATOM 2947 O O . ASP A 1 361 ? 4.207 -4.733 7.981 1.00 78.88 361 ASP A O 1
ATOM 2951 N N . CYS A 1 362 ? 2.612 -3.597 6.867 1.00 72.81 362 CYS A N 1
ATOM 2952 C CA . CYS A 1 362 ? 1.655 -3.492 7.973 1.00 72.81 362 CYS A CA 1
ATOM 2953 C C . CYS A 1 362 ? 0.590 -4.606 7.984 1.00 72.81 362 CYS A C 1
ATOM 2955 O O . CYS A 1 362 ? -0.265 -4.618 8.866 1.00 72.81 362 CYS A O 1
ATOM 2957 N N . CYS A 1 363 ? 0.582 -5.514 6.998 1.00 77.12 363 CYS A N 1
ATOM 2958 C CA . CYS A 1 363 ? -0.552 -6.409 6.760 1.00 77.12 363 CYS A CA 1
ATOM 2959 C C . CYS A 1 363 ? -0.263 -7.866 7.162 1.00 77.12 363 CYS A C 1
ATOM 2961 O O . CYS A 1 363 ? 0.535 -8.563 6.527 1.00 77.12 363 CYS A O 1
ATOM 2963 N N . HIS A 1 364 ? -0.965 -8.367 8.180 1.00 78.06 364 HIS A N 1
ATOM 2964 C CA . HIS A 1 364 ? -0.828 -9.738 8.683 1.00 78.06 364 HIS A CA 1
ATOM 2965 C C . HIS A 1 364 ? -1.401 -10.788 7.721 1.00 78.06 364 HIS A C 1
ATOM 2967 O O . HIS A 1 364 ? -0.926 -11.929 7.709 1.00 78.06 364 HIS A O 1
ATOM 2973 N N . LEU A 1 365 ? -2.354 -10.408 6.860 1.00 81.06 365 LEU A N 1
ATOM 2974 C CA . LEU A 1 365 ? -2.939 -11.267 5.817 1.00 81.06 365 LEU A CA 1
ATOM 2975 C C . LEU A 1 365 ? -1.908 -12.033 4.977 1.00 81.06 365 LEU A C 1
ATOM 2977 O O . LEU A 1 365 ? -2.167 -13.168 4.562 1.00 81.06 365 LEU A O 1
ATOM 2981 N N . LEU A 1 366 ? -0.738 -11.430 4.739 1.00 77.94 366 LEU A N 1
ATOM 2982 C CA . LEU A 1 366 ? 0.347 -12.024 3.954 1.00 77.94 366 LEU A CA 1
ATOM 2983 C C . LEU A 1 366 ? 0.902 -13.316 4.558 1.00 77.94 366 LEU A C 1
ATOM 2985 O O . LEU A 1 366 ? 1.460 -14.142 3.834 1.00 77.94 366 LEU A O 1
ATOM 2989 N N . HIS A 1 367 ? 0.764 -13.496 5.871 1.00 73.31 367 HIS A N 1
ATOM 2990 C CA . HIS A 1 367 ? 1.270 -14.664 6.587 1.00 73.31 367 HIS A CA 1
ATOM 2991 C C . HIS A 1 367 ? 0.231 -15.780 6.733 1.00 73.31 367 HIS A C 1
ATOM 2993 O O . HIS A 1 367 ? 0.608 -16.932 6.948 1.00 73.31 367 HIS A O 1
ATOM 2999 N N . GLU A 1 368 ? -1.057 -15.458 6.609 1.00 73.88 368 GLU A N 1
ATOM 3000 C CA . GLU A 1 368 ? -2.155 -16.377 6.933 1.00 73.88 368 GLU A CA 1
ATOM 3001 C C . GLU A 1 368 ? -2.863 -16.944 5.697 1.00 73.88 368 GLU A C 1
ATOM 3003 O O . GLU A 1 368 ? -3.501 -17.995 5.776 1.00 73.88 368 GLU A O 1
ATOM 3008 N N . THR A 1 369 ? -2.736 -16.283 4.544 1.00 75.94 369 THR A N 1
ATOM 3009 C CA . THR A 1 369 ? -3.516 -16.621 3.350 1.00 75.94 369 THR A CA 1
ATOM 3010 C C . THR A 1 369 ? -2.667 -17.283 2.268 1.00 75.94 369 THR A C 1
ATOM 3012 O O . THR A 1 369 ? -1.734 -16.692 1.722 1.00 75.94 369 THR A O 1
ATOM 3015 N N . GLN A 1 370 ? -3.057 -18.498 1.878 1.00 67.88 370 GLN A N 1
ATOM 3016 C CA . GLN A 1 370 ? -2.513 -19.172 0.702 1.00 67.88 370 GLN A CA 1
ATOM 3017 C C . GLN A 1 370 ? -2.904 -18.413 -0.585 1.00 67.88 370 GLN A C 1
ATOM 3019 O O . GLN A 1 370 ? -4.048 -18.010 -0.746 1.00 67.88 370 GLN A O 1
ATOM 3024 N N . ASP A 1 371 ? -1.952 -18.217 -1.500 1.00 78.44 371 ASP A N 1
ATOM 3025 C CA . ASP A 1 371 ? -2.129 -17.564 -2.815 1.00 78.44 371 ASP A CA 1
ATOM 3026 C C . ASP A 1 371 ? -2.375 -16.040 -2.829 1.00 78.44 371 ASP A C 1
ATOM 3028 O O . ASP A 1 371 ? -2.546 -15.455 -3.901 1.00 78.44 371 ASP A O 1
ATOM 3032 N N . ILE A 1 372 ? -2.277 -15.352 -1.686 1.00 88.25 372 ILE A N 1
ATOM 3033 C CA . ILE A 1 372 ? -2.488 -13.893 -1.611 1.00 88.25 372 ILE A CA 1
ATOM 3034 C C . ILE A 1 372 ? -1.567 -13.081 -2.535 1.00 88.25 372 ILE A C 1
ATOM 3036 O O . ILE A 1 372 ? -1.995 -12.089 -3.116 1.00 88.25 372 ILE A O 1
ATOM 3040 N N . TYR A 1 373 ? -0.326 -13.531 -2.746 1.00 90.19 373 TYR A N 1
ATOM 3041 C CA . TYR A 1 373 ? 0.616 -12.876 -3.659 1.00 90.19 373 TYR A CA 1
ATOM 3042 C C . TYR A 1 373 ? 0.183 -12.940 -5.126 1.00 90.19 373 TYR A C 1
ATOM 3044 O O . TYR A 1 373 ? 0.488 -12.018 -5.877 1.00 90.19 373 TYR A O 1
ATOM 3052 N N . GLN A 1 374 ? -0.514 -14.006 -5.537 1.00 90.44 374 GLN A N 1
ATOM 3053 C CA . GLN A 1 374 ? -1.044 -14.099 -6.899 1.00 90.44 374 GLN A CA 1
ATOM 3054 C C . GLN A 1 374 ? -2.234 -13.163 -7.057 1.00 90.44 374 GLN A C 1
ATOM 3056 O O . GLN A 1 374 ? -2.263 -12.373 -7.992 1.00 90.44 374 GLN A O 1
ATOM 3061 N N . LEU A 1 375 ? -3.162 -13.193 -6.097 1.00 90.06 375 LEU A N 1
ATOM 3062 C CA . LEU A 1 375 ? -4.319 -12.302 -6.092 1.00 90.06 375 LEU A CA 1
ATOM 3063 C C . LEU A 1 375 ? -3.890 -10.830 -6.129 1.00 90.06 375 LEU A C 1
ATOM 3065 O O . LEU A 1 375 ? -4.474 -10.025 -6.848 1.00 90.06 375 LEU A O 1
ATOM 3069 N N . TRP A 1 376 ? -2.835 -10.496 -5.389 1.00 91.94 376 TRP A N 1
ATOM 3070 C CA . TRP A 1 376 ? -2.251 -9.166 -5.388 1.00 91.94 376 TRP A CA 1
ATOM 3071 C C . TRP A 1 376 ? -1.599 -8.794 -6.723 1.00 91.94 376 TRP A C 1
ATOM 3073 O O . TRP A 1 376 ? -1.870 -7.714 -7.248 1.00 91.94 376 TRP A O 1
ATOM 3083 N N . ALA A 1 377 ? -0.780 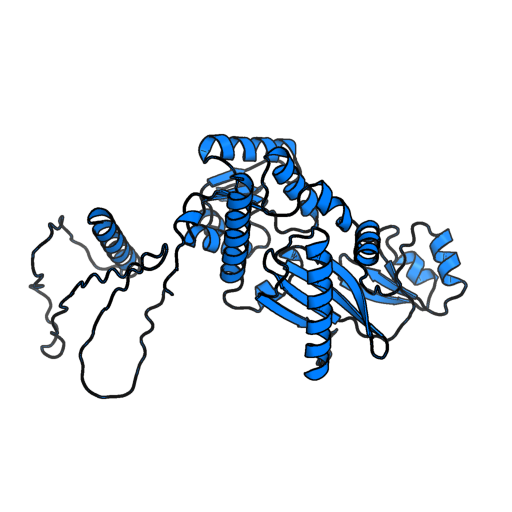-9.684 -7.294 1.00 92.19 377 ALA A N 1
ATOM 3084 C CA . ALA A 1 377 ? -0.177 -9.476 -8.608 1.00 92.19 377 ALA A CA 1
ATOM 3085 C C . ALA A 1 377 ? -1.240 -9.245 -9.689 1.00 92.19 377 ALA A C 1
ATOM 3087 O O . ALA A 1 377 ? -1.086 -8.339 -10.501 1.00 92.19 377 ALA A O 1
ATOM 3088 N N . ASP A 1 378 ? -2.340 -9.999 -9.655 1.00 90.19 378 ASP A N 1
ATOM 3089 C CA . ASP A 1 378 ? -3.446 -9.840 -10.599 1.00 90.19 378 ASP A CA 1
ATOM 3090 C C . ASP A 1 378 ? -4.118 -8.464 -10.455 1.00 90.19 378 ASP A C 1
ATOM 3092 O O . ASP A 1 378 ? -4.334 -7.791 -11.459 1.00 90.19 378 ASP A O 1
ATOM 3096 N N . CYS A 1 379 ? -4.367 -7.995 -9.224 1.00 91.38 379 CYS A N 1
ATOM 3097 C CA . CYS A 1 379 ? -4.950 -6.666 -8.985 1.00 91.38 379 CYS A CA 1
ATOM 3098 C C . CYS A 1 379 ? -4.065 -5.537 -9.528 1.00 91.38 379 CYS A C 1
ATOM 3100 O O . CYS A 1 379 ? -4.569 -4.590 -10.130 1.00 91.38 379 CYS A O 1
ATOM 3102 N N . ILE A 1 380 ? -2.748 -5.650 -9.335 1.00 92.62 380 ILE A N 1
ATOM 3103 C CA . ILE A 1 380 ? -1.774 -4.679 -9.843 1.00 92.62 380 ILE A CA 1
ATOM 3104 C C . ILE A 1 380 ? -1.687 -4.731 -11.373 1.00 92.62 380 ILE A C 1
ATOM 3106 O O . ILE A 1 380 ? -1.628 -3.686 -12.019 1.00 92.62 38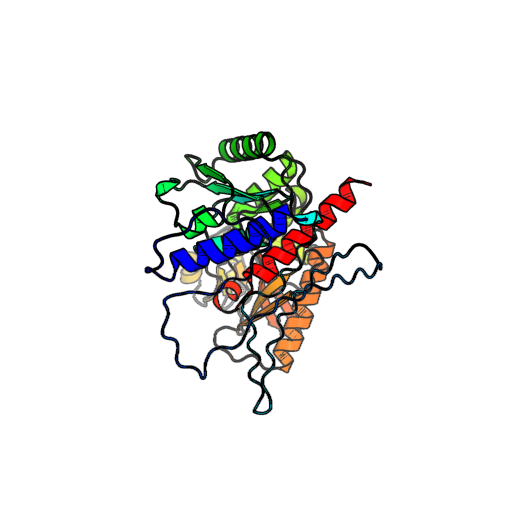0 ILE A O 1
ATOM 3110 N N . CYS A 1 381 ? -1.708 -5.922 -11.976 1.00 92.00 381 CYS A N 1
ATOM 3111 C CA . CYS A 1 381 ? -1.755 -6.053 -13.431 1.00 92.00 381 CYS A CA 1
ATOM 3112 C C . CYS A 1 381 ? -3.019 -5.410 -14.022 1.00 92.00 381 CYS A C 1
ATOM 3114 O O . CYS A 1 381 ? -2.922 -4.682 -15.007 1.00 92.00 381 CYS A O 1
ATOM 3116 N N . GLU A 1 382 ? -4.184 -5.639 -13.411 1.00 90.75 382 GLU A N 1
ATOM 3117 C CA . GLU A 1 382 ? -5.457 -5.032 -13.823 1.00 90.75 382 GLU A CA 1
ATOM 3118 C C . GLU A 1 382 ? -5.429 -3.499 -13.700 1.00 90.75 382 GLU A C 1
ATOM 3120 O O . GLU A 1 382 ? -5.921 -2.803 -14.587 1.00 90.75 382 GLU A O 1
ATOM 3125 N N . GLU A 1 383 ? -4.816 -2.961 -12.640 1.00 92.06 383 GLU A N 1
ATOM 3126 C CA . GLU A 1 383 ? -4.632 -1.515 -12.470 1.00 92.06 383 GLU A CA 1
ATOM 3127 C C . GLU A 1 383 ? -3.738 -0.912 -13.564 1.00 92.06 383 GLU A C 1
ATOM 3129 O O . GLU A 1 383 ? -4.082 0.113 -14.154 1.00 92.06 383 GLU A O 1
ATOM 3134 N N . MET A 1 384 ? -2.598 -1.545 -13.864 1.00 93.12 384 MET A N 1
ATOM 3135 C CA . MET A 1 384 ? -1.697 -1.088 -14.928 1.00 93.12 384 MET A CA 1
ATOM 3136 C C . MET A 1 384 ? -2.347 -1.156 -16.314 1.00 93.12 384 MET A C 1
ATOM 3138 O O . MET A 1 384 ? -2.146 -0.257 -17.128 1.00 93.12 384 MET A O 1
ATOM 3142 N N . GLU A 1 385 ? -3.131 -2.202 -16.580 1.00 90.62 385 GLU A N 1
ATOM 3143 C CA . GLU A 1 385 ? -3.889 -2.367 -17.824 1.00 90.62 385 GLU A CA 1
ATOM 3144 C C . GLU A 1 385 ? -4.907 -1.236 -18.003 1.00 90.62 385 GLU A C 1
ATOM 3146 O O . GLU A 1 385 ? -4.887 -0.547 -19.020 1.00 90.62 385 GLU A O 1
ATOM 3151 N N . GLN A 1 386 ? -5.713 -0.944 -16.980 1.00 88.75 386 GLN A N 1
ATOM 3152 C CA . GLN A 1 386 ? -6.663 0.170 -17.034 1.00 88.75 386 GLN A CA 1
ATOM 3153 C C . GLN A 1 386 ? -5.961 1.530 -17.202 1.00 88.75 386 GLN A C 1
ATOM 3155 O O . GLN A 1 386 ? -6.436 2.421 -17.914 1.00 88.75 386 GLN A O 1
ATOM 3160 N N . ALA A 1 387 ? -4.818 1.707 -16.539 1.00 89.31 387 ALA A N 1
ATOM 3161 C CA . ALA A 1 387 ? -4.033 2.928 -16.622 1.00 89.31 387 ALA A CA 1
ATOM 3162 C C . ALA A 1 387 ? -3.495 3.186 -18.043 1.00 89.31 387 ALA A C 1
ATOM 3164 O O . ALA A 1 387 ? -3.372 4.348 -18.429 1.00 89.31 387 ALA A O 1
ATOM 3165 N N . LEU A 1 388 ? -3.224 2.137 -18.827 1.00 85.88 388 LEU A N 1
ATOM 3166 C CA . LEU A 1 388 ? -2.859 2.254 -20.242 1.00 85.88 388 LEU A CA 1
ATOM 3167 C C . LEU A 1 388 ? -4.043 2.679 -21.111 1.00 85.88 388 LEU A C 1
ATOM 3169 O O . LEU A 1 388 ? -3.907 3.631 -21.877 1.00 85.88 388 LEU A O 1
ATOM 3173 N N . ASP A 1 389 ? -5.205 2.044 -20.941 1.00 79.56 389 ASP A N 1
ATOM 3174 C CA . ASP A 1 389 ? -6.409 2.356 -21.727 1.00 79.56 389 ASP A CA 1
ATOM 3175 C C . ASP A 1 389 ? -6.819 3.832 -21.580 1.00 79.56 389 ASP A C 1
ATOM 3177 O O . ASP A 1 389 ? -7.253 4.482 -22.529 1.00 79.56 389 ASP A O 1
ATOM 3181 N N . THR A 1 390 ? -6.641 4.398 -20.383 1.00 75.62 390 THR A N 1
ATOM 3182 C CA . THR A 1 390 ? -6.938 5.817 -20.115 1.00 75.62 390 THR A CA 1
ATOM 3183 C C . THR A 1 390 ? -5.921 6.806 -20.691 1.00 75.62 390 THR A C 1
ATOM 3185 O O . THR A 1 390 ? -6.227 7.993 -20.751 1.00 75.62 390 THR A O 1
ATOM 3188 N N . GLN A 1 391 ? -4.727 6.362 -21.100 1.00 65.44 391 GLN A N 1
ATOM 3189 C CA . GLN A 1 391 ? -3.707 7.215 -21.731 1.00 65.44 391 GLN A CA 1
ATOM 3190 C C . GLN A 1 391 ? -3.831 7.286 -23.259 1.00 65.44 391 GLN A C 1
ATOM 3192 O O . GLN A 1 391 ? -3.259 8.191 -23.868 1.00 65.44 391 GLN A O 1
ATOM 3197 N N . GLU A 1 392 ? -4.518 6.328 -23.886 1.00 57.69 392 GLU A N 1
ATOM 3198 C CA . GLU A 1 392 ? -4.722 6.288 -25.342 1.00 57.69 392 GLU A CA 1
ATOM 3199 C C . GLU A 1 392 ? -5.912 7.149 -25.820 1.00 57.69 392 GLU A C 1
ATOM 3201 O O . GLU A 1 392 ? -6.122 7.311 -27.027 1.00 57.69 392 GLU A O 1
ATOM 3206 N N . HIS A 1 393 ? -6.663 7.739 -24.886 1.00 41.19 393 HIS A N 1
ATOM 3207 C CA . HIS A 1 393 ? -7.789 8.651 -25.110 1.00 41.19 393 HIS A CA 1
ATOM 3208 C C . HIS A 1 393 ? -7.484 10.051 -24.573 1.00 41.19 393 HIS A C 1
ATOM 3210 O O . HIS A 1 393 ? -7.988 11.022 -25.188 1.00 41.19 393 HIS A O 1
#

Secondary structure (DSSP, 8-state):
-HHHHHHHHHHHHHHHHHH-------PPPPTT-----TT----GGG--------------SSS-------------SS-------S-------GGGTT-EEEEESTTSSTTTHHHHHHHHHTT-EEEEEESS-GGGS-HHHHHH-SEEEE-SSTT-HHHHHHHHHHHHHHH---SEEE---GGGHHHHHHHHHHTT--SS--HHHHTTTSSHHHHHHHHHHTT--B---EE--SHHHHHHHHHS-S-EEEEEGGGTEEEEE--HHHHHHH--TTTSEEEE---PPEEEEEEEE-TT--EEEEEEE-TTPPPPHHHHHHHHHHHHHHHHHHHHTT---SEEEEEEEEETTEEEEEEEEESSTT-THHHH-TTHHHHHHHHHHHHHHHHHHTT--

Foldseek 3Di:
DVVVVVVVVVVVVVVVCVVDPDDPDDDDDDPDDDDDDPPDPDPPVPDDDQDQDDDDDDDDDPQADDDDGDRDDDDDDDDDDPPPPDDPPLRQRPLLQQAEEEEEACCPPVCSLLLLQLSVVSNYAYEYEYQDPPVPDDPSNVVSHPYYDHDPDSPDLVSVLVSQVVCCVVRNAHLYYDHLALQCLQSRQDSCVVRVHQQAHHNVLSVCASAFVSVVVNLVVLVAFAADKDAAQDPVSLVVVCPPAQKKWKQQPVVRDIDIDNDSVVCVVPDDHPGIIIHHDDPWWKKKKKAFAFLQLDGPDIDIDTPPDDQDPVRVVVVVVSVSVSSNSSSVVVHGAGMKIWIWTDDPPDIHTHGMTGGPNPGPCVVVDDCVSNVNSVSSSVSSSVSVVVVVD

Radius of gyration: 27.28 Å; Cα contacts (8 Å, |Δi|>4): 541; chains: 1; bounding box: 50×79×73 Å

pLDDT: mean 74.82, std 25.75, range [23.17, 98.56]

Solvent-accessible surface area (backbone atoms only — not comparable to full-atom values): 23268 Å² total; per-residue (Å²): 110,75,66,56,56,53,49,54,54,50,48,55,54,52,54,52,53,75,78,43,98,80,80,88,87,82,79,91,83,76,93,87,75,86,87,75,82,83,85,71,92,68,64,81,93,68,78,73,86,85,78,90,69,90,72,89,73,87,72,95,68,80,100,64,89,75,83,75,84,73,84,84,80,91,74,85,89,78,80,93,76,82,79,75,75,89,63,77,84,75,83,65,53,76,83,38,52,77,38,27,34,40,31,38,38,46,71,47,54,88,66,41,25,52,34,34,34,34,33,36,73,47,34,27,43,24,34,34,38,33,52,64,54,76,89,75,49,54,68,62,42,60,68,18,34,74,46,74,46,68,38,96,52,84,82,42,62,70,59,50,52,52,52,52,51,49,46,32,75,74,76,40,69,60,35,38,63,44,45,48,34,56,93,44,45,63,59,34,9,42,52,26,52,78,68,68,29,67,31,64,40,34,50,86,44,46,68,41,56,77,44,79,64,45,25,50,53,43,44,46,74,54,66,46,55,61,45,74,65,45,68,35,80,42,72,69,55,43,51,59,66,46,73,84,43,81,41,39,20,41,35,36,70,97,70,76,40,76,44,81,35,67,51,67,69,61,43,68,71,66,59,50,71,72,68,30,32,42,28,74,55,75,86,63,62,56,31,41,40,35,34,38,28,30,73,79,32,48,78,76,46,76,52,78,48,34,88,92,52,87,78,50,74,70,57,49,48,56,48,49,58,50,50,48,56,46,39,41,37,43,28,76,72,53,49,48,58,48,35,39,32,37,34,33,36,63,55,98,92,45,74,21,40,65,49,76,48,51,24,59,72,75,40,68,64,75,80,75,44,87,65,50,41,48,59,48,31,50,34,52,51,53,33,32,52,55,39,49,63,65,69,80,108

Nearest PDB structures (foldseek):
  2zdg-assembly1_B  TM=5.893E-01  e=1.649E-07  unclassified
  6u1i-assembly1_B  TM=5.609E-01  e=4.656E-07  Thermus thermophilus HB8
  6u1i-assembly1_A  TM=5.640E-01  e=8.288E-07  Thermus thermophilus HB8
  6u1i-assembly2_D  TM=5.448E-01  e=6.212E-07  Thermus thermophilus HB8
  6u1j-assembly1_B  TM=5.500E-01  e=7.823E-07  Thermus thermophilus HB8